Protein AF-A0A086JDA8-F1 (afdb_monomer)

Secondary structure (DSSP, 8-state):
---------SSSHHHHHHHHHHHHHHTT--GGGTHHHHHHHHHHHHHHHHHHTSTTT----TTT---S-PPTTPEEPEEEEEEEETT-TT--EEHHHHH-TT--SS-PBPP--HHHHHTT---EE-S--EETT--EEEEEEEEEEEEEHHHHHHHHHHHHTTEEEEEEETTEEEEEESEEEEEEE---TT--S-----EEEEEEEE-EEEEEEEEETTEEEEEEEE---HHHHEEE-SSPPPTT-EEEEEEEEEEEEEE-TTS-GGGHHHHHHH-SS-----SS---B-TT--B-----HHHHHHHHHHHHHHHHHHHHHHHHHHHHHHHHHHHHHHHHHGGG---------TTTTHHHHTTSPPTTHHHHHHHHHHHHHHHHHHHHHHHHHHH-TTPPTTHHHHHHHHHHHHHHHHHHHHHHHHHHHTT---HHHHHHHHHHHHHHHHHHHHHHHHHHHHHTTBTTSPPHHHHHHHHHHIIIIIHHHHHHHHHHHHHHHHHHHHTT-PSS--

pLDDT: mean 77.69, std 20.12, range [29.48, 96.44]

InterPro domains:
  IPR004240 Nonaspanin (TM9SF) [PF02990] (92-500)
  IPR004240 Nonaspanin (TM9SF) [PTHR10766] (70-499)

Solvent-accessible surface area (backbone atoms only — not comparable to full-atom values): 28797 Å² total; per-residue (Å²): 134,90,83,91,87,89,90,88,90,86,77,66,64,70,59,50,55,54,52,50,56,50,53,61,59,58,74,63,71,64,90,50,81,66,49,54,60,52,50,49,51,50,48,52,49,50,50,46,50,51,50,66,73,28,71,89,66,62,63,56,53,76,79,53,47,64,96,58,59,52,53,83,62,36,81,47,51,38,30,36,25,31,30,29,30,70,92,43,74,83,52,34,24,39,37,49,82,71,68,54,68,78,60,61,99,70,84,50,70,51,82,71,51,72,20,28,48,74,72,28,55,47,44,25,61,50,80,65,86,45,39,34,91,56,67,37,90,60,75,41,79,64,40,76,45,75,43,38,40,68,59,48,54,52,51,44,55,40,32,76,51,40,24,31,35,36,33,28,50,52,78,32,71,34,78,43,65,49,27,48,76,45,79,44,79,56,77,64,94,83,62,92,65,97,65,83,71,61,71,50,69,38,37,30,37,59,37,40,46,36,34,44,33,24,35,30,92,44,34,76,32,38,57,45,72,57,85,91,40,73,76,74,27,29,44,79,55,64,70,71,56,57,92,93,40,65,51,77,44,73,28,31,32,32,36,42,72,41,87,32,83,88,46,51,65,95,48,17,64,56,55,46,66,75,44,84,80,62,77,85,69,68,78,95,62,84,76,59,48,102,80,71,50,77,75,74,76,71,52,67,64,60,57,48,51,51,49,52,52,52,52,51,51,52,51,52,51,51,51,50,52,50,50,52,51,52,52,49,53,53,51,47,55,48,55,52,49,60,61,53,49,81,76,56,86,86,75,94,72,77,70,60,73,74,65,50,35,72,73,52,72,58,55,63,61,94,61,40,51,66,51,18,19,49,54,5,46,50,50,29,52,52,50,36,53,52,49,46,49,52,47,48,71,77,44,80,73,62,59,88,31,43,65,54,41,47,43,52,50,44,46,46,70,42,28,26,50,18,20,18,46,13,31,18,48,24,41,41,57,71,51,76,66,60,71,57,38,50,52,47,41,60,42,68,57,51,49,60,51,49,52,52,47,52,53,52,36,52,51,24,52,77,68,57,25,32,70,28,71,55,68,73,58,53,52,50,55,50,48,47,41,60,75,41,25,48,54,37,18,50,55,16,22,55,52,19,33,55,52,33,54,52,36,44,74,69,71,60,34,57,57,80,125

Radius of gyration: 34.71 Å; Cα contacts (8 Å, |Δi|>4): 688; chains: 1; bounding box: 93×68×120 Å

Sequence (513 aa):
MKDGIELSSLGGEGRRKSRMSAREKERRETPGSCVLPALALLFFLLLFYKLATSSLLSRSSSYLSDATAHAAGSAVSVCVSKAWPLFNPLETYNFYDKLGVCTPETVEYAPMTLGQVLRGDRLMKSRFDIAYGVAEETPRKLCVMALNRERMASWRELIEQNFFMEMYVDELAVHEAFGVKARQERRDPQEETGEATEEKTRFLVRKHFAFLLGYNDGHVVRAEIENISLEQDFLDITELPAPGETVEVEFTYTVRWQDRPDIKPAFRVSRQLSSPFAPVASDEAEARTSSGQKRVSVDVHWLGILNSFVFTLLIVLLLTVLLLRIVKADLHNMMFRLADEEMASAGLEEETGWKLLHADVFRPPPHRMPLSAMVGCGAHLLMLVLATIVVGCFTPYLERGELLSCSLLAYLLTSFIAGYLSSSTYRKMGGVKWAWSLVVTCIMFALPLFVIWCALNSLALVYNSTAALPFGTAFLLFACWFFVTLPLTIIGGIWGRRRAVRQLAGGQAFPCK

Organism: NCBI:txid1130820

Structure (mmCIF, N/CA/C/O backbone):
data_AF-A0A086JDA8-F1
#
_entry.id   AF-A0A086JDA8-F1
#
loop_
_atom_site.group_PDB
_atom_site.id
_atom_site.type_symbol
_atom_site.label_atom_id
_atom_site.label_alt_id
_atom_site.label_comp_id
_atom_site.label_asym_id
_atom_site.label_entity_id
_atom_site.label_seq_id
_atom_site.pdbx_PDB_ins_code
_atom_site.Cartn_x
_atom_site.Cartn_y
_atom_site.Cartn_z
_atom_site.occupancy
_atom_site.B_iso_or_equiv
_atom_site.auth_seq_id
_atom_site.auth_comp_id
_atom_site.auth_asym_id
_atom_site.auth_atom_id
_atom_site.pdbx_PDB_model_num
ATOM 1 N N . MET A 1 1 ? 62.481 8.609 -73.552 1.00 33.03 1 MET A N 1
ATOM 2 C CA . MET A 1 1 ? 62.007 9.987 -73.788 1.00 33.03 1 MET A CA 1
ATOM 3 C C . MET A 1 1 ? 60.546 9.875 -74.217 1.00 33.03 1 MET A C 1
ATOM 5 O O . MET A 1 1 ? 60.366 9.389 -75.317 1.00 33.03 1 MET A O 1
ATOM 9 N N . LYS A 1 2 ? 59.598 10.230 -73.317 1.00 34.12 2 LYS A N 1
ATOM 10 C CA . LYS A 1 2 ? 58.159 10.589 -73.502 1.00 34.12 2 LYS A CA 1
ATOM 11 C C . LYS A 1 2 ? 57.246 9.650 -74.321 1.00 34.12 2 LYS A C 1
ATOM 13 O O . LYS A 1 2 ? 57.683 9.091 -75.307 1.00 34.12 2 LYS A O 1
ATOM 18 N N . ASP A 1 3 ? 55.942 9.487 -74.129 1.00 35.00 3 ASP A N 1
ATOM 19 C CA . ASP A 1 3 ? 54.882 9.731 -73.132 1.00 35.00 3 ASP A CA 1
ATOM 20 C C . ASP A 1 3 ? 53.650 9.039 -73.784 1.00 35.00 3 ASP A C 1
ATOM 22 O O . ASP A 1 3 ? 53.531 9.045 -75.008 1.00 35.00 3 ASP A O 1
ATOM 26 N N . GLY A 1 4 ? 52.745 8.391 -73.050 1.00 29.58 4 GLY A N 1
ATOM 27 C CA . GLY A 1 4 ? 51.374 8.911 -72.995 1.00 29.58 4 GLY A CA 1
ATOM 28 C C . GLY A 1 4 ? 50.305 7.808 -72.983 1.00 29.58 4 GLY A C 1
ATOM 29 O O . GLY A 1 4 ? 50.363 6.844 -73.738 1.00 29.58 4 GLY A O 1
ATOM 30 N N . ILE A 1 5 ? 49.363 7.975 -72.059 1.00 36.25 5 ILE A N 1
ATOM 31 C CA . ILE A 1 5 ? 48.253 7.108 -71.648 1.00 36.25 5 ILE A CA 1
ATOM 32 C C . ILE A 1 5 ? 46.972 7.556 -72.365 1.00 36.25 5 ILE A C 1
ATOM 34 O O . ILE A 1 5 ? 46.715 8.752 -72.366 1.00 36.25 5 ILE A O 1
ATOM 38 N N . GLU A 1 6 ? 46.108 6.634 -72.812 1.00 29.48 6 GLU A N 1
ATOM 39 C CA . GLU A 1 6 ? 44.645 6.834 -72.796 1.00 29.48 6 GLU A CA 1
ATOM 40 C C . GLU A 1 6 ? 43.908 5.501 -72.588 1.00 29.48 6 GLU A C 1
ATOM 42 O O . GLU A 1 6 ? 44.052 4.556 -73.362 1.00 29.48 6 GLU A O 1
ATOM 47 N N . LEU A 1 7 ? 43.109 5.420 -71.517 1.00 34.25 7 LEU A N 1
ATOM 48 C CA . LEU A 1 7 ? 42.196 4.308 -71.249 1.00 34.25 7 LEU A CA 1
ATOM 49 C C . LEU A 1 7 ? 41.029 4.816 -70.392 1.00 34.25 7 LEU A C 1
ATOM 51 O O . LEU A 1 7 ? 41.120 4.848 -69.167 1.00 34.25 7 LEU A O 1
ATOM 55 N N . SER A 1 8 ? 39.920 5.222 -71.018 1.00 30.91 8 SER A N 1
ATOM 56 C CA . SER A 1 8 ? 38.655 5.457 -70.303 1.00 30.91 8 SER A CA 1
ATOM 57 C C . SER A 1 8 ? 37.453 5.620 -71.240 1.00 30.91 8 SER A C 1
ATOM 59 O O . SER A 1 8 ? 37.345 6.671 -71.857 1.00 30.91 8 SER A O 1
ATOM 61 N N . SER A 1 9 ? 36.497 4.672 -71.270 1.00 34.25 9 SER A N 1
ATOM 62 C CA . SER A 1 9 ? 35.070 5.004 -71.537 1.00 34.25 9 SER A CA 1
ATOM 63 C C . SER A 1 9 ? 34.017 3.882 -71.348 1.00 34.25 9 SER A C 1
ATOM 65 O O . SER A 1 9 ? 32.959 3.964 -71.958 1.00 34.25 9 SER A O 1
ATOM 67 N N . LEU A 1 10 ? 34.185 2.859 -70.489 1.00 36.75 10 LEU A N 1
ATOM 68 C CA . LEU A 1 10 ? 33.146 1.798 -70.350 1.00 36.75 10 LEU A CA 1
ATOM 69 C C . LEU A 1 10 ? 32.598 1.526 -68.929 1.00 36.75 10 LEU A C 1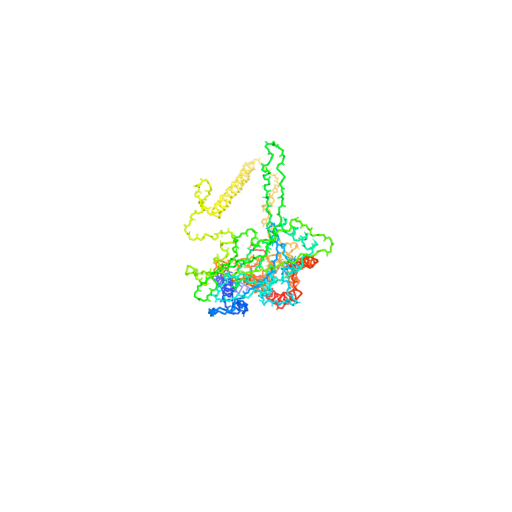
ATOM 71 O O . LEU A 1 10 ? 31.869 0.564 -68.716 1.00 36.75 10 LEU A O 1
ATOM 75 N N . GLY A 1 11 ? 32.855 2.395 -67.943 1.00 35.47 11 GLY A N 1
ATOM 76 C CA . GLY A 1 11 ? 32.416 2.179 -66.547 1.00 35.47 11 GLY A CA 1
ATOM 77 C C . GLY A 1 11 ? 31.129 2.895 -66.088 1.00 35.47 11 GLY A C 1
ATOM 78 O O . GLY A 1 11 ? 30.733 2.752 -64.929 1.00 35.47 11 GLY A O 1
ATOM 79 N N . GLY A 1 12 ? 30.493 3.711 -66.937 1.00 36.97 12 GLY A N 1
ATOM 80 C CA . GLY A 1 12 ? 29.508 4.717 -66.496 1.00 36.97 12 GLY A CA 1
ATOM 81 C C . GLY A 1 12 ? 28.053 4.245 -66.352 1.00 36.97 12 GLY A C 1
ATOM 82 O O . GLY A 1 12 ? 27.350 4.687 -65.441 1.00 36.97 12 GLY A O 1
ATOM 83 N N . GLU A 1 13 ? 27.577 3.343 -67.212 1.00 40.53 13 GLU A N 1
ATOM 84 C CA . GLU A 1 13 ? 26.134 3.060 -67.322 1.00 40.53 13 GLU A CA 1
ATOM 85 C C . GLU A 1 13 ? 25.601 2.045 -66.301 1.00 40.53 13 GLU A C 1
ATOM 87 O O . GLU A 1 13 ? 24.520 2.244 -65.736 1.00 40.53 13 GLU A O 1
ATOM 92 N N . GLY A 1 14 ? 26.372 1.003 -65.972 1.00 38.22 14 GLY A N 1
ATOM 93 C CA . GLY A 1 14 ? 25.960 -0.011 -64.988 1.00 38.22 14 GLY A CA 1
ATOM 94 C C . GLY A 1 14 ? 25.821 0.553 -63.568 1.00 38.22 14 GLY A C 1
ATOM 95 O O . GLY A 1 14 ? 24.901 0.205 -62.823 1.00 38.22 14 GLY A O 1
ATOM 96 N N . ARG A 1 15 ? 26.681 1.515 -63.207 1.00 41.72 15 ARG A N 1
ATOM 97 C CA . ARG A 1 15 ? 26.679 2.160 -61.883 1.00 41.72 15 ARG A CA 1
ATOM 98 C C . ARG A 1 15 ? 25.527 3.154 -61.713 1.00 41.72 15 ARG A C 1
ATOM 100 O O . ARG A 1 15 ? 25.049 3.352 -60.595 1.00 41.72 15 ARG A O 1
ATOM 107 N N . ARG A 1 16 ? 25.046 3.748 -62.814 1.00 43.84 16 ARG A N 1
ATOM 108 C CA . ARG A 1 16 ? 23.912 4.687 -62.820 1.00 43.84 16 ARG A CA 1
ATOM 109 C C . ARG A 1 16 ? 22.569 3.961 -62.690 1.00 43.84 16 ARG A C 1
ATOM 111 O O . ARG A 1 16 ? 21.748 4.382 -61.879 1.00 43.84 16 ARG A O 1
ATOM 118 N N . LYS A 1 17 ? 22.390 2.821 -63.375 1.00 43.84 17 LYS A N 1
ATOM 119 C CA . LYS A 1 17 ? 21.188 1.968 -63.240 1.00 43.84 17 LYS A CA 1
ATOM 120 C C . LYS A 1 17 ? 21.073 1.324 -61.850 1.00 43.84 17 LYS A C 1
ATOM 122 O O . LYS A 1 17 ? 19.988 1.315 -61.275 1.00 43.84 17 LYS A O 1
ATOM 127 N N . SER A 1 18 ? 22.191 0.894 -61.256 1.00 47.22 18 SER A N 1
ATOM 128 C CA . SER A 1 18 ? 22.227 0.387 -59.871 1.00 47.22 18 SER A CA 1
ATOM 129 C C . SER A 1 18 ? 21.867 1.465 -58.833 1.00 47.22 18 SER A C 1
ATOM 131 O O . SER A 1 18 ? 21.085 1.205 -57.919 1.00 47.22 18 SER A O 1
ATOM 133 N N . ARG A 1 19 ? 22.354 2.705 -59.007 1.00 47.72 19 ARG A N 1
ATOM 134 C CA . ARG A 1 19 ? 22.009 3.842 -58.131 1.00 47.72 19 ARG A CA 1
ATOM 135 C C . ARG A 1 19 ? 20.566 4.324 -58.289 1.00 47.72 19 ARG A C 1
ATOM 137 O O . ARG A 1 19 ? 19.974 4.739 -57.299 1.00 47.72 19 ARG A O 1
ATOM 144 N N . MET A 1 20 ? 19.994 4.267 -59.493 1.00 43.34 20 MET A N 1
ATOM 145 C CA . MET A 1 20 ? 18.577 4.587 -59.711 1.00 43.34 20 MET A CA 1
ATOM 146 C C . MET A 1 20 ? 17.653 3.541 -59.082 1.00 43.34 20 MET A C 1
ATOM 148 O O . MET A 1 20 ? 16.747 3.918 -58.348 1.00 43.34 20 MET A O 1
ATOM 152 N N . SER A 1 21 ? 17.938 2.247 -59.264 1.00 41.66 21 SER A N 1
ATOM 153 C CA . SER A 1 21 ? 17.166 1.163 -58.636 1.00 41.66 21 SER A CA 1
ATOM 154 C C . SER A 1 21 ? 17.251 1.191 -57.101 1.00 41.66 21 SER A C 1
ATOM 156 O O . SER A 1 21 ? 16.257 0.937 -56.421 1.00 41.66 21 SER A O 1
ATOM 158 N N . ALA A 1 22 ? 18.404 1.577 -56.540 1.00 45.38 22 ALA A N 1
ATOM 159 C CA . ALA A 1 22 ? 18.555 1.799 -55.102 1.00 45.38 22 ALA A CA 1
ATOM 160 C C . ALA A 1 22 ? 17.748 3.018 -54.607 1.00 45.38 22 ALA A C 1
ATOM 162 O O . ALA A 1 22 ? 17.016 2.892 -53.630 1.00 45.38 22 ALA A O 1
ATOM 163 N N . ARG A 1 23 ? 17.791 4.154 -55.323 1.00 40.12 23 ARG A N 1
ATOM 164 C CA . ARG A 1 23 ? 17.001 5.361 -54.995 1.00 40.12 23 ARG A CA 1
ATOM 165 C C . ARG A 1 23 ? 15.490 5.161 -55.126 1.00 40.12 23 ARG A C 1
ATOM 167 O O . ARG A 1 23 ? 14.724 5.794 -54.406 1.00 40.12 23 ARG A O 1
ATOM 174 N N . GLU A 1 24 ? 15.048 4.292 -56.028 1.00 39.50 24 GLU A N 1
ATOM 175 C CA . GLU A 1 24 ? 13.627 3.982 -56.221 1.00 39.50 24 GLU A CA 1
ATOM 176 C C . GLU A 1 24 ? 13.105 2.984 -55.171 1.00 39.50 24 GLU A C 1
ATOM 178 O O . GLU A 1 24 ? 11.936 3.033 -54.788 1.00 39.50 24 GLU A O 1
ATOM 183 N N . LYS A 1 25 ? 13.994 2.153 -54.604 1.00 36.53 25 LYS A N 1
ATOM 184 C CA . LYS A 1 25 ? 13.706 1.294 -53.442 1.00 36.53 25 LYS A CA 1
ATOM 185 C C . LYS A 1 25 ? 13.708 2.070 -52.115 1.00 36.53 25 LYS A C 1
ATOM 187 O O . LYS A 1 25 ? 12.959 1.718 -51.210 1.00 36.53 25 LYS A O 1
ATOM 192 N N . GLU A 1 26 ? 14.491 3.145 -52.029 1.00 40.31 26 GLU A N 1
ATOM 193 C CA . GLU A 1 26 ? 14.594 4.054 -50.874 1.00 40.31 26 GLU A CA 1
ATOM 194 C C . GLU A 1 26 ? 13.414 5.045 -50.791 1.00 40.31 26 GLU A C 1
ATOM 196 O O . GLU A 1 26 ? 12.969 5.407 -49.706 1.00 40.31 26 GLU A O 1
ATOM 201 N N . ARG A 1 27 ? 12.785 5.389 -51.927 1.00 32.78 27 ARG A N 1
ATOM 202 C CA . ARG A 1 27 ? 11.561 6.218 -51.973 1.00 32.78 27 ARG A CA 1
ATOM 203 C C . ARG A 1 27 ? 10.281 5.471 -51.533 1.00 32.78 27 ARG A C 1
ATOM 205 O O . ARG A 1 27 ? 9.199 6.052 -51.527 1.00 32.78 27 ARG A O 1
ATOM 212 N N . ARG A 1 28 ? 10.393 4.194 -51.140 1.00 33.28 28 ARG A N 1
ATOM 213 C CA . ARG A 1 28 ? 9.337 3.392 -50.489 1.00 33.28 28 ARG A CA 1
ATOM 214 C C . ARG A 1 28 ? 9.566 3.208 -48.981 1.00 33.28 28 ARG A C 1
ATOM 216 O O . ARG A 1 28 ? 9.036 2.265 -48.394 1.00 33.28 28 ARG A O 1
ATOM 223 N N . GLU A 1 29 ? 10.305 4.096 -48.316 1.00 40.84 29 GLU A N 1
ATOM 224 C CA . GLU A 1 29 ? 10.203 4.204 -46.857 1.00 40.84 29 GLU A CA 1
ATOM 225 C C . GLU A 1 29 ? 8.861 4.848 -46.490 1.00 40.84 29 GLU A C 1
ATOM 227 O O . GLU A 1 29 ? 8.672 6.061 -46.491 1.00 40.84 29 GLU A O 1
ATOM 232 N N . THR A 1 30 ? 7.885 3.983 -46.226 1.00 36.25 30 THR A N 1
ATOM 233 C CA . THR A 1 30 ? 6.577 4.327 -45.666 1.00 36.25 30 THR A CA 1
ATOM 234 C C . THR A 1 30 ? 6.718 5.232 -44.431 1.00 36.25 30 THR A C 1
ATOM 236 O O . THR A 1 30 ? 7.621 4.985 -43.627 1.00 36.25 30 THR A O 1
ATOM 239 N N . PRO A 1 31 ? 5.772 6.153 -44.165 1.00 33.31 31 PRO A N 1
ATOM 240 C CA . PRO A 1 31 ? 5.705 6.970 -42.940 1.00 33.31 31 PRO A CA 1
ATOM 241 C C . PRO A 1 31 ? 5.459 6.157 -41.639 1.00 33.31 31 PRO A C 1
ATOM 243 O O . PRO A 1 31 ? 5.005 6.685 -40.629 1.00 33.31 31 PRO A O 1
ATOM 246 N N . GLY A 1 32 ? 5.769 4.856 -41.628 1.00 38.16 32 GLY A N 1
ATOM 247 C CA . GLY A 1 32 ? 5.535 3.909 -40.537 1.00 38.16 32 GLY A CA 1
ATOM 248 C C . GLY A 1 32 ? 6.620 3.854 -39.453 1.00 38.16 32 GLY A C 1
ATOM 249 O O . GLY A 1 32 ? 6.475 3.094 -38.496 1.00 38.16 32 GLY A O 1
ATOM 250 N N . SER A 1 33 ? 7.698 4.640 -39.556 1.00 45.88 33 SER A N 1
ATOM 251 C CA . SER A 1 33 ? 8.829 4.586 -38.610 1.00 45.88 33 SER A CA 1
ATOM 252 C C . SER A 1 33 ? 8.479 5.059 -37.190 1.00 45.88 33 SER A C 1
ATOM 254 O O . SER A 1 33 ? 9.062 4.548 -36.234 1.00 45.88 33 SER A O 1
ATOM 256 N N . CYS A 1 34 ? 7.489 5.949 -37.042 1.00 43.16 34 CYS A N 1
ATOM 257 C CA . CYS A 1 34 ? 6.923 6.345 -35.741 1.00 43.16 34 CYS A CA 1
ATOM 258 C C . CYS A 1 34 ? 5.635 5.587 -35.380 1.00 43.16 34 CYS A C 1
ATOM 260 O O . CYS A 1 34 ? 5.290 5.482 -34.206 1.00 43.16 34 CYS A O 1
ATOM 262 N N . VAL A 1 35 ? 4.947 5.005 -36.366 1.00 44.56 35 VAL A N 1
ATOM 263 C CA . VAL A 1 35 ? 3.667 4.311 -36.156 1.00 44.56 35 VAL A CA 1
ATOM 264 C C . VAL A 1 35 ? 3.878 2.941 -35.514 1.00 44.56 35 VAL A C 1
ATOM 266 O O . VAL A 1 35 ? 3.122 2.557 -34.634 1.00 44.56 35 VAL A O 1
ATOM 269 N N . LEU A 1 36 ? 4.943 2.218 -35.876 1.00 46.00 36 LEU A N 1
ATOM 270 C CA . LEU A 1 36 ? 5.249 0.906 -35.295 1.00 46.00 36 LEU A CA 1
ATOM 271 C C . LEU A 1 36 ? 5.539 0.933 -33.777 1.00 46.00 36 LEU A C 1
ATOM 273 O O . LEU A 1 36 ? 4.981 0.097 -33.069 1.00 46.00 36 LEU A O 1
ATOM 277 N N . PRO A 1 37 ? 6.378 1.849 -33.242 1.00 53.69 37 PRO A N 1
ATOM 278 C CA . PRO A 1 37 ? 6.575 1.950 -31.798 1.00 53.69 37 PRO A CA 1
ATOM 279 C C . PRO A 1 37 ? 5.319 2.451 -31.081 1.00 53.69 37 PRO A C 1
ATOM 281 O O . PRO A 1 37 ? 5.023 1.938 -30.011 1.00 53.69 37 PRO A O 1
ATOM 284 N N . ALA A 1 38 ? 4.543 3.366 -31.675 1.00 52.03 38 ALA A N 1
ATOM 285 C CA . ALA A 1 38 ? 3.275 3.823 -31.103 1.00 52.03 38 ALA A CA 1
ATOM 286 C C . ALA A 1 38 ? 2.206 2.714 -31.075 1.00 52.03 38 ALA A C 1
ATOM 288 O O . ALA A 1 38 ? 1.507 2.569 -30.080 1.00 52.03 38 ALA A O 1
ATOM 289 N N . LEU A 1 39 ? 2.117 1.883 -32.118 1.00 56.34 39 LEU A N 1
ATOM 290 C CA . LEU A 1 39 ? 1.224 0.721 -32.172 1.00 56.34 39 LEU A CA 1
ATOM 291 C C . LEU A 1 39 ? 1.673 -0.399 -31.237 1.00 56.34 39 LEU A C 1
ATOM 293 O O . LEU A 1 39 ? 0.826 -1.044 -30.638 1.00 56.34 39 LEU A O 1
ATOM 297 N N . ALA A 1 40 ? 2.979 -0.631 -31.085 1.00 59.38 40 ALA A N 1
ATOM 298 C CA . ALA A 1 40 ? 3.492 -1.573 -30.095 1.00 59.38 40 ALA A CA 1
ATOM 299 C C . ALA A 1 40 ? 3.183 -1.085 -28.674 1.00 59.38 40 ALA A C 1
ATOM 301 O O . ALA A 1 40 ? 2.746 -1.864 -27.839 1.00 59.38 40 ALA A O 1
ATOM 302 N N . LEU A 1 41 ? 3.346 0.213 -28.422 1.00 64.06 41 LEU A N 1
ATOM 303 C CA . LEU A 1 41 ? 3.023 0.863 -27.156 1.00 64.06 41 LEU A CA 1
ATOM 304 C C . LEU A 1 41 ? 1.519 0.780 -26.860 1.00 64.06 41 LEU A C 1
ATOM 306 O O . LEU A 1 41 ? 1.142 0.343 -25.779 1.00 64.06 41 LEU A O 1
ATOM 310 N N . LEU A 1 42 ? 0.665 1.069 -27.846 1.00 69.00 42 LEU A N 1
ATOM 311 C CA . LEU A 1 42 ? -0.786 0.892 -27.758 1.00 69.00 42 LEU A CA 1
ATOM 312 C C . LEU A 1 42 ? -1.166 -0.582 -27.551 1.00 69.00 42 LEU A C 1
ATOM 314 O O . LEU A 1 42 ? -2.004 -0.881 -26.713 1.00 69.00 42 LEU A O 1
ATOM 318 N N . PHE A 1 43 ? -0.535 -1.513 -28.268 1.00 74.38 43 PHE A N 1
ATOM 319 C CA . PHE A 1 43 ? -0.767 -2.949 -28.123 1.00 74.38 43 PHE A CA 1
ATOM 320 C C . PHE A 1 43 ? -0.379 -3.440 -26.730 1.00 74.38 43 PHE A C 1
ATOM 322 O O . PHE A 1 43 ? -1.156 -4.161 -26.120 1.00 74.38 43 PHE A O 1
ATOM 329 N N . PHE A 1 44 ? 0.772 -3.026 -26.195 1.00 66.94 44 PHE A N 1
ATOM 330 C CA . PHE A 1 44 ? 1.179 -3.377 -24.835 1.00 66.94 44 PHE A CA 1
ATOM 331 C C . PHE A 1 44 ? 0.269 -2.739 -23.787 1.00 66.94 44 PHE A C 1
ATOM 333 O O . PHE A 1 44 ? -0.069 -3.414 -22.823 1.00 66.94 44 PHE A O 1
ATOM 340 N N . LEU A 1 45 ? -0.189 -1.500 -23.988 1.00 66.69 45 LEU A N 1
ATOM 341 C CA . LEU A 1 45 ? -1.173 -0.860 -23.110 1.00 66.69 45 LEU A CA 1
ATOM 342 C C . LEU A 1 45 ? -2.540 -1.559 -23.165 1.00 66.69 45 LEU A C 1
ATOM 344 O O . LEU A 1 45 ? -3.153 -1.758 -22.124 1.00 66.69 45 LEU A O 1
ATOM 348 N N . LEU A 1 46 ? -3.005 -1.982 -24.345 1.00 68.88 46 LEU A N 1
ATOM 349 C CA . LEU A 1 46 ? -4.274 -2.699 -24.526 1.00 68.88 46 LEU A CA 1
ATOM 350 C C . LEU A 1 46 ? -4.207 -4.144 -24.025 1.00 68.88 46 LEU A C 1
ATOM 352 O O . LEU A 1 46 ? -5.154 -4.622 -23.407 1.00 68.88 46 LEU A O 1
ATOM 356 N N . LEU A 1 47 ? -3.092 -4.834 -24.266 1.00 68.25 47 LEU A N 1
ATOM 357 C CA . LEU A 1 47 ? -2.807 -6.159 -23.726 1.00 68.25 47 LEU A CA 1
ATOM 358 C C . LEU A 1 47 ? -2.751 -6.086 -22.201 1.00 68.25 47 LEU A C 1
ATOM 360 O O . LEU A 1 47 ? -3.398 -6.882 -21.533 1.00 68.25 47 LEU A O 1
ATOM 364 N N . PHE A 1 48 ? -2.050 -5.093 -21.654 1.00 63.50 48 PHE A N 1
ATOM 365 C CA . PHE A 1 48 ? -1.990 -4.853 -20.219 1.00 63.50 48 PHE A CA 1
ATOM 366 C C . PHE A 1 48 ? -3.363 -4.519 -19.632 1.00 63.50 48 PHE A C 1
ATOM 368 O O . PHE A 1 48 ? -3.750 -5.138 -18.651 1.00 63.50 48 PHE A O 1
ATOM 375 N N . TYR A 1 49 ? -4.137 -3.635 -20.268 1.00 62.56 49 TYR A N 1
ATOM 376 C CA . TYR A 1 49 ? -5.520 -3.352 -19.880 1.00 62.56 49 TYR A CA 1
ATOM 377 C C . TYR A 1 49 ? -6.376 -4.625 -19.882 1.00 62.56 49 TYR A C 1
ATOM 379 O O . TYR A 1 49 ? -7.094 -4.887 -18.921 1.00 62.56 49 TYR A O 1
ATOM 387 N N . LYS A 1 50 ? -6.271 -5.465 -20.920 1.00 64.44 50 LYS A N 1
ATOM 388 C CA . LYS A 1 50 ? -6.992 -6.743 -20.999 1.00 64.44 50 LYS A CA 1
ATOM 389 C C . LYS A 1 50 ? -6.536 -7.755 -19.950 1.00 64.44 50 LYS A C 1
ATOM 391 O O . LYS A 1 50 ? -7.385 -8.456 -19.425 1.00 64.44 50 LYS A O 1
ATOM 396 N N . LEU A 1 51 ? -5.246 -7.824 -19.623 1.00 60.03 51 LEU A N 1
ATOM 397 C CA . LEU A 1 51 ? -4.728 -8.689 -18.557 1.00 60.03 51 LEU A CA 1
ATOM 398 C C . LEU A 1 51 ? -5.174 -8.197 -17.175 1.00 60.03 51 LEU A C 1
ATOM 400 O O . LEU A 1 51 ? -5.691 -9.002 -16.407 1.00 60.03 51 LEU A O 1
ATOM 404 N N . ALA A 1 52 ? -5.066 -6.892 -16.907 1.00 55.06 52 ALA A N 1
ATOM 405 C CA . ALA A 1 52 ? -5.525 -6.239 -15.678 1.00 55.06 52 ALA A CA 1
ATOM 406 C C . ALA A 1 52 ? -7.042 -6.378 -15.457 1.00 55.06 52 ALA A C 1
ATOM 408 O O . ALA A 1 52 ? -7.485 -6.478 -14.322 1.00 55.06 52 ALA A O 1
ATOM 409 N N . THR A 1 53 ? -7.832 -6.430 -16.535 1.00 52.38 53 THR A N 1
ATOM 410 C CA . THR A 1 53 ? -9.295 -6.629 -16.488 1.00 52.38 53 THR A CA 1
ATOM 411 C C . THR A 1 53 ? -9.731 -8.089 -16.667 1.00 52.38 53 THR A C 1
ATOM 413 O O . THR A 1 53 ? -10.926 -8.375 -16.639 1.00 52.38 53 THR A O 1
ATOM 416 N N . SER A 1 54 ? -8.797 -9.029 -16.870 1.00 49.72 54 SER A N 1
ATOM 417 C CA . SER A 1 54 ? -9.109 -10.456 -17.020 1.00 49.72 54 SER A CA 1
ATOM 418 C C . SER A 1 54 ? -9.113 -11.189 -15.678 1.00 49.72 54 SER A C 1
ATOM 420 O O . SER A 1 54 ? -8.301 -10.924 -14.791 1.00 49.72 54 SER A O 1
ATOM 422 N N . SER A 1 55 ? -9.973 -12.202 -15.586 1.00 42.75 55 SER A N 1
ATOM 423 C CA . SER A 1 55 ? -10.182 -13.095 -14.436 1.00 42.75 55 SER A CA 1
ATOM 424 C C . SER A 1 55 ? -8.942 -13.855 -13.934 1.00 42.75 55 SER A C 1
ATOM 426 O O . SER A 1 55 ? -9.011 -14.527 -12.909 1.00 42.75 55 SER A O 1
ATOM 428 N N . LEU A 1 56 ? -7.800 -13.762 -14.628 1.00 40.84 56 LEU A N 1
ATOM 429 C CA . LEU A 1 56 ? -6.522 -14.353 -14.212 1.00 40.84 56 LEU A CA 1
ATOM 430 C C . LEU A 1 56 ? -5.802 -13.539 -13.122 1.00 40.84 56 LEU A C 1
ATOM 432 O O . LEU A 1 56 ? -5.006 -14.114 -12.384 1.00 40.84 56 LEU A O 1
ATOM 436 N N . LEU A 1 57 ? -6.079 -12.233 -13.010 1.00 39.41 57 LEU A N 1
ATOM 437 C CA . LEU A 1 57 ? -5.598 -11.370 -11.916 1.00 39.41 57 LEU A CA 1
ATOM 438 C C . LEU A 1 57 ? -6.714 -10.997 -10.934 1.00 39.41 57 LEU A C 1
ATOM 440 O O . LEU A 1 57 ? -6.414 -10.759 -9.772 1.00 39.41 57 LEU A O 1
ATOM 444 N N . SER A 1 58 ? -7.979 -11.006 -11.380 1.00 38.81 58 SER A N 1
ATOM 445 C CA . SER A 1 58 ? -9.163 -10.728 -10.551 1.00 38.81 58 SER A CA 1
ATOM 446 C C . SER A 1 58 ? -9.729 -11.972 -9.856 1.00 38.81 58 SER A C 1
ATOM 448 O O . SER A 1 58 ? -10.912 -12.011 -9.505 1.00 38.81 58 SER A O 1
ATOM 450 N N . ARG A 1 59 ? -8.919 -13.020 -9.648 1.00 41.53 59 ARG A N 1
ATOM 451 C CA . ARG A 1 59 ? -9.233 -13.945 -8.557 1.00 41.53 59 ARG A CA 1
ATOM 452 C C . ARG A 1 59 ? -8.920 -13.167 -7.284 1.00 41.53 59 ARG A C 1
ATOM 454 O O . ARG A 1 59 ? -7.813 -13.249 -6.752 1.00 41.53 59 ARG A O 1
ATOM 461 N N . SER A 1 60 ? -9.896 -12.350 -6.883 1.00 43.38 60 SER A N 1
ATOM 462 C CA . SER A 1 60 ? -10.047 -11.836 -5.532 1.00 43.38 60 SER A CA 1
ATOM 463 C C . SER A 1 60 ? -9.634 -12.942 -4.569 1.00 43.38 60 SER A C 1
ATOM 465 O O . SER A 1 60 ? -9.842 -14.134 -4.836 1.00 43.38 60 SER A O 1
ATOM 467 N N . SER A 1 61 ? -8.970 -12.566 -3.479 1.00 40.66 61 SER A N 1
ATOM 468 C CA . SER A 1 61 ? -8.712 -13.506 -2.396 1.00 40.66 61 SER A CA 1
ATOM 469 C C . SER A 1 61 ? -10.060 -14.115 -2.013 1.00 40.66 61 SER A C 1
ATOM 471 O O . SER A 1 61 ? -10.905 -13.446 -1.421 1.00 40.66 61 SER A O 1
ATOM 473 N N . SER A 1 62 ? -10.291 -15.360 -2.430 1.00 43.22 62 SER A N 1
ATOM 474 C CA . SER A 1 62 ? -11.573 -16.073 -2.388 1.00 43.22 62 SER A CA 1
ATOM 475 C C . SER A 1 62 ? -11.946 -16.492 -0.963 1.00 43.22 62 SER A C 1
ATOM 477 O O . SER A 1 62 ? -12.453 -17.584 -0.736 1.00 43.22 62 SER A O 1
ATOM 479 N N . TYR A 1 63 ? -11.544 -15.690 0.014 1.00 41.78 63 TYR A N 1
ATOM 480 C CA . TYR A 1 63 ? -11.524 -16.015 1.429 1.00 41.78 63 TYR A CA 1
ATOM 481 C C . TYR A 1 63 ? -12.141 -14.907 2.283 1.00 41.78 63 TYR A C 1
ATOM 483 O O . TYR A 1 63 ? -12.608 -15.192 3.379 1.00 41.78 63 TYR A O 1
ATOM 491 N N . LEU A 1 64 ? -12.156 -13.666 1.787 1.00 46.44 64 LEU A N 1
ATOM 492 C CA . LEU A 1 64 ? -12.868 -12.543 2.405 1.00 46.44 64 LEU A CA 1
ATOM 493 C C . LEU A 1 64 ? -14.032 -12.038 1.544 1.00 46.44 64 LEU A C 1
ATOM 495 O O . LEU A 1 64 ? -14.965 -11.466 2.080 1.00 46.44 64 LEU A O 1
ATOM 499 N N . SER A 1 65 ? -13.987 -12.274 0.233 1.00 46.41 65 SER A N 1
ATOM 500 C CA . SER A 1 65 ? -15.072 -11.993 -0.702 1.00 46.41 65 SER A CA 1
ATOM 501 C C . SER A 1 65 ? -15.268 -13.249 -1.535 1.00 46.41 65 SER A C 1
ATOM 503 O O . SER A 1 65 ? -14.630 -13.438 -2.574 1.00 46.41 65 SER A O 1
ATOM 505 N N . ASP A 1 66 ? -16.129 -14.147 -1.064 1.00 42.00 66 ASP A N 1
ATOM 506 C CA . ASP A 1 66 ? -16.984 -14.767 -2.058 1.00 42.00 66 ASP A CA 1
ATOM 507 C C . ASP A 1 66 ? -17.969 -13.649 -2.401 1.00 42.00 66 ASP A C 1
ATOM 509 O O . ASP A 1 66 ? -18.701 -13.176 -1.534 1.00 42.00 66 ASP A O 1
ATOM 513 N N . ALA A 1 67 ? -17.921 -13.151 -3.637 1.00 46.22 67 ALA A N 1
ATOM 514 C CA . ALA A 1 67 ? -18.830 -12.135 -4.178 1.00 46.22 67 ALA A CA 1
ATOM 515 C C . ALA A 1 67 ? -20.270 -12.681 -4.314 1.00 46.22 67 ALA A C 1
ATOM 517 O O . ALA A 1 67 ? -20.997 -12.400 -5.268 1.00 46.22 67 ALA A O 1
ATOM 518 N N . THR A 1 68 ? -20.646 -13.548 -3.383 1.00 58.12 68 THR A N 1
ATOM 519 C CA . THR A 1 68 ? -21.943 -14.141 -3.183 1.00 58.12 68 THR A CA 1
ATOM 520 C C . THR A 1 68 ? -22.595 -13.367 -2.060 1.00 58.12 68 THR A C 1
ATOM 522 O O . THR A 1 68 ? -22.048 -13.278 -0.963 1.00 58.12 68 THR A O 1
ATOM 525 N N . ALA A 1 69 ? -23.778 -12.837 -2.340 1.00 76.50 69 ALA A N 1
ATOM 526 C CA . ALA A 1 69 ? -24.657 -12.298 -1.322 1.00 76.50 69 ALA A CA 1
ATOM 527 C C . ALA A 1 69 ? -24.685 -13.224 -0.091 1.00 76.50 69 ALA A C 1
ATOM 529 O O . ALA A 1 69 ? -24.982 -14.417 -0.200 1.00 76.50 69 ALA A O 1
ATOM 530 N N . HIS A 1 70 ? -24.372 -12.667 1.073 1.00 85.00 70 HIS A N 1
ATOM 531 C CA . HIS A 1 70 ? -24.544 -13.313 2.356 1.00 85.00 70 HIS A CA 1
ATOM 532 C C . HIS A 1 70 ? -26.007 -13.717 2.534 1.00 85.00 70 HIS A C 1
ATOM 534 O O . HIS A 1 70 ? -26.931 -12.908 2.404 1.00 85.00 70 HIS A O 1
ATOM 540 N N . ALA A 1 71 ? -26.221 -14.984 2.887 1.00 87.69 71 ALA A N 1
ATOM 541 C CA . ALA A 1 71 ? -27.499 -15.403 3.437 1.00 87.69 71 ALA A CA 1
ATOM 542 C C . ALA A 1 71 ? -27.675 -14.783 4.833 1.00 87.69 71 ALA A C 1
ATOM 544 O O . ALA A 1 71 ? -26.698 -14.587 5.564 1.00 87.69 71 ALA A O 1
ATOM 545 N N . ALA A 1 72 ? -28.919 -14.505 5.224 1.00 88.12 72 ALA A N 1
ATOM 546 C CA . ALA A 1 72 ? -29.227 -14.062 6.581 1.00 88.12 72 ALA A CA 1
ATOM 547 C C . ALA A 1 72 ? -28.666 -15.059 7.611 1.00 88.12 72 ALA A C 1
ATOM 549 O O . ALA A 1 72 ? -28.857 -16.269 7.481 1.00 88.12 72 ALA A O 1
ATOM 550 N N . GLY A 1 73 ? -27.942 -14.551 8.608 1.00 88.69 73 GLY A N 1
ATOM 551 C CA . GLY A 1 73 ? -27.280 -15.350 9.640 1.00 88.69 73 GLY A CA 1
ATOM 552 C C . GLY A 1 73 ? -25.962 -16.014 9.221 1.00 88.69 73 GLY A C 1
ATOM 553 O O . GLY A 1 73 ? -25.343 -16.677 10.049 1.00 88.69 73 GLY A O 1
ATOM 554 N N . SER A 1 74 ? -25.506 -15.857 7.972 1.00 91.69 74 SER A N 1
ATOM 555 C CA . SER A 1 74 ? -24.187 -16.362 7.557 1.00 91.69 74 SER A CA 1
ATOM 556 C C . SER A 1 74 ? -23.050 -15.577 8.217 1.00 91.69 74 SER A C 1
ATOM 558 O O . SER A 1 74 ? -23.204 -14.398 8.531 1.00 91.69 74 SER A O 1
ATOM 560 N N . ALA A 1 75 ? -21.907 -16.224 8.443 1.00 91.38 75 ALA A N 1
ATOM 561 C CA . ALA A 1 75 ? -20.759 -15.578 9.071 1.00 91.38 75 ALA A CA 1
ATOM 562 C C . ALA A 1 75 ? -20.166 -14.480 8.170 1.00 91.38 75 ALA A C 1
ATOM 564 O O . ALA A 1 75 ? -19.945 -14.692 6.975 1.00 91.38 75 ALA A O 1
ATOM 565 N N . VAL A 1 76 ? -19.873 -13.325 8.765 1.00 91.00 76 VAL A N 1
ATOM 566 C CA . VAL A 1 76 ? -19.176 -12.201 8.130 1.00 91.00 76 VAL A CA 1
ATOM 567 C C . VAL A 1 76 ? -17.714 -12.237 8.559 1.00 91.00 76 VAL A C 1
ATOM 569 O O . VAL A 1 76 ? -17.403 -12.256 9.750 1.00 91.00 76 VAL A O 1
ATOM 572 N N . SER A 1 77 ? -16.790 -12.244 7.597 1.00 89.44 77 SER A N 1
ATOM 573 C CA . SER A 1 77 ? -15.363 -12.315 7.912 1.00 89.44 77 SER A CA 1
ATOM 574 C C . SER A 1 77 ? -14.865 -11.001 8.515 1.00 89.44 77 SER A C 1
ATOM 576 O O . SER A 1 77 ? -14.988 -9.947 7.884 1.00 89.44 77 SER A O 1
ATOM 578 N N . VAL A 1 78 ? -14.230 -11.084 9.687 1.00 92.62 78 VAL A N 1
ATOM 579 C CA . VAL A 1 78 ? -13.529 -9.962 10.320 1.00 92.62 78 VAL A CA 1
ATOM 580 C C . VAL A 1 78 ? -12.057 -10.316 10.518 1.00 92.62 78 VAL A C 1
ATOM 582 O O . VAL A 1 78 ? -11.718 -11.238 11.267 1.00 92.62 78 VAL A O 1
ATOM 585 N N . CYS A 1 79 ? -11.166 -9.584 9.855 1.00 93.62 79 CYS A N 1
ATOM 586 C CA . CYS A 1 79 ? -9.719 -9.762 9.962 1.00 93.62 79 CYS A CA 1
ATOM 587 C C . CYS A 1 79 ? -9.062 -8.515 10.547 1.00 93.62 79 CYS A C 1
ATOM 589 O O . CYS A 1 79 ? -9.405 -7.398 10.181 1.00 93.62 79 CYS A O 1
ATOM 591 N N . VAL A 1 80 ? -8.071 -8.696 11.411 1.00 95.00 80 VAL A N 1
ATOM 592 C CA . VAL A 1 80 ? -7.164 -7.622 11.835 1.00 95.00 80 VAL A CA 1
ATOM 593 C C . VAL A 1 80 ? -5.911 -7.639 10.960 1.00 95.00 80 VAL A C 1
ATOM 595 O O . VAL A 1 80 ? -5.534 -8.687 10.439 1.00 95.00 80 VAL A O 1
ATOM 598 N N . SER A 1 81 ? -5.281 -6.482 10.761 1.00 93.19 81 SER A N 1
ATOM 599 C CA . SER A 1 81 ? -4.122 -6.344 9.869 1.00 93.19 81 SER A CA 1
ATOM 600 C C . SER A 1 81 ? -2.903 -5.813 10.619 1.00 93.19 81 SER A C 1
ATOM 602 O O . SER A 1 81 ? -1.982 -6.557 10.963 1.00 93.19 81 SER A O 1
ATOM 604 N N . LYS A 1 82 ? -2.895 -4.509 10.899 1.00 93.25 82 LYS A N 1
ATOM 605 C CA . LYS A 1 82 ? -1.721 -3.804 11.413 1.00 93.25 82 LYS A CA 1
ATOM 606 C C . LYS A 1 82 ? -2.106 -2.617 12.284 1.00 93.25 82 LYS A C 1
ATOM 608 O O . LYS A 1 82 ? -3.259 -2.186 12.289 1.00 93.25 82 LYS A O 1
ATOM 613 N N . ALA A 1 83 ? -1.119 -2.096 12.999 1.00 94.31 83 ALA A N 1
ATOM 614 C CA . ALA A 1 83 ? -1.206 -0.874 13.781 1.00 94.31 83 ALA A CA 1
ATOM 615 C C . ALA A 1 83 ? -0.071 0.091 13.404 1.00 94.31 83 ALA A C 1
ATOM 617 O O . ALA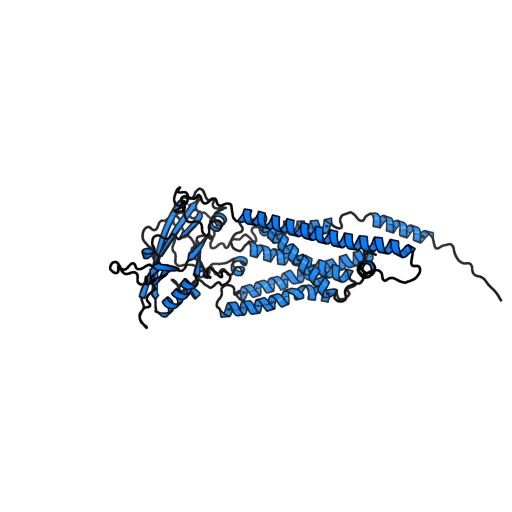 A 1 83 ? 1.030 -0.352 13.066 1.00 94.31 83 ALA A O 1
ATOM 618 N N . TRP A 1 84 ? -0.339 1.397 13.438 1.00 94.00 84 TRP A N 1
ATOM 619 C CA . TRP A 1 84 ? 0.627 2.452 13.099 1.00 94.00 84 TRP A CA 1
ATOM 620 C C . TRP A 1 84 ? 0.331 3.748 13.863 1.00 94.00 84 TRP A C 1
ATOM 622 O O . TRP A 1 84 ? -0.828 4.006 14.191 1.00 94.00 84 TRP A O 1
ATOM 632 N N . PRO A 1 85 ? 1.337 4.596 14.120 1.00 91.62 85 PRO A N 1
ATOM 633 C CA . PRO A 1 85 ? 1.124 5.944 14.640 1.00 91.62 85 PRO A CA 1
ATOM 634 C C . PRO A 1 85 ? 0.519 6.864 13.569 1.00 91.62 85 PRO A C 1
ATOM 636 O O . PRO A 1 85 ? 0.999 6.911 12.433 1.00 91.62 85 PRO A O 1
ATOM 639 N N . LEU A 1 86 ? -0.488 7.665 13.931 1.00 86.00 86 LEU A N 1
ATOM 640 C CA . LEU A 1 86 ? -1.192 8.567 13.003 1.00 86.00 86 LEU A CA 1
ATOM 641 C C . LEU A 1 86 ? -0.246 9.498 12.225 1.00 86.00 86 LEU A C 1
ATOM 643 O O . LEU A 1 86 ? -0.441 9.740 11.035 1.00 86.00 86 LEU A O 1
ATOM 647 N N . PHE A 1 87 ? 0.790 10.007 12.894 1.00 86.50 87 PHE A N 1
ATOM 648 C CA . PHE A 1 87 ? 1.739 10.966 12.321 1.00 86.50 87 PHE A CA 1
ATOM 649 C C . PHE A 1 87 ? 2.884 10.316 11.530 1.00 86.50 87 PHE A C 1
ATOM 651 O O . PHE A 1 87 ? 3.675 11.032 10.918 1.00 86.50 87 PHE A O 1
ATOM 658 N N . ASN A 1 88 ? 2.973 8.982 11.506 1.00 86.62 88 ASN A N 1
ATOM 659 C CA . ASN A 1 88 ? 3.949 8.249 10.701 1.00 86.62 88 ASN A CA 1
ATOM 660 C C . ASN A 1 88 ? 3.347 6.943 10.135 1.00 86.62 88 ASN A C 1
ATOM 662 O O . ASN A 1 88 ? 3.689 5.849 10.578 1.00 86.62 88 ASN A O 1
ATOM 666 N N . PRO A 1 89 ? 2.471 7.023 9.117 1.00 81.38 89 PRO A N 1
ATOM 667 C CA . PRO A 1 89 ? 1.753 5.860 8.585 1.00 81.38 89 PRO A CA 1
ATOM 668 C C . PRO A 1 89 ? 2.625 4.855 7.816 1.00 81.38 89 PRO A C 1
ATOM 670 O O . PRO A 1 89 ? 2.143 3.787 7.441 1.00 81.38 89 PRO A O 1
ATOM 673 N N . LEU A 1 90 ? 3.895 5.180 7.545 1.00 84.19 90 LEU A N 1
ATOM 674 C CA . LEU A 1 90 ? 4.850 4.243 6.942 1.00 84.19 90 LEU A CA 1
ATOM 675 C C . LEU A 1 90 ? 5.387 3.236 7.967 1.00 84.19 90 LEU A C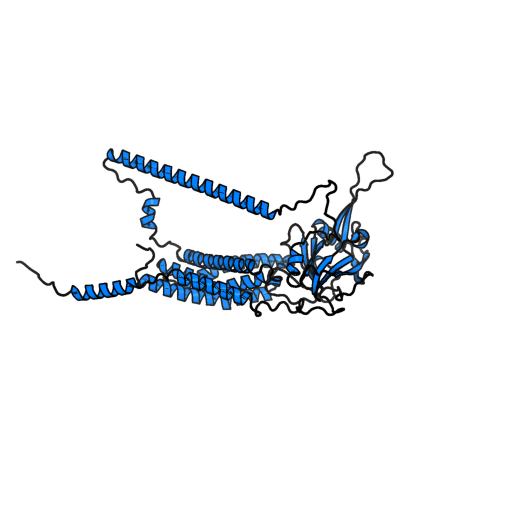 1
ATOM 677 O O . LEU A 1 90 ? 5.809 2.137 7.604 1.00 84.19 90 LEU A O 1
ATOM 681 N N . GLU A 1 91 ? 5.357 3.602 9.244 1.00 89.12 91 GLU A N 1
ATOM 682 C CA . GLU A 1 91 ? 5.739 2.743 10.350 1.00 89.12 91 GLU A CA 1
ATOM 683 C C . GLU A 1 91 ? 4.559 1.847 10.725 1.00 89.12 91 GLU A C 1
ATOM 685 O O . GLU A 1 91 ? 3.588 2.285 11.327 1.00 89.12 91 GLU A O 1
ATOM 690 N N . THR A 1 92 ? 4.624 0.577 10.338 1.00 92.88 92 THR A N 1
ATOM 691 C CA . THR A 1 92 ? 3.514 -0.365 10.525 1.00 92.88 92 THR A CA 1
ATOM 692 C C . THR A 1 92 ? 3.977 -1.605 11.272 1.00 92.88 92 THR A C 1
ATOM 694 O O . THR A 1 92 ? 5.081 -2.102 11.031 1.00 92.88 92 THR A O 1
ATOM 697 N N . TYR A 1 93 ? 3.130 -2.114 12.163 1.00 94.75 93 TYR A N 1
ATOM 698 C CA . TYR A 1 93 ? 3.399 -3.285 12.993 1.00 94.75 93 TYR A CA 1
ATOM 699 C C . TYR A 1 93 ? 2.234 -4.265 12.973 1.00 94.75 93 TYR A C 1
ATOM 701 O O . TYR A 1 93 ? 1.087 -3.873 12.765 1.00 94.75 93 TYR A O 1
ATOM 709 N N . ASN A 1 94 ? 2.520 -5.540 13.232 1.00 94.25 94 ASN A N 1
ATOM 710 C CA . ASN A 1 94 ? 1.495 -6.570 13.309 1.00 94.25 94 ASN A CA 1
ATOM 711 C C . ASN A 1 94 ? 0.542 -6.246 14.471 1.00 94.25 94 ASN A C 1
ATOM 713 O O . ASN A 1 94 ? 0.996 -5.906 15.565 1.00 94.25 94 ASN A O 1
ATOM 717 N N . PHE A 1 95 ? -0.769 -6.335 14.225 1.00 94.94 95 PHE A N 1
ATOM 718 C CA . PHE A 1 95 ? -1.796 -6.007 15.216 1.00 94.94 95 PHE A CA 1
ATOM 719 C C . PHE A 1 95 ? -1.601 -6.757 16.545 1.00 94.94 95 PHE A C 1
ATOM 721 O O . PHE A 1 95 ? -1.558 -6.129 17.604 1.00 94.94 95 PHE A O 1
ATOM 728 N N . TYR A 1 96 ? -1.449 -8.084 16.500 1.00 94.31 96 TYR A N 1
ATOM 729 C CA . TYR A 1 96 ? -1.345 -8.902 17.708 1.00 94.31 96 TYR A CA 1
ATOM 730 C C . TYR A 1 96 ? 0.006 -8.745 18.398 1.00 94.31 96 TYR A C 1
ATOM 732 O O . TYR A 1 96 ? 0.038 -8.648 19.623 1.00 94.31 96 TYR A O 1
ATOM 740 N N . ASP A 1 97 ? 1.099 -8.653 17.640 1.00 92.25 97 ASP A N 1
ATOM 741 C CA . ASP A 1 97 ? 2.437 -8.521 18.228 1.00 92.25 97 ASP A CA 1
ATOM 742 C C . ASP A 1 97 ? 2.634 -7.152 18.895 1.00 92.25 97 ASP A C 1
ATOM 744 O O . ASP A 1 97 ? 3.267 -7.058 19.946 1.00 92.25 97 ASP A O 1
ATOM 748 N N . LYS A 1 98 ? 2.088 -6.080 18.299 1.00 94.06 98 LYS A N 1
ATOM 749 C CA . LYS A 1 98 ? 2.264 -4.708 18.800 1.00 94.06 98 LYS A CA 1
ATOM 750 C C . LYS A 1 98 ? 1.269 -4.340 19.893 1.00 94.06 98 LYS A C 1
ATOM 752 O O . LYS A 1 98 ? 1.663 -3.694 20.859 1.00 94.06 98 LYS A O 1
ATOM 757 N N . LEU A 1 99 ? -0.008 -4.700 19.735 1.00 93.81 99 LEU A N 1
ATOM 758 C CA . LEU A 1 99 ? -1.065 -4.302 20.673 1.00 93.81 99 LEU A CA 1
ATOM 759 C C . LEU A 1 99 ? -1.342 -5.377 21.726 1.00 93.81 99 LEU A C 1
ATOM 761 O O . LEU A 1 99 ? -1.696 -5.050 22.857 1.00 93.81 99 LEU A O 1
ATOM 765 N N . GLY A 1 100 ? -1.198 -6.658 21.379 1.00 91.69 100 GLY A N 1
ATOM 766 C CA . GLY A 1 100 ? -1.457 -7.777 22.287 1.00 91.69 100 GLY A CA 1
ATOM 767 C C . GLY A 1 100 ? -2.922 -7.954 22.698 1.00 91.69 100 GLY A C 1
ATOM 768 O O . GLY A 1 100 ? -3.188 -8.716 23.624 1.00 91.69 100 GLY A O 1
ATOM 769 N N . VAL A 1 101 ? -3.869 -7.248 22.067 1.00 92.62 101 VAL A N 1
ATOM 770 C CA . VAL A 1 101 ? -5.299 -7.294 22.414 1.00 92.62 101 VAL A CA 1
ATOM 771 C C . VAL A 1 101 ? -5.934 -8.580 21.897 1.00 92.62 101 VAL A C 1
ATOM 773 O O . VAL A 1 101 ? -5.907 -8.853 20.698 1.00 92.62 101 VAL A O 1
ATOM 776 N N . CYS A 1 102 ? -6.550 -9.345 22.801 1.00 92.94 102 CYS A N 1
ATOM 777 C CA . CYS A 1 102 ? -7.278 -10.582 22.510 1.00 92.94 102 CYS A CA 1
ATOM 778 C C . CYS A 1 102 ? -6.526 -11.560 21.587 1.00 92.94 102 CYS A C 1
ATOM 780 O O . CYS A 1 102 ? -7.148 -12.228 20.755 1.00 92.94 102 CYS A O 1
ATOM 782 N N . THR A 1 103 ? -5.199 -11.648 21.725 1.00 93.81 103 THR A N 1
ATOM 783 C CA . THR A 1 103 ? -4.364 -12.526 20.899 1.00 93.81 103 THR A CA 1
ATOM 784 C C . THR A 1 103 ? -4.778 -13.991 21.080 1.00 93.81 103 THR A C 1
ATOM 786 O O . THR A 1 103 ? -4.827 -14.471 22.217 1.00 93.81 103 THR A O 1
ATOM 789 N N . PRO A 1 104 ? -5.111 -14.717 19.997 1.00 92.31 104 PRO A N 1
ATOM 790 C CA . PRO A 1 104 ? -5.445 -16.130 20.086 1.00 92.31 104 PRO A CA 1
ATOM 791 C C . PRO A 1 104 ? -4.211 -16.992 20.374 1.00 92.31 104 PRO A C 1
ATOM 793 O O . PRO A 1 104 ? -3.089 -16.594 20.079 1.00 92.31 104 PRO A O 1
ATOM 796 N N . GLU A 1 105 ? -4.420 -18.201 20.907 1.00 90.12 105 GLU A N 1
ATOM 797 C CA . GLU A 1 105 ? -3.334 -19.171 21.129 1.00 90.12 105 GLU A CA 1
ATOM 798 C C . GLU A 1 105 ? -2.612 -19.529 19.825 1.00 90.12 105 GLU A C 1
ATOM 800 O O . GLU A 1 105 ? -1.393 -19.683 19.799 1.00 90.12 105 GLU A O 1
ATOM 805 N N . THR A 1 106 ? -3.370 -19.632 18.731 1.00 92.19 106 THR A N 1
ATOM 806 C CA . THR A 1 106 ? -2.850 -19.835 17.381 1.00 92.19 106 THR A CA 1
ATOM 807 C C . THR A 1 106 ? -3.389 -18.742 16.466 1.00 92.19 106 THR A C 1
ATOM 809 O O . THR A 1 106 ? -4.596 -18.522 16.368 1.00 92.19 106 THR A O 1
ATOM 812 N N . VAL A 1 107 ? -2.481 -18.004 15.825 1.00 92.06 107 VAL A N 1
ATOM 813 C CA . VAL A 1 107 ? -2.835 -16.937 14.883 1.00 92.06 107 VAL A CA 1
ATOM 814 C C . VAL A 1 107 ? -3.030 -17.549 13.500 1.00 92.06 107 VAL A C 1
ATOM 816 O O . VAL A 1 107 ? -2.082 -18.039 12.886 1.00 92.06 107 VAL A O 1
ATOM 819 N N . GLU A 1 108 ? -4.263 -17.505 12.999 1.00 91.69 108 GLU A N 1
ATOM 820 C CA . GLU A 1 108 ? -4.588 -17.926 11.638 1.00 91.69 108 GLU A CA 1
ATOM 821 C C . GLU A 1 108 ? -4.478 -16.748 10.667 1.00 91.69 108 GLU A C 1
ATOM 823 O O . GLU A 1 108 ? -5.192 -15.751 10.791 1.00 91.69 108 GLU A O 1
ATOM 828 N N . TYR A 1 109 ? -3.609 -16.875 9.666 1.00 89.00 109 TYR A N 1
ATOM 829 C CA . TYR A 1 109 ? -3.470 -15.880 8.604 1.00 89.00 109 TYR A CA 1
ATOM 830 C C . TYR A 1 109 ? -4.524 -16.093 7.517 1.00 89.00 109 TYR A C 1
ATOM 832 O O . TYR A 1 109 ? -4.713 -17.210 7.030 1.00 89.00 109 TYR A O 1
ATOM 840 N N . ALA A 1 110 ? -5.183 -15.012 7.104 1.00 86.38 110 ALA A N 1
ATOM 841 C CA . ALA A 1 110 ? -6.037 -15.024 5.925 1.00 86.38 110 ALA A CA 1
ATOM 842 C C . ALA A 1 110 ? -5.168 -14.938 4.655 1.00 86.38 110 ALA A C 1
ATOM 844 O O . ALA A 1 110 ? -4.110 -14.295 4.664 1.00 86.38 110 ALA A O 1
ATOM 845 N N . PRO A 1 111 ? -5.569 -15.591 3.552 1.00 82.19 111 PRO A N 1
ATOM 846 C CA . PRO A 1 111 ? -4.824 -15.521 2.306 1.00 82.19 111 PRO A CA 1
ATOM 847 C C . PRO A 1 111 ? -4.846 -14.098 1.751 1.00 82.19 111 PRO A C 1
ATOM 849 O O . PRO A 1 111 ? -5.846 -13.383 1.828 1.00 82.19 111 PRO A O 1
ATOM 852 N N . MET A 1 112 ? -3.720 -13.706 1.167 1.00 83.69 112 MET A N 1
ATOM 853 C CA . MET A 1 112 ? -3.498 -12.361 0.656 1.00 83.69 112 MET A CA 1
ATOM 854 C C . MET A 1 112 ? -3.015 -12.406 -0.787 1.00 83.69 112 MET A C 1
ATOM 856 O O . MET A 1 112 ? -2.276 -13.310 -1.188 1.00 83.69 112 MET A O 1
ATOM 860 N N . THR A 1 113 ? -3.384 -11.390 -1.560 1.00 81.25 113 THR A N 1
ATOM 861 C CA . THR A 1 113 ? -2.798 -11.166 -2.883 1.00 81.25 113 THR A CA 1
ATOM 862 C C . THR A 1 113 ? -1.363 -10.658 -2.746 1.00 81.25 113 THR A C 1
ATOM 864 O O . THR A 1 113 ? -0.969 -10.077 -1.731 1.00 81.25 113 THR A O 1
ATOM 867 N N . LEU A 1 114 ? -0.554 -10.828 -3.793 1.00 82.88 114 LEU A N 1
ATOM 868 C CA . LEU A 1 114 ? 0.827 -10.340 -3.784 1.00 82.88 114 LEU A CA 1
ATOM 869 C C . LEU A 1 114 ? 0.897 -8.829 -3.505 1.00 82.88 114 LEU A C 1
ATOM 871 O O . LEU A 1 114 ? 1.739 -8.380 -2.732 1.00 82.88 114 LEU A O 1
ATOM 875 N N . GLY A 1 115 ? -0.013 -8.040 -4.076 1.00 83.56 115 GLY A N 1
ATOM 876 C CA . GLY A 1 115 ? -0.062 -6.601 -3.841 1.00 83.56 115 GLY A CA 1
ATOM 877 C C . GLY A 1 115 ? -0.472 -6.202 -2.422 1.00 83.56 115 GLY A C 1
ATOM 878 O O . GLY A 1 115 ? 0.020 -5.193 -1.924 1.00 83.56 115 GLY A O 1
ATOM 879 N N . GLN A 1 116 ? -1.303 -6.998 -1.744 1.00 84.94 116 GLN A N 1
ATOM 880 C CA . GLN A 1 116 ? -1.611 -6.816 -0.317 1.00 84.94 116 GLN A CA 1
ATOM 881 C C . GLN A 1 116 ? -0.364 -7.027 0.544 1.00 84.94 116 GLN A C 1
ATOM 883 O O . GLN A 1 116 ? -0.018 -6.184 1.373 1.00 84.94 116 GLN A O 1
ATOM 888 N N . VAL A 1 117 ? 0.380 -8.103 0.274 1.00 87.81 117 VAL A N 1
ATOM 889 C CA . VAL A 1 117 ? 1.635 -8.394 0.980 1.00 87.81 117 VAL A CA 1
ATOM 890 C C . VAL A 1 117 ? 2.667 -7.285 0.757 1.00 87.81 117 VAL A C 1
ATOM 892 O O . VAL A 1 117 ? 3.324 -6.878 1.717 1.00 87.81 117 VAL A O 1
ATOM 895 N N . LEU A 1 118 ? 2.774 -6.764 -0.474 1.00 86.88 118 LEU A N 1
ATOM 896 C CA . LEU A 1 118 ? 3.660 -5.648 -0.836 1.00 86.88 118 LEU A CA 1
ATOM 897 C C . LEU A 1 118 ? 3.268 -4.318 -0.178 1.00 86.88 118 LEU A C 1
ATOM 899 O O . LEU A 1 118 ? 4.143 -3.503 0.100 1.00 86.88 118 LEU A O 1
ATOM 903 N N . ARG A 1 119 ? 1.977 -4.099 0.103 1.00 85.50 119 ARG A N 1
ATOM 904 C CA . ARG A 1 119 ? 1.489 -2.957 0.898 1.00 85.50 119 ARG A CA 1
ATOM 905 C C . ARG A 1 119 ? 1.838 -3.086 2.391 1.00 85.50 119 ARG A C 1
ATOM 907 O O . ARG A 1 119 ? 1.666 -2.132 3.150 1.00 85.50 119 ARG A O 1
ATOM 914 N N . GLY A 1 120 ? 2.320 -4.254 2.818 1.00 87.69 120 GLY A N 1
ATOM 915 C CA . GLY A 1 120 ? 2.591 -4.562 4.219 1.00 87.69 120 GLY A CA 1
ATOM 916 C C . GLY A 1 120 ? 1.341 -4.979 4.992 1.00 87.69 120 GLY A C 1
ATOM 917 O O . GLY A 1 120 ? 1.326 -4.859 6.212 1.00 87.69 120 GLY A O 1
ATOM 918 N N . ASP A 1 121 ? 0.285 -5.437 4.314 1.00 88.81 121 ASP A N 1
ATOM 919 C CA . ASP A 1 121 ? -0.885 -5.994 4.997 1.00 88.81 121 ASP A CA 1
ATOM 920 C C . ASP A 1 121 ? -0.532 -7.373 5.576 1.00 88.81 121 ASP A C 1
ATOM 922 O O . ASP A 1 121 ? 0.230 -8.147 4.980 1.00 88.81 121 ASP A O 1
ATOM 926 N N . ARG A 1 122 ? -1.062 -7.676 6.762 1.00 91.00 122 ARG A N 1
ATOM 927 C CA . ARG A 1 122 ? -0.899 -8.969 7.443 1.00 91.00 122 ARG A CA 1
ATOM 928 C C . ARG A 1 122 ? -2.250 -9.412 7.975 1.00 91.00 122 ARG A C 1
ATOM 930 O O . ARG A 1 122 ? -2.521 -9.287 9.158 1.00 91.00 122 ARG A O 1
ATOM 937 N N . LEU A 1 123 ? -3.116 -9.877 7.081 1.00 91.38 123 LEU A N 1
ATOM 938 C CA . LEU A 1 123 ? -4.474 -10.261 7.450 1.00 91.38 123 LEU A CA 1
ATOM 939 C C . LEU A 1 123 ? -4.458 -11.498 8.350 1.00 91.38 123 LEU A C 1
ATOM 941 O O . LEU A 1 123 ? -3.957 -12.558 7.971 1.00 91.38 123 LEU A O 1
ATOM 945 N N . MET A 1 124 ? -5.023 -11.349 9.539 1.00 93.31 124 MET A N 1
ATOM 946 C CA . MET A 1 124 ? -5.159 -12.393 10.546 1.00 93.31 124 MET A CA 1
ATOM 947 C C . MET A 1 124 ? -6.618 -12.465 10.972 1.00 93.31 124 MET A C 1
ATOM 949 O O . MET A 1 124 ? -7.262 -11.431 11.176 1.00 93.31 124 MET A O 1
ATOM 953 N N . LYS A 1 125 ? -7.151 -13.679 11.105 1.00 91.75 125 LYS A N 1
ATOM 954 C CA . LYS A 1 125 ? -8.529 -13.869 11.555 1.00 91.75 125 LYS A CA 1
ATOM 955 C C . LYS A 1 125 ? -8.688 -13.337 12.972 1.00 91.75 125 LYS A C 1
ATOM 957 O O . LYS A 1 125 ? -7.891 -13.649 13.856 1.00 91.75 125 LYS A O 1
ATOM 962 N N . SER A 1 126 ? -9.724 -12.533 13.168 1.00 93.62 126 SER A N 1
ATOM 963 C CA . SER A 1 126 ? -10.084 -12.033 14.488 1.00 93.62 126 SER A CA 1
ATOM 964 C C . SER A 1 126 ? -10.983 -13.026 15.235 1.00 93.62 126 SER A C 1
ATOM 966 O O . SER A 1 126 ? -11.430 -14.028 14.680 1.00 93.62 126 SER A O 1
ATOM 968 N N . ARG A 1 127 ? -11.267 -12.725 16.507 1.00 92.81 127 ARG A N 1
ATOM 969 C CA . ARG A 1 127 ? -12.232 -13.465 17.336 1.00 92.81 127 ARG A CA 1
ATOM 970 C C . ARG A 1 127 ? -13.665 -12.926 17.241 1.00 92.81 127 ARG A C 1
ATOM 972 O O . ARG A 1 127 ? -14.530 -13.415 17.958 1.00 92.81 127 ARG A O 1
ATOM 979 N N . PHE A 1 128 ? -13.912 -11.907 16.416 1.00 93.81 128 PHE A N 1
ATOM 980 C CA . PHE A 1 128 ? -15.258 -11.372 16.239 1.00 93.81 128 PHE A CA 1
ATOM 981 C C . PHE A 1 128 ? -16.117 -12.394 15.489 1.00 93.81 128 PHE A C 1
ATOM 983 O O . PHE A 1 128 ? -15.810 -12.754 14.355 1.00 93.81 128 PHE A O 1
ATOM 990 N N . ASP A 1 129 ? -17.191 -12.844 16.132 1.00 93.56 129 ASP A N 1
ATOM 991 C CA . ASP A 1 129 ? -18.208 -13.706 15.535 1.00 93.56 129 ASP A CA 1
ATOM 992 C C . ASP A 1 129 ? -19.426 -12.842 15.193 1.00 93.56 129 ASP A C 1
ATOM 994 O O . ASP A 1 129 ? -20.214 -12.483 16.076 1.00 93.56 129 ASP A O 1
ATOM 998 N N . ILE A 1 130 ? -19.498 -12.411 13.931 1.00 93.81 130 ILE A N 1
ATOM 999 C CA . ILE A 1 130 ? -20.548 -11.535 13.405 1.00 93.81 130 ILE A CA 1
ATOM 1000 C C . ILE A 1 130 ? -21.370 -12.317 12.385 1.00 93.81 130 ILE A C 1
ATOM 1002 O O . ILE A 1 130 ? -20.828 -12.831 11.405 1.00 93.81 130 ILE A O 1
ATOM 1006 N N . ALA A 1 131 ? -22.685 -12.360 12.590 1.00 93.81 131 ALA A N 1
ATOM 1007 C CA . ALA A 1 131 ? -23.630 -12.969 11.664 1.00 93.81 131 ALA A CA 1
ATOM 1008 C C . ALA A 1 131 ? -24.353 -11.892 10.839 1.00 93.81 131 ALA A C 1
ATOM 1010 O O . ALA A 1 131 ? -24.814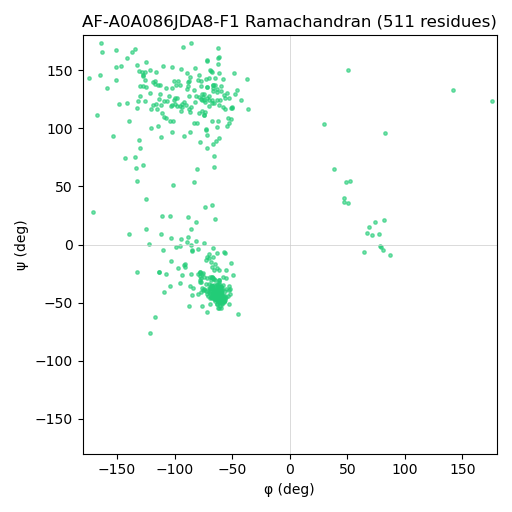 -10.876 11.363 1.00 93.81 131 ALA A O 1
ATOM 1011 N N . TYR A 1 132 ? -24.453 -12.114 9.530 1.00 93.50 132 TYR A N 1
ATOM 1012 C CA . TYR A 1 132 ? -25.023 -11.160 8.587 1.00 93.50 132 TYR A CA 1
ATOM 1013 C C . TYR A 1 132 ? -26.504 -10.886 8.883 1.00 93.50 132 TYR A C 1
ATOM 1015 O O . TYR A 1 132 ? -27.318 -11.812 8.919 1.00 93.50 132 TYR A O 1
ATOM 1023 N N . GLY A 1 133 ? -26.860 -9.613 9.071 1.00 90.12 133 GLY A N 1
ATOM 1024 C CA . GLY A 1 133 ? -28.231 -9.172 9.347 1.00 90.12 133 GLY A CA 1
ATOM 1025 C C . GLY A 1 133 ? -28.770 -9.531 10.739 1.00 90.12 133 GLY A C 1
ATOM 1026 O O . GLY A 1 133 ? -29.958 -9.338 10.987 1.00 90.12 133 GLY A O 1
ATOM 1027 N N . VAL A 1 134 ? -27.932 -10.051 11.642 1.00 92.38 134 VAL A N 1
ATOM 1028 C CA . VAL A 1 134 ? -28.297 -10.325 13.040 1.00 92.38 134 VAL A CA 1
ATOM 1029 C C . VAL A 1 134 ? -27.725 -9.213 13.912 1.00 92.38 134 VAL A C 1
ATOM 1031 O O . VAL A 1 134 ? -26.522 -8.962 13.878 1.00 92.38 134 VAL A O 1
ATOM 1034 N N . ALA A 1 135 ? -28.601 -8.492 14.611 1.00 90.38 135 ALA A N 1
ATOM 1035 C CA . ALA A 1 135 ? -28.202 -7.429 15.521 1.00 90.38 135 ALA A CA 1
ATOM 1036 C C . ALA A 1 135 ? -27.939 -7.982 16.926 1.00 90.38 135 ALA A C 1
ATOM 1038 O O . ALA A 1 135 ? -28.710 -8.784 17.456 1.00 90.38 135 ALA A O 1
ATOM 1039 N N . GLU A 1 136 ? -26.888 -7.466 17.549 1.00 87.19 136 GLU A N 1
ATOM 1040 C CA . GLU A 1 136 ? -26.445 -7.826 18.887 1.00 87.19 136 GLU A CA 1
ATOM 1041 C C . GLU A 1 136 ? -26.675 -6.626 19.804 1.00 87.19 136 GLU A C 1
ATOM 1043 O O . GLU A 1 136 ? -25.835 -5.731 19.919 1.00 87.19 136 GLU A O 1
ATOM 1048 N N . GLU A 1 137 ? -27.847 -6.598 20.442 1.00 78.44 137 GLU A N 1
ATOM 1049 C CA . GLU A 1 137 ? -28.228 -5.527 21.370 1.00 78.44 137 GLU A CA 1
ATOM 1050 C C . GLU A 1 137 ? -27.455 -5.595 22.693 1.00 78.44 137 GLU A C 1
ATOM 1052 O O . GLU A 1 137 ? -27.214 -4.567 23.329 1.00 78.44 137 GLU A O 1
ATOM 1057 N N . THR A 1 138 ? -27.040 -6.795 23.108 1.00 88.44 138 THR A N 1
ATOM 1058 C CA . THR A 1 138 ? -26.223 -7.002 24.304 1.00 88.44 138 THR A CA 1
ATOM 1059 C C . THR A 1 138 ? -24.746 -7.155 23.934 1.00 88.44 138 THR A C 1
ATOM 1061 O O . THR A 1 138 ? -24.422 -7.868 22.981 1.00 88.44 138 THR A O 1
ATOM 1064 N N . PRO A 1 139 ? -23.822 -6.519 24.684 1.00 92.12 139 PRO A N 1
ATOM 1065 C CA . PRO A 1 139 ? -22.393 -6.686 24.457 1.00 92.12 139 PRO A CA 1
ATOM 1066 C C . PRO A 1 139 ? -21.976 -8.156 24.524 1.00 92.12 139 PRO A C 1
ATOM 1068 O O . PRO A 1 139 ? -22.068 -8.797 25.572 1.00 92.12 139 PRO A O 1
ATOM 1071 N N . ARG A 1 140 ? -21.479 -8.687 23.405 1.00 94.75 140 ARG A N 1
ATOM 1072 C CA . ARG A 1 140 ? -20.846 -10.002 23.353 1.00 94.75 140 ARG A CA 1
ATOM 1073 C C . ARG A 1 140 ? -19.418 -9.906 23.862 1.00 94.75 140 ARG A C 1
ATOM 1075 O O . ARG A 1 140 ? -18.689 -8.959 23.569 1.00 94.75 140 ARG A O 1
ATOM 1082 N N . LYS A 1 141 ? -19.000 -10.927 24.598 1.00 95.44 141 LYS A N 1
ATOM 1083 C CA . LYS A 1 141 ? -17.633 -11.074 25.092 1.00 95.44 141 LYS A CA 1
ATOM 1084 C C . LYS A 1 141 ? -16.690 -11.467 23.956 1.00 95.44 141 LYS A C 1
ATOM 1086 O O . LYS A 1 141 ? -16.879 -12.506 23.334 1.00 95.44 141 LYS A O 1
ATOM 1091 N N . LEU A 1 142 ? -15.651 -10.664 23.725 1.00 95.19 142 LEU A N 1
ATOM 1092 C CA . LEU A 1 142 ? -14.569 -10.962 22.781 1.00 95.19 142 LEU A CA 1
ATOM 1093 C C . LEU A 1 142 ? -13.461 -11.778 23.459 1.00 95.19 142 LEU A C 1
ATOM 1095 O O . LEU A 1 142 ? -13.053 -12.835 22.977 1.00 95.19 142 LEU A O 1
ATOM 1099 N N . CYS A 1 143 ? -12.957 -11.277 24.589 1.00 95.75 143 CYS A N 1
ATOM 1100 C CA . CYS A 1 143 ? -11.969 -11.959 25.417 1.00 95.75 143 CYS A CA 1
ATOM 1101 C C . CYS A 1 143 ? -11.900 -11.344 26.825 1.00 95.75 143 CYS A C 1
ATOM 1103 O O . CYS A 1 143 ? -12.386 -10.240 27.054 1.00 95.75 143 CYS A O 1
ATOM 1105 N N . VAL A 1 144 ? -11.266 -12.046 27.767 1.00 96.38 144 VAL A N 1
ATOM 1106 C CA . VAL A 1 144 ? -10.816 -11.466 29.045 1.00 96.38 144 VAL A CA 1
ATOM 1107 C C . VAL A 1 144 ? -9.301 -11.505 29.077 1.00 96.38 144 VAL A C 1
ATOM 1109 O O . VAL A 1 144 ? -8.694 -12.498 28.673 1.00 96.38 144 VAL A O 1
ATOM 1112 N N . MET A 1 145 ? -8.701 -10.414 29.536 1.00 94.69 145 MET A N 1
ATOM 1113 C CA . MET A 1 145 ? -7.258 -10.268 29.649 1.00 94.69 145 MET A CA 1
ATOM 1114 C C . MET A 1 145 ? -6.880 -9.765 31.034 1.00 94.69 145 MET A C 1
ATOM 1116 O O . MET A 1 145 ? -7.464 -8.805 31.525 1.00 94.69 145 MET A O 1
ATOM 1120 N N . ALA A 1 146 ? -5.839 -10.355 31.614 1.00 94.75 146 ALA A N 1
ATOM 1121 C CA . ALA A 1 146 ? -5.159 -9.801 32.775 1.00 94.75 146 ALA A CA 1
ATOM 1122 C C . ALA A 1 146 ? -4.095 -8.795 32.305 1.00 94.75 146 ALA A C 1
ATOM 1124 O O . ALA A 1 146 ? -3.169 -9.142 31.563 1.00 94.75 146 ALA A O 1
ATOM 1125 N N . LEU A 1 147 ? -4.241 -7.533 32.701 1.00 94.75 147 LEU A N 1
ATOM 1126 C CA . LEU A 1 147 ? -3.332 -6.446 32.355 1.00 94.75 147 LEU A CA 1
ATOM 1127 C C . LEU A 1 147 ? -2.380 -6.172 33.515 1.00 94.75 147 LEU A C 1
ATOM 1129 O O . LEU A 1 147 ? -2.806 -5.830 34.615 1.00 94.75 147 LEU A O 1
ATOM 1133 N N . ASN A 1 148 ? -1.082 -6.299 33.252 1.00 94.69 148 ASN A N 1
ATOM 1134 C CA . ASN A 1 148 ? -0.035 -5.934 34.195 1.00 94.69 148 ASN A CA 1
ATOM 1135 C C . ASN A 1 148 ? 0.433 -4.484 33.969 1.00 94.69 148 ASN A C 1
ATOM 1137 O O . ASN A 1 148 ? 0.123 -3.838 32.962 1.00 94.69 148 ASN A O 1
ATOM 1141 N N . ARG A 1 149 ? 1.242 -3.992 34.909 1.00 95.12 149 ARG A N 1
ATOM 1142 C CA . ARG A 1 149 ? 1.848 -2.655 34.864 1.00 95.12 149 ARG A CA 1
ATOM 1143 C C . ARG A 1 149 ? 2.622 -2.376 33.571 1.00 95.12 149 ARG A C 1
ATOM 1145 O O . ARG A 1 149 ? 2.486 -1.293 33.011 1.00 95.12 149 ARG A O 1
ATOM 1152 N N . GLU A 1 150 ? 3.424 -3.331 33.108 1.00 94.62 150 GLU A N 1
ATOM 1153 C CA . GLU A 1 150 ? 4.275 -3.176 31.918 1.00 94.62 150 GLU A CA 1
ATOM 1154 C C . GLU A 1 150 ? 3.447 -3.000 30.641 1.00 94.62 150 GLU A C 1
ATOM 1156 O O . GLU A 1 150 ? 3.702 -2.086 29.857 1.00 94.62 150 GLU A O 1
ATOM 1161 N N . ARG A 1 151 ? 2.403 -3.819 30.458 1.00 94.31 151 ARG A N 1
ATOM 1162 C CA . ARG A 1 151 ? 1.499 -3.723 29.308 1.00 94.31 151 ARG A CA 1
ATOM 1163 C C . ARG A 1 151 ? 0.727 -2.411 29.311 1.00 94.31 151 ARG A C 1
ATOM 1165 O O . ARG A 1 151 ? 0.649 -1.766 28.272 1.00 94.31 151 ARG A O 1
ATOM 1172 N N . MET A 1 152 ? 0.200 -1.988 30.462 1.00 95.50 152 MET A N 1
ATOM 1173 C CA . MET A 1 152 ? -0.482 -0.694 30.560 1.00 95.50 152 MET A CA 1
ATOM 1174 C C . MET A 1 152 ? 0.466 0.474 30.271 1.00 95.50 152 MET A C 1
ATOM 1176 O O . MET A 1 152 ? 0.083 1.398 29.562 1.00 95.50 152 MET A O 1
ATOM 1180 N N . ALA A 1 153 ? 1.708 0.429 30.763 1.00 95.25 153 ALA A N 1
ATOM 1181 C CA . ALA A 1 153 ? 2.709 1.448 30.454 1.00 95.25 153 ALA A CA 1
ATOM 1182 C C . ALA A 1 153 ? 3.025 1.498 28.949 1.00 95.25 153 ALA A C 1
ATOM 1184 O O . ALA A 1 153 ? 3.028 2.580 28.367 1.00 95.25 153 ALA A O 1
ATOM 1185 N N . SER A 1 154 ? 3.194 0.338 28.306 1.00 95.69 154 SER A N 1
ATOM 1186 C CA . SER A 1 154 ? 3.372 0.254 26.853 1.00 95.69 154 SER A CA 1
ATOM 1187 C C . SER A 1 154 ? 2.164 0.817 26.096 1.00 95.69 154 SER A C 1
ATOM 1189 O O . SER A 1 154 ? 2.330 1.616 25.181 1.00 95.69 154 SER A O 1
ATOM 1191 N N . TRP A 1 155 ? 0.936 0.485 26.504 1.00 96.44 155 TRP A N 1
ATOM 1192 C CA . TRP A 1 155 ? -0.277 1.028 25.887 1.00 96.44 155 TRP A CA 1
ATOM 1193 C C . TRP A 1 155 ? -0.411 2.544 26.044 1.00 96.44 155 TRP A C 1
ATOM 1195 O O . TRP A 1 155 ? -0.891 3.195 25.117 1.00 96.44 155 TRP A O 1
ATOM 1205 N N . ARG A 1 156 ? 0.049 3.130 27.156 1.00 95.56 156 ARG A N 1
ATOM 1206 C CA . ARG A 1 156 ? 0.109 4.595 27.287 1.00 95.56 156 ARG A CA 1
ATOM 1207 C C . ARG A 1 156 ? 1.023 5.216 26.247 1.00 95.56 156 ARG A C 1
ATOM 1209 O O . ARG A 1 156 ? 0.611 6.182 25.619 1.00 95.56 156 ARG A O 1
ATOM 1216 N N . GLU A 1 157 ? 2.207 4.649 26.030 1.00 95.25 157 GLU A N 1
ATOM 1217 C CA . GLU A 1 157 ? 3.136 5.136 25.004 1.00 95.25 157 GLU A CA 1
ATOM 1218 C C . GLU A 1 157 ? 2.500 5.073 23.603 1.00 95.25 157 GLU A C 1
ATOM 1220 O O . GLU A 1 157 ? 2.579 6.032 22.835 1.00 95.25 157 GLU A O 1
ATOM 1225 N N . LEU A 1 158 ? 1.773 3.992 23.293 1.00 95.56 158 LEU A N 1
ATOM 1226 C CA . LEU A 1 158 ? 1.029 3.879 22.033 1.00 95.56 158 LEU A CA 1
ATOM 1227 C C . LEU A 1 158 ? -0.071 4.947 21.902 1.00 95.56 158 LEU A C 1
ATOM 1229 O O . LEU A 1 158 ? -0.270 5.500 20.818 1.00 95.56 158 LEU A O 1
ATOM 1233 N N . ILE A 1 159 ? -0.780 5.263 22.990 1.00 95.06 159 ILE A N 1
ATOM 1234 C CA . ILE A 1 159 ? -1.785 6.338 23.007 1.00 95.06 159 ILE A CA 1
ATOM 1235 C C . ILE A 1 159 ? -1.120 7.706 22.832 1.00 95.06 159 ILE A C 1
ATOM 1237 O O . ILE A 1 159 ? -1.625 8.533 22.075 1.00 95.06 159 ILE A O 1
ATOM 1241 N N . GLU A 1 160 ? 0.021 7.954 23.478 1.00 93.75 160 GLU A N 1
ATOM 1242 C CA . GLU A 1 160 ? 0.790 9.193 23.296 1.00 93.75 160 GLU A CA 1
ATOM 1243 C C . GLU A 1 160 ? 1.212 9.390 21.840 1.00 93.75 160 GLU A C 1
ATOM 1245 O O . GLU A 1 160 ? 1.130 10.499 21.308 1.00 93.75 160 GLU A O 1
ATOM 1250 N N . GLN A 1 161 ? 1.588 8.303 21.171 1.00 92.19 161 GLN A N 1
ATOM 1251 C CA . GLN A 1 161 ? 1.959 8.290 19.758 1.00 92.19 161 GLN A CA 1
ATOM 1252 C C . GLN A 1 161 ? 0.743 8.252 18.808 1.00 92.19 161 GLN A C 1
ATOM 1254 O O . GLN A 1 161 ? 0.920 8.237 17.589 1.00 92.19 161 GLN A O 1
ATOM 1259 N N . ASN A 1 162 ? -0.487 8.304 19.340 1.00 91.38 162 ASN A N 1
ATOM 1260 C CA . ASN A 1 162 ? -1.749 8.262 18.594 1.00 91.38 162 ASN A CA 1
ATOM 1261 C C . ASN A 1 162 ? -1.814 7.060 17.643 1.00 91.38 162 ASN A C 1
ATOM 1263 O O . ASN A 1 162 ? -1.987 7.218 16.432 1.00 91.38 162 ASN A O 1
ATOM 1267 N N . PHE A 1 163 ? -1.619 5.857 18.182 1.00 93.50 163 PHE A N 1
ATOM 1268 C CA . PHE A 1 163 ? -1.710 4.631 17.397 1.00 93.50 163 PHE A CA 1
ATOM 1269 C C . PHE A 1 163 ? -3.132 4.364 16.904 1.00 93.50 163 PHE A C 1
ATOM 1271 O O . PHE A 1 163 ? -4.110 4.470 17.646 1.00 93.50 163 PHE A O 1
ATOM 1278 N N . PHE A 1 164 ? -3.216 3.949 15.646 1.00 93.06 164 PHE A N 1
ATOM 1279 C CA . PHE A 1 164 ? -4.411 3.443 14.995 1.00 93.06 164 PHE A CA 1
ATOM 1280 C C . PHE A 1 164 ? -4.267 1.951 14.744 1.00 93.06 164 PHE A C 1
ATOM 1282 O O . PHE A 1 164 ? -3.164 1.422 14.591 1.00 93.06 164 PHE A O 1
ATOM 1289 N N . MET A 1 165 ? -5.408 1.287 14.685 1.00 92.94 165 MET A N 1
ATOM 1290 C CA . MET A 1 165 ? -5.554 -0.115 14.352 1.00 92.94 165 MET A CA 1
ATOM 1291 C C . MET A 1 165 ? -6.396 -0.261 13.090 1.00 92.94 165 MET A C 1
ATOM 1293 O O . MET A 1 165 ? -7.386 0.442 12.894 1.00 92.94 165 MET A O 1
ATOM 1297 N N . GLU A 1 166 ? -5.987 -1.191 12.235 1.00 91.12 166 GLU A N 1
ATOM 1298 C CA . GLU A 1 166 ? -6.676 -1.525 10.996 1.00 91.12 166 GLU A CA 1
ATOM 1299 C C . GLU A 1 166 ? -7.265 -2.922 11.068 1.00 91.12 166 GLU A C 1
ATOM 1301 O O . GLU A 1 166 ? -6.569 -3.909 11.339 1.00 91.12 166 GLU A O 1
ATOM 1306 N N . MET A 1 167 ? -8.545 -2.985 10.731 1.00 92.38 167 MET A N 1
ATOM 1307 C CA . MET A 1 167 ? -9.283 -4.217 10.540 1.00 92.38 167 MET A CA 1
ATOM 1308 C C . MET A 1 167 ? -10.124 -4.154 9.266 1.00 92.38 167 MET A C 1
ATOM 1310 O O . MET A 1 167 ? -10.293 -3.103 8.644 1.00 92.38 167 MET A O 1
ATOM 1314 N N . TYR A 1 168 ? -10.628 -5.318 8.888 1.00 90.94 168 TYR A N 1
ATOM 1315 C CA . TYR A 1 168 ? -11.356 -5.572 7.663 1.00 90.94 168 TYR A CA 1
ATOM 1316 C C . TYR A 1 168 ? -12.613 -6.351 7.968 1.00 90.94 168 TYR A C 1
ATOM 1318 O O . TYR A 1 168 ? -12.518 -7.476 8.449 1.00 90.94 168 TYR A O 1
ATOM 1326 N N . VAL A 1 169 ? -13.765 -5.754 7.676 1.00 91.50 169 VAL A N 1
ATOM 1327 C CA . VAL A 1 169 ? -15.076 -6.406 7.756 1.00 91.50 169 VAL A CA 1
ATOM 1328 C C . VAL A 1 169 ? -15.560 -6.595 6.326 1.00 91.50 169 VAL A C 1
ATOM 1330 O O . VAL A 1 169 ? -15.832 -5.607 5.651 1.00 91.50 169 VAL A O 1
ATOM 1333 N N . ASP A 1 170 ? -15.603 -7.839 5.848 1.00 88.31 170 ASP A N 1
ATOM 1334 C CA . ASP A 1 170 ? -15.972 -8.156 4.454 1.00 88.31 170 ASP A CA 1
ATOM 1335 C C . ASP A 1 170 ? -15.196 -7.281 3.431 1.00 88.31 170 ASP A C 1
ATOM 1337 O O . ASP A 1 170 ? -15.773 -6.549 2.632 1.00 88.31 170 ASP A O 1
ATOM 1341 N N . GLU A 1 171 ? -13.857 -7.255 3.514 1.00 82.62 171 GLU A N 1
ATOM 1342 C CA . GLU A 1 171 ? -12.940 -6.385 2.732 1.00 82.62 171 GLU A CA 1
ATOM 1343 C C . GLU A 1 171 ? -13.044 -4.860 2.960 1.00 82.62 171 GLU A C 1
ATOM 1345 O O . GLU A 1 171 ? -12.189 -4.104 2.479 1.00 82.62 171 GLU A O 1
ATOM 1350 N N . LEU A 1 172 ? -14.021 -4.368 3.728 1.00 86.69 172 LEU A N 1
ATOM 1351 C CA . LEU A 1 172 ? -14.145 -2.943 4.039 1.00 86.69 172 LEU A CA 1
ATOM 1352 C C . LEU A 1 172 ? -13.167 -2.534 5.136 1.00 86.69 172 LEU A C 1
ATOM 1354 O O . LEU A 1 172 ? -13.127 -3.130 6.211 1.00 86.69 172 LEU A O 1
ATOM 1358 N N . ALA A 1 173 ? -12.377 -1.498 4.851 1.00 87.38 173 ALA A N 1
ATOM 1359 C CA . ALA A 1 173 ? -11.408 -0.954 5.790 1.00 87.38 173 ALA A CA 1
ATOM 1360 C C . ALA A 1 173 ? -12.083 -0.239 6.949 1.00 87.38 173 ALA A C 1
ATOM 1362 O O . ALA A 1 173 ? -12.820 0.722 6.730 1.00 87.38 173 ALA A O 1
ATOM 1363 N N . VAL A 1 174 ? -11.752 -0.663 8.163 1.00 89.12 174 VAL A N 1
ATOM 1364 C CA . VAL A 1 174 ? -12.115 0.027 9.394 1.00 89.12 174 VAL A CA 1
ATOM 1365 C C . VAL A 1 174 ? -10.826 0.425 10.100 1.00 89.12 174 VAL A C 1
ATOM 1367 O O . VAL A 1 174 ? -9.975 -0.415 10.411 1.00 89.12 174 VAL A O 1
ATOM 1370 N N . HIS A 1 175 ? -10.668 1.728 10.307 1.00 89.38 175 HIS A N 1
ATOM 1371 C CA . HIS A 1 175 ? -9.517 2.324 10.971 1.00 89.38 175 HIS A CA 1
ATOM 1372 C C . HIS A 1 175 ? -9.989 2.996 12.246 1.00 89.38 175 HIS A C 1
ATOM 1374 O O . HIS A 1 175 ? -10.804 3.906 12.190 1.00 89.38 175 HIS A O 1
ATOM 1380 N N . GLU A 1 176 ? -9.454 2.568 13.380 1.00 89.25 176 GLU A N 1
ATOM 1381 C CA . GLU A 1 176 ? -9.851 3.102 14.680 1.00 89.25 176 GLU A CA 1
ATOM 1382 C C . GLU A 1 176 ? -8.643 3.491 15.509 1.00 89.25 176 GLU A C 1
ATOM 1384 O O . GLU A 1 176 ? -7.585 2.869 15.417 1.00 89.25 176 GLU A O 1
ATOM 1389 N N . ALA A 1 177 ? -8.808 4.506 16.354 1.00 90.94 177 ALA A N 1
ATOM 1390 C CA . ALA A 1 177 ? -7.801 4.825 17.352 1.00 90.94 177 ALA A CA 1
ATOM 1391 C C . ALA A 1 177 ? -7.727 3.683 18.376 1.00 90.94 177 ALA A C 1
ATOM 1393 O O . ALA A 1 177 ? -8.749 3.236 18.906 1.00 90.94 177 ALA A O 1
ATOM 1394 N N . PHE A 1 178 ? -6.510 3.230 18.676 1.00 93.75 178 PHE A N 1
ATOM 1395 C CA . PHE A 1 178 ? -6.272 2.216 19.705 1.00 93.75 178 PHE A CA 1
ATOM 1396 C C . PHE A 1 178 ? -6.701 2.713 21.098 1.00 93.75 178 PHE A C 1
ATOM 1398 O O . PHE A 1 178 ? -7.251 1.973 21.917 1.00 93.75 178 PHE A O 1
ATOM 1405 N N . GLY A 1 179 ? -6.490 4.002 21.345 1.00 92.69 179 GLY A N 1
ATOM 1406 C CA . GLY A 1 179 ? -6.956 4.699 22.528 1.00 92.69 179 GLY A CA 1
ATOM 1407 C C . GLY A 1 179 ? -6.900 6.206 22.329 1.00 92.69 179 GLY A C 1
ATOM 1408 O O . GLY A 1 179 ? -6.405 6.697 21.313 1.00 92.69 179 GLY A O 1
ATOM 1409 N N . VAL A 1 180 ? -7.430 6.942 23.297 1.00 91.19 180 VAL A N 1
ATOM 1410 C CA . VAL A 1 180 ? -7.550 8.397 23.242 1.00 91.19 180 VAL A CA 1
ATOM 1411 C C . VAL A 1 180 ? -6.953 9.041 24.485 1.00 91.19 180 VAL A C 1
ATOM 1413 O O . VAL A 1 180 ? -7.029 8.517 25.599 1.00 91.19 180 VAL A O 1
ATOM 1416 N N . LYS A 1 181 ? -6.358 10.215 24.280 1.00 90.69 181 LYS A N 1
ATOM 1417 C CA . LYS A 1 181 ? -5.886 11.085 25.351 1.00 90.69 181 LYS A CA 1
ATOM 1418 C C . LYS A 1 181 ? -6.983 12.097 25.660 1.00 90.69 181 LYS A C 1
ATOM 1420 O O . LYS A 1 181 ? -7.306 12.927 24.814 1.00 90.69 181 LYS A O 1
ATOM 1425 N N . ALA A 1 182 ? -7.549 12.038 26.860 1.00 86.31 182 ALA A N 1
ATOM 1426 C CA . ALA A 1 182 ? -8.559 12.993 27.302 1.00 86.31 182 ALA A CA 1
ATOM 1427 C C . ALA A 1 182 ? -7.940 13.948 28.326 1.00 86.31 182 ALA A C 1
ATOM 1429 O O . ALA A 1 182 ? -7.398 13.516 29.342 1.00 86.31 182 ALA A O 1
ATOM 1430 N N . ARG A 1 183 ? -8.006 15.256 28.070 1.00 81.12 183 ARG A N 1
ATOM 1431 C CA . ARG A 1 183 ? -7.640 16.268 29.068 1.00 81.12 183 ARG A CA 1
ATOM 1432 C C . ARG A 1 183 ? -8.889 16.559 29.882 1.00 81.12 183 ARG A C 1
ATOM 1434 O O . ARG A 1 183 ? -9.884 17.006 29.317 1.00 81.12 183 ARG A O 1
ATOM 1441 N N . GLN A 1 184 ? -8.858 16.265 31.176 1.00 67.25 184 GLN A N 1
ATOM 1442 C CA . GLN A 1 184 ? -9.957 16.629 32.054 1.00 67.25 184 GLN A CA 1
ATOM 1443 C C . GLN A 1 184 ? -9.548 17.844 32.876 1.00 67.25 184 GLN A C 1
ATOM 1445 O O . GLN A 1 184 ? -8.587 17.791 33.641 1.00 67.25 184 GLN A O 1
ATOM 1450 N N . GLU A 1 185 ? -10.292 18.932 32.716 1.00 58.69 185 GLU A N 1
ATOM 1451 C CA . GLU A 1 185 ? -10.208 20.069 33.622 1.00 58.69 185 GLU A CA 1
ATOM 1452 C C . GLU A 1 185 ? -10.919 19.680 34.918 1.00 58.69 185 GLU A C 1
ATOM 1454 O O . GLU A 1 185 ? -12.136 19.470 34.946 1.00 58.69 185 GLU A O 1
ATOM 1459 N N . ARG A 1 186 ? -10.156 19.522 35.999 1.00 50.12 186 ARG A N 1
ATOM 1460 C CA . ARG A 1 186 ? -10.731 19.353 37.328 1.00 50.12 186 ARG A CA 1
ATOM 1461 C C . ARG A 1 186 ? -11.100 20.741 37.836 1.00 50.12 186 ARG A C 1
ATOM 1463 O O . ARG A 1 186 ? -10.231 21.526 38.192 1.00 50.12 186 ARG A O 1
ATOM 1470 N N . ARG A 1 187 ? -12.392 21.067 37.821 1.00 48.84 187 ARG A N 1
ATOM 1471 C CA . ARG A 1 187 ? -12.902 22.246 38.522 1.00 48.84 187 ARG A CA 1
ATOM 1472 C C . ARG A 1 187 ? -13.197 21.811 39.950 1.00 48.84 187 ARG A C 1
ATOM 1474 O O . ARG A 1 187 ? -14.236 21.195 40.183 1.00 48.84 187 ARG A O 1
ATOM 1481 N N . ASP A 1 188 ? -12.265 22.044 40.869 1.00 48.94 188 ASP A N 1
ATOM 1482 C CA . ASP A 1 188 ? -12.524 21.797 42.284 1.00 48.94 188 ASP A CA 1
ATOM 1483 C C . ASP A 1 188 ? -13.683 22.713 42.726 1.00 48.94 188 ASP A C 1
ATOM 1485 O O . ASP A 1 188 ? -13.586 23.933 42.586 1.00 48.94 188 ASP A O 1
ATOM 1489 N N . PRO A 1 189 ? -14.822 22.172 43.209 1.00 53.03 189 PRO A N 1
ATOM 1490 C CA . PRO A 1 189 ? -15.994 22.984 43.556 1.00 53.03 189 PRO A CA 1
ATOM 1491 C C . PRO A 1 189 ? -15.777 23.929 44.747 1.00 53.03 189 PRO A C 1
ATOM 1493 O O . PRO A 1 189 ? -16.705 24.637 45.126 1.00 53.03 189 PRO A O 1
ATOM 1496 N N . GLN A 1 190 ? -14.600 23.887 45.380 1.00 53.09 190 GLN A N 1
ATOM 1497 C CA . GLN A 1 190 ? -14.367 24.412 46.722 1.00 53.09 190 GLN A CA 1
ATOM 1498 C C . GLN A 1 190 ? -13.258 25.476 46.804 1.00 53.09 190 GLN A C 1
ATOM 1500 O O . GLN A 1 190 ? -13.034 26.014 47.884 1.00 53.09 190 GLN A O 1
ATOM 1505 N N . GLU A 1 191 ? -12.619 25.838 45.687 1.00 50.16 191 GLU A N 1
ATOM 1506 C CA . GLU A 1 191 ? -11.585 26.882 45.641 1.00 50.16 191 GLU A CA 1
ATOM 1507 C C . GLU A 1 191 ? -11.990 28.015 44.681 1.00 50.16 191 GLU A C 1
ATOM 1509 O O . GLU A 1 191 ? -11.880 27.913 43.463 1.00 50.16 191 GLU A O 1
ATOM 1514 N N . GLU A 1 192 ? -12.495 29.121 45.245 1.00 53.44 192 GLU A N 1
ATOM 1515 C CA . GLU A 1 192 ? -12.786 30.377 44.524 1.00 53.44 192 GLU A CA 1
ATOM 1516 C C . GLU A 1 192 ? -11.530 31.238 44.277 1.00 53.44 192 GLU A C 1
ATOM 1518 O O . GLU A 1 192 ? -11.593 32.284 43.628 1.00 53.44 192 GLU A O 1
ATOM 1523 N N . THR A 1 193 ? -10.369 30.824 44.778 1.00 49.44 193 THR A N 1
ATOM 1524 C CA . THR A 1 193 ? -9.095 31.525 44.596 1.00 49.44 193 THR A CA 1
ATOM 1525 C C . THR A 1 193 ? -8.339 30.925 43.419 1.00 49.44 193 THR A C 1
ATOM 1527 O O . THR A 1 193 ? -8.030 29.742 43.425 1.00 49.44 193 THR A O 1
ATOM 1530 N N . GLY A 1 194 ? -8.074 31.747 42.397 1.00 50.38 194 GLY A N 1
ATOM 1531 C CA . GLY A 1 194 ? -7.478 31.361 41.113 1.00 50.38 194 GLY A CA 1
ATOM 1532 C C . GLY A 1 194 ? -6.030 30.866 41.173 1.00 50.38 194 GLY A C 1
ATOM 1533 O O . GLY A 1 194 ? -5.141 31.505 40.612 1.00 50.38 194 GLY A O 1
ATOM 1534 N N . GLU A 1 195 ? -5.810 29.717 41.804 1.00 49.09 195 GLU A N 1
ATOM 1535 C CA . GLU A 1 195 ? -4.597 28.911 41.685 1.00 49.09 195 GLU A CA 1
ATOM 1536 C C . GLU A 1 195 ? -4.825 27.698 40.771 1.00 49.09 195 GLU A C 1
ATOM 1538 O O . GLU A 1 195 ? -5.948 27.274 40.514 1.00 49.09 195 GLU A O 1
ATOM 1543 N N . ALA A 1 196 ? -3.729 27.257 40.156 1.00 47.56 196 ALA A N 1
ATOM 1544 C CA . ALA A 1 196 ? -3.681 26.539 38.889 1.00 47.56 196 ALA A CA 1
ATOM 1545 C C . ALA A 1 196 ? -4.586 25.297 38.805 1.00 47.56 196 ALA A C 1
ATOM 1547 O O . ALA A 1 196 ? -4.448 24.356 39.579 1.00 47.56 196 ALA A O 1
ATOM 1548 N N . THR A 1 197 ? -5.432 25.255 37.771 1.00 52.09 197 THR A N 1
ATOM 1549 C CA . THR A 1 197 ? -6.150 24.057 37.330 1.00 52.09 197 THR A CA 1
ATOM 1550 C C . THR A 1 197 ? -5.148 22.918 37.103 1.00 52.09 197 THR A C 1
ATOM 1552 O O . THR A 1 197 ? -4.380 22.957 36.139 1.00 52.09 197 THR A O 1
ATOM 1555 N N . GLU A 1 198 ? -5.126 21.898 37.966 1.00 56.97 198 GLU A N 1
ATOM 1556 C CA . GLU A 1 198 ? -4.347 20.689 37.690 1.00 56.97 198 GLU A CA 1
ATOM 1557 C C . GLU A 1 198 ? -4.970 19.960 36.496 1.00 56.97 198 GLU A C 1
ATOM 1559 O O . GLU A 1 198 ? -6.033 19.336 36.568 1.00 56.97 198 GLU A O 1
ATOM 1564 N N . GLU A 1 199 ? -4.302 20.050 35.353 1.00 64.94 199 GLU A N 1
ATOM 1565 C CA . GLU A 1 199 ? -4.707 19.359 34.140 1.00 64.94 199 GLU A CA 1
ATOM 1566 C C . GLU A 1 199 ? -4.310 17.883 34.220 1.00 64.94 199 GLU A C 1
ATOM 1568 O O . GLU A 1 199 ? -3.235 17.469 33.769 1.00 64.94 199 GLU A O 1
ATOM 1573 N N . LYS A 1 200 ? -5.192 17.046 34.774 1.00 79.25 200 LYS A N 1
ATOM 1574 C CA . LYS A 1 200 ? -4.966 15.599 34.763 1.00 79.25 200 LYS A CA 1
ATOM 1575 C C . LYS A 1 200 ? -5.234 15.062 33.358 1.00 79.25 200 LYS A C 1
ATOM 1577 O O . LYS A 1 200 ? -6.359 15.032 32.855 1.00 79.25 200 LYS A O 1
ATOM 1582 N N . THR A 1 201 ? -4.161 14.631 32.709 1.00 87.44 201 THR A N 1
ATOM 1583 C CA . THR A 1 201 ? -4.226 13.892 31.449 1.00 87.44 201 THR A CA 1
ATOM 1584 C C . THR A 1 201 ? -4.681 12.465 31.725 1.00 87.44 201 THR A C 1
ATOM 1586 O O . THR A 1 201 ? -4.028 11.758 32.492 1.00 87.44 201 THR A O 1
ATOM 1589 N N . ARG A 1 202 ? -5.761 12.033 31.068 1.00 91.75 202 ARG A N 1
ATOM 1590 C CA . ARG A 1 202 ? -6.239 10.652 31.101 1.00 91.75 202 ARG A CA 1
ATOM 1591 C C . ARG A 1 202 ? -5.827 9.880 29.852 1.00 91.75 202 ARG A C 1
ATOM 1593 O O . ARG A 1 202 ? -5.895 10.408 28.739 1.00 91.75 202 ARG A O 1
ATOM 1600 N N . PHE A 1 203 ? -5.457 8.619 30.044 1.00 94.12 203 PHE A N 1
ATOM 1601 C CA . PHE A 1 203 ? -5.126 7.667 28.987 1.00 94.12 203 PHE A CA 1
ATOM 1602 C C . PHE A 1 203 ? -6.203 6.590 28.925 1.00 94.12 203 PHE A C 1
ATOM 1604 O O . PHE A 1 203 ? -6.347 5.803 29.859 1.00 94.12 203 PHE A O 1
ATOM 1611 N N . LEU A 1 204 ? -6.961 6.569 27.833 1.00 94.75 204 LEU A N 1
ATOM 1612 C CA . LEU A 1 204 ? -8.136 5.719 27.677 1.00 94.75 204 LEU A CA 1
ATOM 1613 C C . LEU A 1 204 ? -7.897 4.705 26.549 1.00 94.75 204 LEU A C 1
ATOM 1615 O O . LEU A 1 204 ? -7.725 5.103 25.400 1.00 94.75 204 LEU A O 1
ATOM 1619 N N . VAL A 1 205 ? -7.883 3.405 26.849 1.00 95.25 205 VAL A N 1
ATOM 1620 C CA . VAL A 1 205 ? -7.734 2.322 25.850 1.00 95.25 205 VAL A CA 1
ATOM 1621 C C . VAL A 1 205 ? -9.101 1.803 25.445 1.00 95.25 205 VAL A C 1
ATOM 1623 O O . VAL A 1 205 ? -9.941 1.575 26.311 1.00 95.25 205 VAL A O 1
ATOM 1626 N N . ARG A 1 206 ? -9.336 1.566 24.154 1.00 94.44 206 ARG A N 1
ATOM 1627 C CA . ARG A 1 206 ? -10.618 1.022 23.700 1.00 94.44 206 ARG A CA 1
ATOM 1628 C C . ARG A 1 206 ? -10.804 -0.421 24.190 1.00 94.44 206 ARG A C 1
ATOM 1630 O O . ARG A 1 206 ? -9.976 -1.283 23.905 1.00 94.44 206 ARG A O 1
ATOM 1637 N N . LYS A 1 207 ? -11.908 -0.683 24.897 1.00 95.00 207 LYS A N 1
ATOM 1638 C CA . LYS A 1 207 ? -12.326 -2.014 25.378 1.00 95.00 207 LYS A CA 1
ATOM 1639 C C . LYS A 1 207 ? -13.611 -2.537 24.728 1.00 95.00 207 LYS A C 1
ATOM 1641 O O . LYS A 1 207 ? -13.811 -3.751 24.701 1.00 95.00 207 LYS A O 1
ATOM 1646 N N . HIS A 1 208 ? -14.468 -1.649 24.218 1.00 95.38 208 HIS A N 1
ATOM 1647 C CA . HIS A 1 208 ? -15.692 -2.013 23.501 1.00 95.38 208 HIS A CA 1
ATOM 1648 C C . HIS A 1 208 ? -15.606 -1.626 22.022 1.00 95.38 208 HIS A C 1
ATOM 1650 O O . HIS A 1 208 ? -15.159 -0.526 21.684 1.00 95.38 208 HIS A O 1
ATOM 1656 N N . PHE A 1 209 ? -16.065 -2.521 21.149 1.00 94.50 209 PHE A N 1
ATOM 1657 C CA . PHE A 1 209 ? -16.177 -2.291 19.709 1.00 94.50 209 PHE A CA 1
ATOM 1658 C C . PHE A 1 209 ? -17.654 -2.307 19.299 1.00 94.50 209 PHE A C 1
ATOM 1660 O O . PHE A 1 209 ? -18.258 -3.373 19.193 1.00 94.50 209 PHE A O 1
ATOM 1667 N N . ALA A 1 210 ? -18.244 -1.132 19.086 1.00 93.88 210 ALA A N 1
ATOM 1668 C CA . ALA A 1 210 ? -19.627 -1.004 18.638 1.00 93.88 210 ALA A CA 1
ATOM 1669 C C . ALA A 1 210 ? -19.684 -0.935 17.108 1.00 93.88 210 ALA A C 1
ATOM 1671 O O . ALA A 1 210 ? -19.528 0.134 16.526 1.00 93.88 210 ALA A O 1
ATOM 1672 N N . PHE A 1 211 ? -19.861 -2.076 16.441 1.00 94.31 211 PHE A N 1
ATOM 1673 C CA . PHE A 1 211 ? -19.918 -2.127 14.982 1.00 94.31 211 PHE A CA 1
ATOM 1674 C C . PHE A 1 211 ? -21.257 -1.601 14.459 1.00 94.31 211 PHE A C 1
ATOM 1676 O O . PHE A 1 211 ? -22.314 -2.120 14.819 1.00 94.31 211 PHE A O 1
ATOM 1683 N N . LEU A 1 212 ? -21.200 -0.641 13.538 1.00 93.19 212 LEU A N 1
ATOM 1684 C CA . LEU A 1 212 ? -22.316 -0.230 12.693 1.00 93.19 212 LEU A CA 1
ATOM 1685 C C . LEU A 1 212 ? -22.065 -0.733 11.269 1.00 93.19 212 LEU A C 1
ATOM 1687 O O . LEU A 1 212 ? -21.178 -0.245 10.562 1.00 93.19 212 LEU A O 1
ATOM 1691 N N . LEU A 1 213 ? -22.845 -1.725 10.849 1.00 93.44 213 LEU A N 1
ATOM 1692 C CA . LEU A 1 213 ? -22.712 -2.379 9.552 1.00 93.44 213 LEU A CA 1
ATOM 1693 C C . LEU A 1 213 ? -23.882 -2.003 8.642 1.00 93.44 213 LEU A C 1
ATOM 1695 O O . LEU A 1 213 ? -25.048 -2.205 8.972 1.00 93.44 213 LEU A O 1
ATOM 1699 N N . GLY A 1 214 ? -23.567 -1.454 7.474 1.00 92.25 214 GLY A N 1
ATOM 1700 C CA . GLY A 1 214 ? -24.543 -1.168 6.430 1.00 92.25 214 GLY A CA 1
ATOM 1701 C C . GLY A 1 214 ? -24.718 -2.371 5.517 1.00 92.25 214 GLY A C 1
ATOM 1702 O O . GLY A 1 214 ? -23.719 -2.955 5.089 1.00 92.25 214 GLY A O 1
ATOM 1703 N N . TYR A 1 215 ? -25.955 -2.709 5.164 1.00 92.12 215 TYR A N 1
ATOM 1704 C CA . TYR A 1 215 ? -26.236 -3.809 4.247 1.00 92.12 215 TYR A CA 1
ATOM 1705 C C . TYR A 1 215 ? -27.095 -3.386 3.056 1.00 92.12 215 TYR A C 1
ATOM 1707 O O . TYR A 1 215 ? -27.910 -2.472 3.157 1.00 92.12 215 TYR A O 1
ATOM 1715 N N . ASN A 1 216 ? -26.875 -4.042 1.916 1.00 90.56 216 ASN A N 1
ATOM 1716 C CA . ASN A 1 216 ? -27.676 -3.879 0.703 1.00 90.56 216 ASN A CA 1
ATOM 1717 C C . ASN A 1 216 ? -27.518 -5.110 -0.200 1.00 90.56 216 ASN A C 1
ATOM 1719 O O . ASN A 1 216 ? -26.395 -5.572 -0.408 1.00 90.56 216 ASN A O 1
ATOM 1723 N N . ASP A 1 217 ? -28.618 -5.637 -0.742 1.00 87.75 217 ASP A N 1
ATOM 1724 C CA . ASP A 1 217 ? -28.629 -6.779 -1.672 1.00 87.75 217 ASP A CA 1
ATOM 1725 C C . ASP A 1 217 ? -27.763 -7.973 -1.210 1.00 87.75 217 ASP A C 1
ATOM 1727 O O . ASP A 1 217 ? -27.034 -8.581 -1.995 1.00 87.75 217 ASP A O 1
ATOM 1731 N N . GLY A 1 218 ? -27.788 -8.291 0.089 1.00 88.00 218 GLY A N 1
ATOM 1732 C CA . GLY A 1 218 ? -26.997 -9.390 0.655 1.00 88.00 218 GLY A CA 1
ATOM 1733 C C . GLY A 1 218 ? -25.506 -9.088 0.856 1.00 88.00 218 GLY A C 1
ATOM 1734 O O . GLY A 1 218 ? -24.748 -9.998 1.150 1.00 88.00 218 GLY A O 1
ATOM 1735 N N . HIS A 1 219 ? -25.045 -7.851 0.691 1.00 89.25 219 HIS A N 1
ATOM 1736 C CA . HIS A 1 219 ? -23.636 -7.486 0.858 1.00 89.25 219 HIS A CA 1
ATOM 1737 C C . HIS A 1 219 ? -23.450 -6.505 2.010 1.00 89.25 219 HIS A C 1
ATOM 1739 O O . HIS A 1 219 ? -24.306 -5.646 2.244 1.00 89.25 219 HIS A O 1
ATOM 1745 N N . VAL A 1 220 ? -22.295 -6.572 2.680 1.00 90.44 220 VAL A N 1
ATOM 1746 C CA . VAL A 1 220 ? -21.878 -5.515 3.605 1.00 90.44 220 VAL A CA 1
ATOM 1747 C C . VAL A 1 220 ? -21.333 -4.359 2.776 1.00 90.44 220 VAL A C 1
ATOM 1749 O O . VAL A 1 220 ? -20.315 -4.471 2.086 1.00 90.44 220 VAL A O 1
ATOM 1752 N N . VAL A 1 221 ? -22.040 -3.233 2.806 1.00 88.81 221 VAL A N 1
ATOM 1753 C CA . VAL A 1 221 ? -21.727 -2.059 1.978 1.00 88.81 221 VAL A CA 1
ATOM 1754 C C . VAL A 1 221 ? -21.044 -0.933 2.747 1.00 88.81 221 VAL A C 1
ATOM 1756 O O . VAL A 1 221 ? -20.475 -0.033 2.128 1.00 88.81 221 VAL A O 1
ATOM 1759 N N . ARG A 1 222 ? -21.075 -0.991 4.082 1.00 90.00 222 ARG A N 1
ATOM 1760 C CA . ARG A 1 222 ? -20.432 -0.038 4.994 1.00 90.00 222 ARG A CA 1
ATOM 1761 C C . ARG A 1 222 ? -20.059 -0.751 6.291 1.00 90.00 222 ARG A C 1
ATOM 1763 O O . ARG A 1 222 ? -20.835 -1.576 6.761 1.00 90.00 222 ARG A O 1
ATOM 1770 N N . ALA A 1 223 ? -18.910 -0.424 6.868 1.00 91.00 223 ALA A N 1
ATOM 1771 C CA . ALA A 1 223 ? -18.506 -0.957 8.166 1.00 91.00 223 ALA A CA 1
ATOM 1772 C C . ALA A 1 223 ? -17.802 0.125 8.978 1.00 91.00 223 ALA A C 1
ATOM 1774 O O . ALA A 1 223 ? -16.809 0.683 8.523 1.00 91.00 223 ALA A O 1
ATOM 1775 N N . GLU A 1 224 ? -18.314 0.446 10.158 1.00 90.25 224 GLU A N 1
ATOM 1776 C CA . GLU A 1 224 ? -17.762 1.495 11.019 1.00 90.25 224 GLU A CA 1
ATOM 1777 C C . GLU A 1 224 ? -17.825 1.064 12.482 1.00 90.25 224 GLU A C 1
ATOM 1779 O O . GLU A 1 224 ? -18.573 0.150 12.836 1.00 90.25 224 GLU A O 1
ATOM 1784 N N . ILE A 1 225 ? -17.021 1.707 13.326 1.00 90.19 225 ILE A N 1
ATOM 1785 C CA . ILE A 1 225 ? -17.098 1.550 14.775 1.00 90.19 225 ILE A CA 1
ATOM 1786 C C . ILE A 1 225 ? -17.606 2.869 15.354 1.00 90.19 225 ILE A C 1
ATOM 1788 O O . ILE A 1 225 ? -17.009 3.926 15.166 1.00 90.19 225 ILE A O 1
ATOM 1792 N N . GLU A 1 226 ? -18.742 2.814 16.039 1.00 87.50 226 GLU A N 1
ATOM 1793 C CA . GLU A 1 226 ? -19.320 3.968 16.718 1.00 87.50 226 GLU A CA 1
ATOM 1794 C C . GLU A 1 226 ? -18.663 4.186 18.087 1.00 87.50 226 GLU A C 1
ATOM 1796 O O . GLU A 1 226 ? -18.206 3.252 18.751 1.00 87.50 226 GLU A O 1
ATOM 1801 N N . ASN A 1 227 ? -18.650 5.445 18.527 1.00 85.06 227 ASN A N 1
ATOM 1802 C CA . ASN A 1 227 ? -18.342 5.807 19.907 1.00 85.06 227 ASN A CA 1
ATOM 1803 C C . ASN A 1 227 ? -19.660 6.090 20.627 1.00 85.06 227 ASN A C 1
ATOM 1805 O O . ASN A 1 227 ? -20.280 7.126 20.389 1.00 85.06 227 ASN A O 1
ATOM 1809 N N . ILE A 1 228 ? -20.081 5.173 21.491 1.00 79.88 228 ILE A N 1
ATOM 1810 C CA . ILE A 1 228 ? -21.286 5.292 22.308 1.00 79.88 228 ILE A CA 1
ATOM 1811 C C . ILE A 1 228 ? -21.019 6.247 23.476 1.00 79.88 228 ILE A C 1
ATOM 1813 O O . ILE A 1 228 ? -21.761 7.204 23.693 1.00 79.88 228 ILE A O 1
ATOM 1817 N N . SER A 1 229 ? -19.958 5.995 24.245 1.00 82.75 229 SER A N 1
ATOM 1818 C CA . SER A 1 229 ? -19.579 6.802 25.408 1.00 82.75 229 SER A CA 1
ATOM 1819 C C . SER A 1 229 ? -18.149 6.493 25.839 1.00 82.75 229 SER A C 1
ATOM 1821 O O . SER A 1 229 ? -17.725 5.340 25.817 1.00 82.75 229 SER A O 1
ATOM 1823 N N . LEU A 1 230 ? -17.425 7.505 26.328 1.00 82.44 230 LEU A N 1
ATOM 1824 C CA . LEU A 1 230 ? -16.062 7.339 26.845 1.00 82.44 230 LEU A CA 1
ATOM 1825 C C . LEU A 1 230 ? -15.968 6.273 27.951 1.00 82.44 230 LEU A C 1
ATOM 1827 O O . LEU A 1 230 ? -15.005 5.516 27.981 1.00 82.44 230 LEU A O 1
ATOM 1831 N N . GLU A 1 231 ? -16.963 6.184 28.836 1.00 83.06 231 GLU A N 1
ATOM 1832 C CA . GLU A 1 231 ? -16.951 5.245 29.971 1.00 83.06 231 GLU A CA 1
ATOM 1833 C C . GLU A 1 231 ? -17.301 3.807 29.565 1.00 83.06 231 GLU A C 1
ATOM 1835 O O . GLU A 1 231 ? -16.810 2.836 30.147 1.00 83.06 231 GLU A O 1
ATOM 1840 N N . GLN A 1 232 ? -18.164 3.653 28.561 1.00 84.94 232 GLN A N 1
ATOM 1841 C CA . GLN A 1 232 ? -18.558 2.336 28.066 1.00 84.94 232 GLN A CA 1
ATOM 1842 C C . GLN A 1 232 ? -17.486 1.768 27.138 1.00 84.94 232 GLN A C 1
ATOM 1844 O O . GLN A 1 232 ? -17.113 0.596 27.272 1.00 84.94 232 GLN A O 1
ATOM 1849 N N . ASP A 1 233 ? -16.943 2.612 26.261 1.00 88.31 233 ASP A N 1
ATOM 1850 C CA . ASP A 1 233 ? -16.069 2.170 25.184 1.00 88.31 233 ASP A CA 1
ATOM 1851 C C . ASP A 1 233 ? -14.613 2.049 25.586 1.00 88.31 233 ASP A C 1
ATOM 1853 O O . ASP A 1 233 ? -13.887 1.247 24.993 1.00 88.31 233 ASP A O 1
ATOM 1857 N N . PHE A 1 234 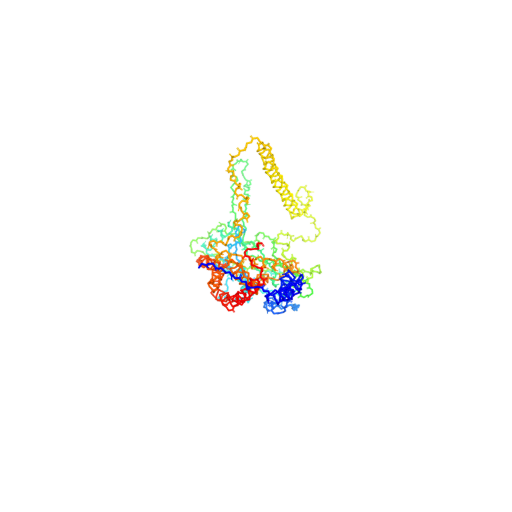? -14.185 2.794 26.605 1.00 93.75 234 PHE A N 1
ATOM 1858 C CA . PHE A 1 234 ? -12.787 2.856 26.993 1.00 93.75 234 PHE A CA 1
ATOM 1859 C C . PHE A 1 234 ? -12.549 2.427 28.441 1.00 93.75 234 PHE A C 1
ATOM 1861 O O . PHE A 1 234 ? -13.390 2.558 29.327 1.00 93.75 234 PHE A O 1
ATOM 1868 N N . LEU A 1 235 ? -11.359 1.885 28.666 1.00 94.25 235 LEU A N 1
ATOM 1869 C CA . LEU A 1 235 ? -10.765 1.625 29.964 1.00 94.25 235 LEU A CA 1
ATOM 1870 C C . LEU A 1 235 ? -9.802 2.764 30.297 1.00 94.25 235 LEU A C 1
ATOM 1872 O O . LEU A 1 235 ? -8.879 3.029 29.524 1.00 94.25 235 LEU A O 1
ATOM 1876 N N . ASP A 1 236 ? -9.972 3.387 31.460 1.00 93.75 236 ASP A N 1
ATOM 1877 C CA . ASP A 1 236 ? -8.996 4.342 31.975 1.00 93.75 236 ASP A CA 1
ATOM 1878 C C . ASP A 1 236 ? -7.782 3.599 32.542 1.00 93.75 236 ASP A C 1
ATOM 1880 O O . ASP A 1 236 ? -7.884 2.860 33.520 1.00 93.75 236 ASP A O 1
ATOM 1884 N N . ILE A 1 237 ? -6.631 3.788 31.900 1.00 94.12 237 ILE A N 1
ATOM 1885 C CA . ILE A 1 237 ? -5.354 3.210 32.315 1.00 94.12 237 ILE A CA 1
ATOM 1886 C C . ILE A 1 237 ? -4.397 4.285 32.822 1.00 94.12 237 ILE A C 1
ATOM 1888 O O . ILE A 1 237 ? -3.190 4.084 32.742 1.00 94.12 237 ILE A O 1
ATOM 1892 N N . THR A 1 238 ? -4.881 5.436 33.303 1.00 92.00 238 THR A N 1
ATOM 1893 C CA . THR A 1 238 ? -4.051 6.566 33.780 1.00 92.00 238 THR A CA 1
ATOM 1894 C C . THR A 1 238 ? -3.283 6.251 35.057 1.00 92.00 238 THR A C 1
ATOM 1896 O O . THR A 1 238 ? -2.165 6.733 35.258 1.00 92.00 238 THR A O 1
ATOM 1899 N N . GLU A 1 239 ? -3.811 5.365 35.893 1.00 91.38 239 GLU A N 1
ATOM 1900 C CA . GLU A 1 239 ? -3.148 4.873 37.102 1.00 91.38 239 GLU A CA 1
ATOM 1901 C C . GLU A 1 239 ? -2.643 3.452 36.845 1.00 91.38 239 GLU A C 1
ATOM 1903 O O . GLU A 1 239 ? -3.357 2.622 36.289 1.00 91.38 239 GLU A O 1
ATOM 1908 N N . LEU A 1 240 ? -1.355 3.209 37.117 1.00 91.38 240 LEU A N 1
ATOM 1909 C CA . LEU A 1 240 ? -0.759 1.892 36.886 1.00 91.38 240 LEU A CA 1
ATOM 1910 C C . LEU A 1 240 ? -0.971 1.037 38.133 1.00 91.38 240 LEU A C 1
ATOM 1912 O O . LEU A 1 240 ? -0.737 1.550 39.232 1.00 91.38 240 LEU A O 1
ATOM 1916 N N . PRO A 1 241 ? -1.282 -0.260 37.981 1.00 92.69 241 PRO A N 1
ATOM 1917 C CA . PRO A 1 241 ? -1.348 -1.170 39.112 1.00 92.69 241 PRO A CA 1
ATOM 1918 C C . PRO A 1 241 ? 0.010 -1.283 39.819 1.00 92.69 241 PRO A C 1
ATOM 1920 O O . PRO A 1 241 ? 1.079 -0.940 39.271 1.00 92.69 241 PRO A O 1
ATOM 1923 N N . ALA A 1 242 ? -0.030 -1.767 41.061 1.00 91.75 242 ALA A N 1
ATOM 1924 C CA . ALA A 1 242 ? 1.180 -2.049 41.816 1.00 91.75 242 ALA A CA 1
ATOM 1925 C C . ALA A 1 242 ? 2.018 -3.145 41.117 1.00 91.75 242 ALA A C 1
ATOM 1927 O O . ALA A 1 242 ? 1.492 -3.950 40.344 1.00 91.75 242 ALA A O 1
ATOM 1928 N N . PRO A 1 243 ? 3.343 -3.197 41.341 1.00 89.81 243 PRO A N 1
ATOM 1929 C CA . PRO A 1 243 ? 4.169 -4.278 40.807 1.00 89.81 243 PRO A CA 1
ATOM 1930 C C . PRO A 1 243 ? 3.646 -5.654 41.251 1.00 89.81 243 PRO A C 1
ATOM 1932 O O . PRO A 1 243 ? 3.483 -5.897 42.443 1.00 89.81 243 PRO A O 1
ATOM 1935 N N . GLY A 1 244 ? 3.397 -6.552 40.294 1.00 87.81 244 GLY A N 1
ATOM 1936 C CA . GLY A 1 244 ? 2.862 -7.898 40.545 1.00 87.81 244 GLY A CA 1
ATOM 1937 C C . GLY A 1 244 ? 1.333 -7.994 40.592 1.00 87.81 244 GLY A C 1
ATOM 1938 O O . GLY A 1 244 ? 0.807 -9.103 40.574 1.00 87.81 244 GLY A O 1
ATOM 1939 N N . GLU A 1 245 ? 0.620 -6.868 40.595 1.00 93.94 245 GLU A N 1
ATOM 1940 C CA . GLU A 1 245 ? -0.837 -6.837 40.494 1.00 93.94 245 GLU A CA 1
ATOM 1941 C C . GLU A 1 245 ? -1.279 -6.851 39.024 1.00 93.94 245 GLU A C 1
ATOM 1943 O O . GLU A 1 245 ? -0.638 -6.262 38.143 1.00 93.94 245 GLU A O 1
ATOM 1948 N N . THR A 1 246 ? -2.391 -7.531 38.758 1.00 93.62 246 THR A N 1
ATOM 1949 C CA . THR A 1 246 ? -3.010 -7.593 37.435 1.00 93.62 246 THR A CA 1
ATOM 1950 C C . THR A 1 246 ? -4.461 -7.159 37.509 1.00 93.62 246 THR A C 1
ATOM 1952 O O . THR A 1 246 ? -5.198 -7.625 38.373 1.00 93.62 246 THR A O 1
ATOM 1955 N N . VAL A 1 247 ? -4.879 -6.329 36.559 1.00 93.81 247 VAL A N 1
ATOM 1956 C CA . VAL A 1 247 ? -6.274 -5.904 36.411 1.00 93.81 247 VAL A CA 1
ATOM 1957 C C . VAL A 1 247 ? -6.927 -6.761 35.336 1.00 93.81 247 VAL A C 1
ATOM 1959 O O . VAL A 1 247 ? -6.480 -6.753 34.188 1.00 93.81 247 VAL A O 1
ATOM 1962 N N . GLU A 1 248 ? -7.967 -7.511 35.687 1.00 95.62 248 GLU A N 1
ATOM 1963 C CA . GLU A 1 248 ? -8.759 -8.240 34.697 1.00 95.62 248 GLU A CA 1
ATOM 1964 C C . GLU A 1 248 ? -9.690 -7.289 33.946 1.00 95.62 248 GLU A C 1
ATOM 1966 O O . GLU A 1 248 ? -10.424 -6.501 34.541 1.00 95.62 248 GLU A O 1
ATOM 1971 N N . VAL A 1 249 ? -9.652 -7.366 32.619 1.00 94.56 249 VAL A N 1
ATOM 1972 C CA . VAL A 1 249 ? -10.444 -6.523 31.727 1.00 94.56 249 VAL A CA 1
ATOM 1973 C C . VAL A 1 249 ? -11.154 -7.398 30.713 1.00 94.56 249 VAL A C 1
ATOM 1975 O O . VAL A 1 249 ? -10.537 -8.210 30.019 1.00 94.56 249 VAL A O 1
ATOM 1978 N N . GLU A 1 250 ? -12.463 -7.203 30.611 1.00 96.19 250 GLU A N 1
ATOM 1979 C CA . GLU A 1 250 ? -13.303 -7.842 29.611 1.00 96.19 250 GLU A CA 1
ATOM 1980 C C . GLU A 1 250 ? -13.448 -6.944 28.378 1.00 96.19 250 GLU A C 1
ATOM 1982 O O . GLU A 1 250 ? -13.969 -5.829 28.454 1.00 96.19 250 GLU A O 1
ATOM 1987 N N . PHE A 1 251 ? -12.988 -7.449 27.236 1.00 96.00 251 PHE A N 1
ATOM 1988 C CA . PHE A 1 251 ? -13.185 -6.829 25.932 1.00 96.00 251 PHE A CA 1
ATOM 1989 C C . PHE A 1 251 ? -14.487 -7.340 25.330 1.00 96.00 251 PHE A C 1
ATOM 1991 O O . PHE A 1 251 ? -14.746 -8.548 25.330 1.00 96.00 251 PHE A O 1
ATOM 1998 N N . THR A 1 252 ? -15.297 -6.433 24.797 1.00 96.19 252 THR A N 1
ATOM 1999 C CA . THR A 1 252 ? -16.638 -6.751 24.293 1.00 96.19 252 THR A CA 1
ATOM 2000 C C . THR A 1 252 ? -16.921 -6.069 22.960 1.00 96.19 252 THR A C 1
ATOM 2002 O O . THR A 1 252 ? -16.201 -5.163 22.542 1.00 96.19 252 THR A O 1
ATOM 2005 N N . TYR A 1 253 ? -17.974 -6.503 22.276 1.00 95.69 253 TYR A N 1
ATOM 2006 C CA . TYR A 1 253 ? -18.438 -5.879 21.042 1.00 95.69 253 TYR A CA 1
ATOM 2007 C C . TYR A 1 253 ? -19.958 -5.953 20.908 1.00 95.69 253 TYR A C 1
ATOM 2009 O O . TYR A 1 253 ? -20.596 -6.841 21.471 1.00 95.69 253 TYR A O 1
ATOM 2017 N N . THR A 1 254 ? -20.533 -5.008 20.175 1.00 95.38 254 THR A N 1
ATOM 2018 C CA . THR A 1 254 ? -21.937 -5.017 19.738 1.00 95.38 254 THR A CA 1
ATOM 2019 C C . THR A 1 254 ? -21.986 -4.872 18.226 1.00 95.38 254 THR A C 1
ATOM 2021 O O . THR A 1 254 ? -21.029 -4.394 17.613 1.00 95.38 254 THR A O 1
ATOM 2024 N N . VAL A 1 255 ? -23.082 -5.314 17.612 1.00 95.38 255 VAL A N 1
ATOM 2025 C CA . VAL A 1 255 ? -23.279 -5.204 16.164 1.00 95.38 255 VAL A CA 1
ATOM 2026 C C . VAL A 1 255 ? -24.663 -4.644 15.896 1.00 95.38 255 VAL A C 1
ATOM 2028 O O . VAL A 1 255 ? -25.669 -5.207 16.323 1.00 95.38 255 VAL A O 1
ATOM 2031 N N . ARG A 1 256 ? -24.717 -3.540 15.159 1.00 94.25 256 ARG A N 1
ATOM 2032 C CA . ARG A 1 256 ? -25.948 -2.941 14.651 1.00 94.25 256 ARG A CA 1
ATOM 2033 C C . ARG A 1 256 ? -25.929 -2.973 13.137 1.00 94.25 256 ARG A C 1
ATOM 2035 O O . ARG A 1 256 ? -24.914 -2.667 12.519 1.00 94.25 256 ARG A O 1
ATOM 2042 N N . TRP A 1 257 ? -27.070 -3.314 12.554 1.00 93.31 257 TRP A N 1
ATOM 2043 C CA . TRP A 1 257 ? -27.254 -3.337 11.110 1.00 93.31 257 TRP A CA 1
ATOM 2044 C C . TRP A 1 257 ? -28.133 -2.176 10.666 1.00 93.31 257 TRP A C 1
ATOM 2046 O O . TRP A 1 257 ? -29.184 -1.928 11.255 1.00 93.31 257 TRP A O 1
ATOM 2056 N N . GLN A 1 258 ? -27.716 -1.488 9.608 1.00 92.56 258 GLN A N 1
ATOM 2057 C CA . GLN A 1 258 ? -28.464 -0.406 8.980 1.00 92.56 258 GLN A CA 1
ATOM 2058 C C . GLN A 1 258 ? -28.719 -0.744 7.510 1.00 92.56 258 GLN A C 1
ATOM 2060 O O . GLN A 1 258 ? -27.793 -1.096 6.781 1.00 92.56 258 GLN A O 1
ATOM 2065 N N . ASP A 1 259 ? -29.967 -0.619 7.065 1.00 91.50 259 ASP A N 1
ATOM 2066 C CA . ASP A 1 259 ? -30.298 -0.762 5.647 1.00 91.50 259 ASP A CA 1
ATOM 2067 C C . ASP A 1 259 ? -29.752 0.442 4.860 1.00 91.50 259 ASP A C 1
ATOM 2069 O O . ASP A 1 259 ? -29.964 1.595 5.250 1.00 91.50 259 ASP A O 1
ATOM 2073 N N . ARG A 1 260 ? -28.995 0.184 3.788 1.00 89.12 260 ARG A N 1
ATOM 2074 C CA . ARG A 1 260 ? -28.284 1.205 2.995 1.00 89.12 260 ARG A CA 1
ATOM 2075 C C . ARG A 1 260 ? -28.491 1.008 1.490 1.00 89.12 260 ARG A C 1
ATOM 2077 O O . ARG A 1 260 ? -27.527 0.762 0.755 1.00 89.12 260 ARG A O 1
ATOM 2084 N N . PRO A 1 261 ? -29.730 1.182 0.987 1.00 87.62 261 PRO A N 1
ATOM 2085 C CA . PRO A 1 261 ? -30.037 1.039 -0.437 1.00 87.62 261 PRO A CA 1
ATOM 2086 C C . PRO A 1 261 ? -29.341 2.099 -1.312 1.00 87.62 261 PRO A C 1
ATOM 2088 O O . PRO A 1 261 ? -29.213 1.928 -2.526 1.00 87.62 261 PRO A O 1
ATOM 2091 N N . ASP A 1 262 ? -28.858 3.191 -0.709 1.00 86.81 262 ASP A N 1
ATOM 2092 C CA . ASP A 1 262 ? -28.101 4.256 -1.367 1.00 86.81 262 ASP A CA 1
ATOM 2093 C C . ASP A 1 262 ? -26.712 3.802 -1.853 1.00 86.81 262 ASP A C 1
ATOM 2095 O O . ASP A 1 262 ? -26.192 4.338 -2.841 1.00 86.81 262 ASP A O 1
ATOM 2099 N N . ILE A 1 263 ? -26.111 2.799 -1.202 1.00 83.75 263 ILE A N 1
ATOM 2100 C CA . ILE A 1 263 ? -24.781 2.283 -1.543 1.00 83.75 263 ILE A CA 1
ATOM 2101 C C . ILE A 1 263 ? -24.930 0.958 -2.280 1.00 83.75 263 ILE A C 1
ATOM 2103 O O . ILE A 1 263 ? -25.204 -0.079 -1.685 1.00 83.75 263 ILE A O 1
ATOM 2107 N N . LYS A 1 264 ? -24.692 0.963 -3.593 1.00 84.62 264 LYS A N 1
ATOM 2108 C CA . LYS A 1 264 ? -24.654 -0.287 -4.364 1.00 84.62 264 LYS A CA 1
ATOM 2109 C C . LYS A 1 264 ? -23.407 -1.106 -4.000 1.00 84.62 264 LYS A C 1
ATOM 2111 O O . LYS A 1 264 ? -22.331 -0.507 -3.894 1.00 84.62 264 LYS A O 1
ATOM 2116 N N . PRO A 1 265 ? -23.489 -2.449 -3.951 1.00 83.06 265 PRO A N 1
ATOM 2117 C CA . PRO A 1 265 ? -22.345 -3.313 -3.645 1.00 83.06 265 PRO A CA 1
ATOM 2118 C C . PRO A 1 265 ? -21.102 -3.033 -4.504 1.00 83.06 265 PRO A C 1
ATOM 2120 O O . PRO A 1 265 ? -19.993 -2.981 -3.987 1.00 83.06 265 PRO A O 1
ATOM 2123 N N . ALA A 1 266 ? -21.275 -2.723 -5.793 1.00 77.62 266 ALA A N 1
ATOM 2124 C CA . ALA A 1 266 ? -20.166 -2.397 -6.698 1.00 77.62 266 ALA A CA 1
ATOM 2125 C C . ALA A 1 266 ? -19.348 -1.150 -6.289 1.00 77.62 266 ALA A C 1
ATOM 2127 O O . ALA A 1 266 ? -18.204 -1.002 -6.706 1.00 77.62 266 ALA A O 1
ATOM 2128 N N . PHE A 1 267 ? -19.918 -0.247 -5.485 1.00 76.88 267 PHE A N 1
ATOM 2129 C CA . PHE A 1 267 ? -19.267 0.989 -5.034 1.00 76.88 267 PHE A CA 1
ATOM 2130 C C . PHE A 1 267 ? -18.956 0.987 -3.529 1.00 76.88 267 PHE A C 1
ATOM 2132 O O . PHE A 1 267 ? -18.556 2.018 -2.990 1.00 76.88 267 PHE A O 1
ATOM 2139 N N . ARG A 1 268 ? -19.117 -0.149 -2.836 1.00 81.44 268 ARG A N 1
ATOM 2140 C CA . ARG A 1 268 ? -18.943 -0.236 -1.375 1.00 81.44 268 ARG A CA 1
ATOM 2141 C C . ARG A 1 268 ? -17.544 0.175 -0.910 1.00 81.44 268 ARG A C 1
ATOM 2143 O O . ARG A 1 268 ? -17.402 1.041 -0.054 1.00 81.44 268 ARG A O 1
ATOM 2150 N N . VAL A 1 269 ? -16.503 -0.356 -1.556 1.00 78.81 269 VAL A N 1
ATOM 2151 C CA . VAL A 1 269 ? -15.098 -0.084 -1.202 1.00 78.81 269 VAL A CA 1
ATOM 2152 C C . VAL A 1 269 ? -14.746 1.385 -1.438 1.00 78.81 269 VAL A C 1
ATOM 2154 O O . VAL A 1 269 ? -14.098 2.018 -0.607 1.00 78.81 269 VAL A O 1
ATOM 2157 N N . SER A 1 270 ? -15.197 1.960 -2.555 1.00 71.62 270 SER A N 1
ATOM 2158 C CA . SER A 1 270 ? -14.905 3.358 -2.874 1.00 71.62 270 SER A CA 1
ATOM 2159 C C . SER A 1 270 ? -15.629 4.319 -1.938 1.00 71.62 270 SER A C 1
ATOM 2161 O O . SER A 1 270 ? -15.036 5.305 -1.500 1.00 71.62 270 SER A O 1
ATOM 2163 N N . ARG A 1 271 ? -16.877 4.010 -1.567 1.00 74.75 271 ARG A N 1
ATOM 2164 C CA . ARG A 1 271 ? -17.623 4.787 -0.575 1.00 74.75 271 ARG A CA 1
ATOM 2165 C C . ARG A 1 271 ? -16.976 4.730 0.802 1.00 74.75 271 ARG A C 1
ATOM 2167 O O . ARG A 1 271 ? -16.790 5.795 1.388 1.00 74.75 271 ARG A O 1
ATOM 2174 N N . GLN A 1 272 ? -16.544 3.551 1.245 1.00 79.75 272 GLN A N 1
ATOM 2175 C CA . GLN A 1 272 ? -15.804 3.375 2.497 1.00 79.75 272 GLN A CA 1
ATOM 2176 C C . GLN A 1 272 ? -14.530 4.240 2.531 1.00 79.75 272 GLN A C 1
ATOM 2178 O O . GLN A 1 272 ? -14.294 4.979 3.481 1.00 79.75 272 GLN A O 1
ATOM 2183 N N . LEU A 1 273 ? -13.734 4.221 1.455 1.00 70.19 273 LEU A N 1
ATOM 2184 C CA . LEU A 1 273 ? -12.475 4.974 1.371 1.00 70.19 273 LEU A CA 1
ATOM 2185 C C . LEU A 1 273 ? -12.657 6.481 1.152 1.00 70.19 273 LEU A C 1
ATOM 2187 O O . LEU A 1 273 ? -11.764 7.255 1.484 1.00 70.19 273 LEU A O 1
ATOM 2191 N N . SER A 1 274 ? -13.781 6.917 0.579 1.00 62.66 274 SER A N 1
ATOM 2192 C CA . SER A 1 274 ? -14.069 8.343 0.367 1.00 62.66 274 SER A CA 1
ATOM 2193 C C . SER A 1 274 ? -14.417 9.094 1.656 1.00 62.66 274 SER A C 1
ATOM 2195 O O . SER A 1 274 ? -14.409 10.323 1.669 1.00 62.66 274 SER A O 1
ATOM 2197 N N . SER A 1 275 ? -14.681 8.366 2.745 1.00 52.00 275 SER A N 1
ATOM 2198 C CA . SER A 1 275 ? -15.081 8.917 4.038 1.00 52.00 275 SER A CA 1
ATOM 2199 C C . SER A 1 275 ? -14.288 8.321 5.218 1.00 52.00 275 SER A C 1
ATOM 2201 O O . SER A 1 275 ? -14.908 7.870 6.176 1.00 52.00 275 SER A O 1
ATOM 2203 N N . PRO A 1 276 ? -12.937 8.341 5.239 1.00 42.97 276 PRO A N 1
ATOM 2204 C CA . PRO A 1 276 ? -12.189 7.781 6.372 1.00 42.97 276 PRO A CA 1
ATOM 2205 C C . PRO A 1 276 ? -12.359 8.602 7.663 1.00 42.97 276 PRO A C 1
ATOM 2207 O O . PRO A 1 276 ? -12.005 8.137 8.737 1.00 42.97 276 PRO A O 1
ATOM 2210 N N . PHE A 1 277 ? -12.863 9.840 7.555 1.00 41.66 277 PHE A N 1
ATOM 2211 C CA . PHE A 1 277 ? -12.960 10.804 8.658 1.00 41.66 277 PHE A CA 1
ATOM 2212 C C . PHE A 1 277 ? -14.267 11.612 8.676 1.00 41.66 277 PHE A C 1
ATOM 2214 O O . PHE A 1 277 ? -14.359 12.591 9.421 1.00 41.66 277 PHE A O 1
ATOM 2221 N N . ALA A 1 278 ? -15.265 11.285 7.844 1.00 36.19 278 ALA A N 1
ATOM 2222 C CA . ALA A 1 278 ? -16.551 11.972 7.951 1.00 36.19 278 ALA A CA 1
ATOM 2223 C C . ALA A 1 278 ? -17.360 11.303 9.074 1.00 36.19 278 ALA A C 1
ATOM 2225 O O . ALA A 1 278 ? -17.568 10.092 9.009 1.00 36.19 278 ALA A O 1
ATOM 2226 N N . PRO A 1 279 ? -17.799 12.050 10.103 1.00 32.16 279 PRO A N 1
ATOM 2227 C CA . PRO A 1 279 ? -18.675 11.492 11.115 1.00 32.16 279 PRO A CA 1
ATOM 2228 C C . PRO A 1 279 ? -19.948 10.953 10.465 1.00 32.16 279 PRO A C 1
ATOM 2230 O O . PRO A 1 279 ? -20.484 11.560 9.532 1.00 32.16 279 PRO A O 1
ATOM 2233 N N . VAL A 1 280 ? -20.428 9.833 11.001 1.00 38.72 280 VAL A N 1
ATOM 2234 C CA . VAL A 1 280 ? -21.754 9.278 10.736 1.00 38.72 280 VAL A CA 1
ATOM 2235 C C . VAL A 1 280 ? -22.774 10.306 11.204 1.00 38.72 280 VAL A C 1
ATOM 2237 O O . VAL A 1 280 ? -23.133 10.363 12.376 1.00 38.72 280 VAL A O 1
ATOM 2240 N N . ALA A 1 281 ? -23.201 11.185 10.306 1.00 33.75 281 ALA A N 1
ATOM 2241 C CA . ALA A 1 281 ? -24.439 11.903 10.525 1.00 33.75 281 ALA A CA 1
ATOM 2242 C C . ALA A 1 281 ? -25.552 10.876 10.313 1.00 33.75 281 ALA A C 1
ATOM 2244 O O . ALA A 1 281 ? -25.898 10.547 9.176 1.00 33.75 281 ALA A O 1
ATOM 2245 N N . SER A 1 282 ? -26.053 10.331 11.420 1.00 35.00 282 SER A N 1
ATOM 2246 C CA . SER A 1 282 ? -27.445 9.915 11.499 1.00 35.00 282 SER A CA 1
ATOM 2247 C C . SER A 1 282 ? -28.305 11.037 10.918 1.00 35.00 282 SER A C 1
ATOM 2249 O O . SER A 1 282 ? -28.048 12.209 11.187 1.00 35.00 282 SER A O 1
ATOM 2251 N N . ASP A 1 283 ? -29.234 10.656 10.048 1.00 34.91 283 ASP A N 1
ATOM 2252 C CA . ASP A 1 283 ? -30.424 11.396 9.634 1.00 34.91 283 ASP A CA 1
ATOM 2253 C C . ASP A 1 283 ? -30.322 12.933 9.663 1.00 34.91 283 ASP A C 1
ATOM 2255 O O . ASP A 1 283 ? -30.426 13.567 10.707 1.00 34.91 283 ASP A O 1
ATOM 2259 N N . GLU A 1 284 ? -30.174 13.539 8.482 1.00 36.88 284 GLU A N 1
ATOM 2260 C CA . GLU A 1 284 ? -30.557 14.933 8.207 1.00 36.88 284 GLU A CA 1
ATOM 2261 C C . GLU A 1 284 ? -30.293 15.958 9.330 1.00 36.88 284 GLU A C 1
ATOM 2263 O O . GLU A 1 284 ? -31.199 16.620 9.834 1.00 36.88 284 GLU A O 1
ATOM 2268 N N . ALA A 1 285 ? -29.029 16.197 9.667 1.00 31.78 285 ALA A N 1
ATOM 2269 C CA . ALA A 1 285 ? -28.651 17.455 10.296 1.00 31.78 285 ALA A CA 1
ATOM 2270 C C . ALA A 1 285 ? -27.326 17.948 9.724 1.00 31.78 285 ALA A C 1
ATOM 2272 O O . ALA A 1 285 ? -26.248 17.430 10.008 1.00 31.78 285 ALA A O 1
ATOM 2273 N N . GLU A 1 286 ? -27.431 18.982 8.889 1.00 33.53 286 GLU A N 1
ATOM 2274 C CA . GLU A 1 286 ? -26.335 19.858 8.493 1.00 33.53 286 GLU A CA 1
ATOM 2275 C C . GLU A 1 286 ? -25.379 20.081 9.675 1.00 33.53 286 GLU A C 1
ATOM 2277 O O . GLU A 1 286 ? -25.765 20.671 10.686 1.00 33.53 286 GLU A O 1
ATOM 2282 N N . ALA A 1 287 ? -24.124 19.645 9.550 1.00 33.75 287 ALA A N 1
ATOM 2283 C CA . ALA A 1 287 ? -23.089 19.932 10.536 1.00 33.75 287 ALA A CA 1
ATOM 2284 C C . ALA A 1 287 ? -22.832 21.452 10.596 1.00 33.75 287 ALA A C 1
ATOM 2286 O O . ALA A 1 287 ? -21.996 21.998 9.870 1.00 33.75 287 ALA A O 1
ATOM 2287 N N . ARG A 1 288 ? -23.589 22.152 11.448 1.00 35.94 288 ARG A N 1
ATOM 2288 C CA . ARG A 1 288 ? -23.367 23.546 11.842 1.00 35.94 288 ARG A CA 1
ATOM 2289 C C . ARG A 1 288 ? -22.293 23.562 12.925 1.00 35.94 288 ARG A C 1
ATOM 2291 O O . ARG A 1 288 ? -22.396 22.853 13.921 1.00 35.94 288 ARG A O 1
ATOM 2298 N N . THR A 1 289 ? -21.255 24.373 12.743 1.00 37.81 289 THR A N 1
ATOM 2299 C CA . THR A 1 289 ? -20.352 24.726 13.846 1.00 37.81 289 THR A CA 1
ATOM 2300 C C . THR A 1 289 ? -21.134 25.478 14.927 1.00 37.81 289 THR A C 1
ATOM 2302 O O . THR A 1 289 ? -22.168 26.083 14.640 1.00 37.81 289 THR A O 1
ATOM 2305 N N . SER A 1 290 ? -20.613 25.528 16.156 1.00 43.31 290 SER A N 1
ATOM 2306 C CA . SER A 1 290 ? -21.152 26.349 17.260 1.00 43.31 290 SER A CA 1
ATOM 2307 C C . SER A 1 290 ? -21.256 27.855 16.940 1.00 43.31 290 SER A C 1
ATOM 2309 O O . SER A 1 290 ? -21.841 28.608 17.710 1.00 43.31 290 SER A O 1
ATOM 2311 N N . SER A 1 291 ? -20.732 28.290 15.788 1.00 45.56 291 SER A N 1
ATOM 2312 C CA . SER A 1 291 ? -20.824 29.645 15.234 1.00 45.56 291 SER A CA 1
ATOM 2313 C C . SER A 1 291 ? -21.838 29.812 14.087 1.00 45.56 291 SER A C 1
ATOM 2315 O O . SER A 1 291 ? -21.884 30.875 13.475 1.00 45.56 291 SER A O 1
ATOM 2317 N N . GLY A 1 292 ? -22.633 28.788 13.747 1.00 36.19 292 GLY A N 1
ATOM 2318 C CA . GLY A 1 292 ? -23.658 28.880 12.696 1.00 36.19 292 GLY A CA 1
ATOM 2319 C C . GLY A 1 292 ? -23.115 29.014 11.267 1.00 36.19 292 GLY A C 1
ATOM 2320 O O . GLY A 1 292 ? -23.868 29.354 10.355 1.00 36.19 292 GLY A O 1
ATOM 2321 N N . GLN A 1 293 ? -21.828 28.738 11.038 1.00 33.56 293 GLN A N 1
ATOM 2322 C CA . GLN A 1 293 ? -21.222 28.886 9.718 1.00 33.56 293 GLN A CA 1
ATOM 2323 C C . GLN A 1 293 ? -21.295 27.575 8.930 1.00 33.56 293 GLN A C 1
ATOM 2325 O O . GLN A 1 293 ? -20.812 26.527 9.358 1.00 33.56 293 GLN A O 1
ATOM 2330 N N . LYS A 1 294 ? -21.912 27.647 7.748 1.00 30.73 294 LYS A N 1
ATOM 2331 C CA . LYS A 1 294 ? -22.019 26.549 6.783 1.00 30.73 294 LYS A CA 1
ATOM 2332 C C . LYS A 1 294 ? -20.607 26.085 6.402 1.00 30.73 294 LYS A C 1
ATOM 2334 O O . LYS A 1 294 ? -19.846 26.874 5.838 1.00 30.73 294 LYS A O 1
ATOM 2339 N N . ARG A 1 295 ? -20.244 24.823 6.678 1.00 39.69 295 ARG A N 1
ATOM 2340 C CA . ARG A 1 295 ? -19.053 24.193 6.080 1.00 39.69 295 ARG A CA 1
ATOM 2341 C C . ARG A 1 295 ? -19.309 24.046 4.582 1.00 39.69 295 ARG A C 1
ATOM 2343 O O . ARG A 1 295 ? -19.809 23.029 4.120 1.00 39.69 295 ARG A O 1
ATOM 2350 N N . VAL A 1 296 ? -18.998 25.087 3.819 1.00 42.66 296 VAL A N 1
ATOM 2351 C CA . VAL A 1 296 ? -18.825 24.954 2.377 1.00 42.66 296 VAL A CA 1
ATOM 2352 C C . VAL A 1 296 ? -17.502 24.221 2.206 1.00 42.66 296 VAL A C 1
ATOM 2354 O O . VAL A 1 296 ? -16.435 24.818 2.336 1.00 42.66 296 VAL A O 1
ATOM 2357 N N . SER A 1 297 ? -17.564 22.913 1.972 1.00 44.81 297 SER A N 1
ATOM 2358 C CA . SER A 1 297 ? -16.449 22.165 1.406 1.00 44.81 297 SER A CA 1
ATOM 2359 C C . SER A 1 297 ? -16.232 22.674 -0.018 1.00 44.81 297 SER A C 1
ATOM 2361 O O . SER A 1 297 ? -16.645 22.054 -0.992 1.00 44.81 297 SER A O 1
ATOM 2363 N N . VAL A 1 298 ? -15.627 23.855 -0.164 1.00 50.34 298 VAL A N 1
A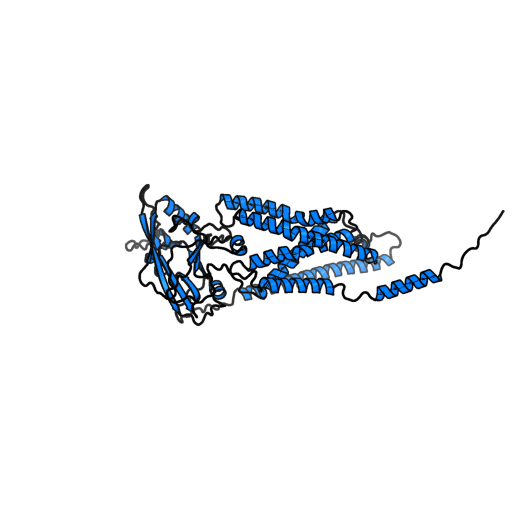TOM 2364 C CA . VAL A 1 298 ? -14.877 24.124 -1.386 1.00 50.34 298 VAL A CA 1
ATOM 2365 C C . VAL A 1 298 ? -13.760 23.096 -1.335 1.00 50.34 298 VAL A C 1
ATOM 2367 O O . VAL A 1 298 ? -12.859 23.230 -0.506 1.00 50.34 298 VAL A O 1
ATOM 2370 N N . ASP A 1 299 ? -13.905 22.006 -2.096 1.00 55.59 299 ASP A N 1
ATOM 2371 C CA . ASP A 1 299 ? -12.996 20.870 -2.015 1.00 55.59 299 ASP A CA 1
ATOM 2372 C C . ASP A 1 299 ? -11.568 21.389 -2.113 1.00 55.59 299 ASP A C 1
ATOM 2374 O O . ASP A 1 299 ? -11.168 21.984 -3.117 1.00 55.59 299 ASP A O 1
ATOM 2378 N N . VAL A 1 300 ? -10.795 21.156 -1.056 1.00 62.56 300 VAL A N 1
ATOM 2379 C CA . VAL A 1 300 ? -9.382 21.540 -0.939 1.00 62.56 300 VAL A CA 1
ATOM 2380 C C . VAL A 1 300 ? -8.585 21.100 -2.184 1.00 62.56 300 VAL A C 1
ATOM 2382 O O . VAL A 1 300 ?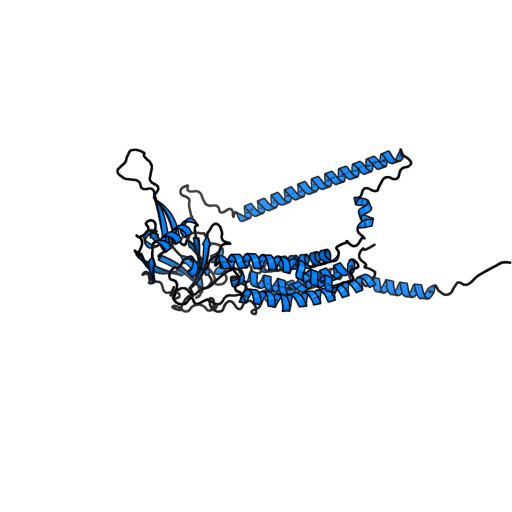 -7.623 21.756 -2.580 1.00 62.56 300 VAL A O 1
ATOM 2385 N N . HIS A 1 301 ? -9.056 20.055 -2.872 1.00 60.25 301 HIS A N 1
ATOM 2386 C CA . HIS A 1 301 ? -8.581 19.590 -4.172 1.00 60.25 301 HIS A CA 1
ATOM 2387 C C . HIS A 1 301 ? -8.645 20.648 -5.288 1.00 60.25 301 HIS A C 1
ATOM 2389 O O . HIS A 1 301 ? -7.644 20.847 -5.972 1.00 60.25 301 HIS A O 1
ATOM 2395 N N . TRP A 1 302 ? -9.761 21.363 -5.475 1.00 76.00 302 TRP A N 1
ATOM 2396 C CA . TRP A 1 302 ? -9.874 22.395 -6.520 1.00 76.00 302 TRP A CA 1
ATOM 2397 C C . TRP A 1 302 ? -8.977 23.596 -6.233 1.00 76.00 302 TRP A C 1
ATOM 2399 O O . TRP A 1 302 ? -8.373 24.145 -7.157 1.00 76.00 302 TRP A O 1
ATOM 2409 N N . LEU A 1 303 ? -8.830 23.957 -4.954 1.00 77.69 303 LEU A N 1
ATOM 2410 C CA . LEU A 1 303 ? -7.892 24.996 -4.533 1.00 77.69 303 LEU A CA 1
ATOM 2411 C C . LEU A 1 303 ? -6.445 24.583 -4.848 1.00 77.69 303 LEU A C 1
ATOM 2413 O O . LEU A 1 303 ? -5.678 25.386 -5.372 1.00 77.69 303 LEU A O 1
ATOM 2417 N N . GLY A 1 304 ? -6.089 23.317 -4.605 1.00 80.44 304 GLY A N 1
ATOM 2418 C CA . GLY A 1 304 ? -4.787 22.750 -4.964 1.00 80.44 304 GLY A CA 1
ATOM 2419 C C . GLY A 1 304 ? -4.530 22.715 -6.475 1.00 80.44 304 GLY A C 1
ATOM 2420 O O . GLY A 1 304 ? -3.448 23.101 -6.918 1.00 80.44 304 GLY A O 1
ATOM 2421 N N . ILE A 1 305 ? -5.527 22.318 -7.274 1.00 83.50 305 ILE A N 1
ATOM 2422 C CA . ILE A 1 305 ? -5.434 22.295 -8.745 1.00 83.50 305 ILE A CA 1
ATOM 2423 C C . ILE A 1 305 ? -5.226 23.710 -9.289 1.00 83.50 305 ILE A C 1
ATOM 2425 O O . ILE A 1 305 ? -4.318 23.931 -10.092 1.00 83.50 305 ILE A O 1
ATOM 2429 N N . LEU A 1 306 ? -6.021 24.678 -8.824 1.00 88.25 306 LEU A N 1
ATOM 2430 C CA . LEU A 1 306 ? -5.883 26.077 -9.222 1.00 88.25 306 LEU A CA 1
ATOM 2431 C C . LEU A 1 306 ? -4.505 26.623 -8.835 1.00 88.25 306 LEU A C 1
ATOM 2433 O O . LEU A 1 306 ? -3.835 27.245 -9.657 1.00 88.25 306 LEU A O 1
ATOM 2437 N N . ASN A 1 307 ? -4.060 26.344 -7.610 1.00 85.88 307 ASN A N 1
ATOM 2438 C CA . ASN A 1 307 ? -2.760 26.782 -7.121 1.00 85.88 307 ASN A CA 1
ATOM 2439 C C . ASN A 1 307 ? -1.614 26.205 -7.971 1.00 85.88 307 ASN A C 1
ATOM 2441 O O . ASN A 1 307 ? -0.747 26.950 -8.425 1.00 85.88 307 ASN A O 1
ATOM 2445 N N . SER A 1 308 ? -1.642 24.900 -8.272 1.00 90.38 308 SER A N 1
ATOM 2446 C CA . SER A 1 308 ? -0.648 24.266 -9.151 1.00 90.38 308 SER A CA 1
ATOM 2447 C C . SER A 1 308 ? -0.673 24.869 -10.553 1.00 90.38 308 SER A C 1
ATOM 2449 O O . SER A 1 308 ? 0.385 25.147 -11.111 1.00 90.38 308 SER A O 1
ATOM 2451 N N . PHE A 1 309 ? -1.860 25.111 -11.115 1.00 93.19 309 PHE A N 1
ATOM 2452 C CA . PHE A 1 309 ? -2.003 25.693 -12.446 1.00 93.19 309 PHE A CA 1
ATOM 2453 C C . PHE A 1 309 ? -1.394 27.099 -12.519 1.00 93.19 309 PHE A C 1
ATOM 2455 O O . PHE A 1 309 ? -0.618 27.394 -13.431 1.00 93.19 309 PHE A O 1
ATOM 2462 N N . VAL A 1 310 ? -1.685 27.944 -11.525 1.00 92.88 310 VAL A N 1
ATOM 2463 C CA . VAL A 1 310 ? -1.150 29.308 -11.435 1.00 92.88 310 VAL A CA 1
ATOM 2464 C C . VAL A 1 310 ? 0.373 29.291 -11.295 1.00 92.88 310 VAL A C 1
ATOM 2466 O O . VAL A 1 310 ? 1.056 29.984 -12.050 1.00 92.88 310 VAL A O 1
ATOM 2469 N N . PHE A 1 311 ? 0.929 28.467 -10.400 1.00 93.06 311 PHE A N 1
ATOM 2470 C CA . PHE A 1 311 ? 2.382 28.362 -10.238 1.00 93.06 311 PHE A CA 1
ATOM 2471 C C . PHE A 1 311 ? 3.079 27.853 -11.503 1.00 93.06 311 PHE A C 1
ATOM 2473 O O . PHE A 1 311 ? 4.098 28.418 -11.904 1.00 93.06 311 PHE A O 1
ATOM 2480 N N . THR A 1 312 ? 2.531 26.836 -12.175 1.00 94.00 312 THR A N 1
ATOM 2481 C CA . THR A 1 312 ? 3.095 26.344 -13.441 1.00 94.00 312 THR A CA 1
ATOM 2482 C C . THR A 1 312 ? 3.076 27.426 -14.520 1.00 94.00 312 THR A C 1
ATOM 2484 O O . THR A 1 312 ? 4.090 27.629 -15.189 1.00 94.00 312 THR A O 1
ATOM 2487 N N . LEU A 1 313 ? 1.971 28.165 -14.664 1.00 94.31 313 LEU A N 1
ATOM 2488 C CA . LEU A 1 313 ? 1.863 29.247 -15.644 1.00 94.31 313 LEU A CA 1
ATOM 2489 C C . LEU A 1 313 ? 2.879 30.361 -15.367 1.00 94.31 313 LEU A C 1
ATOM 2491 O O . LEU A 1 313 ? 3.569 30.799 -16.288 1.00 94.31 313 LEU A O 1
ATOM 2495 N N . LEU A 1 314 ? 3.022 30.779 -14.105 1.00 94.19 314 LEU A N 1
ATOM 2496 C CA . LEU A 1 314 ? 3.990 31.803 -13.704 1.00 94.19 314 LEU A CA 1
ATOM 2497 C C . LEU A 1 314 ? 5.435 31.371 -13.980 1.00 94.19 314 LEU A C 1
ATOM 2499 O O . LEU A 1 314 ? 6.213 32.163 -14.511 1.00 94.19 314 LEU A O 1
ATOM 2503 N N . ILE A 1 315 ? 5.789 30.118 -13.679 1.00 94.44 315 ILE A N 1
ATOM 2504 C CA . ILE A 1 315 ? 7.133 29.581 -13.941 1.00 94.44 315 ILE A CA 1
ATOM 2505 C C . ILE A 1 315 ? 7.409 29.516 -15.446 1.00 94.44 315 ILE A C 1
ATOM 2507 O O . ILE A 1 315 ? 8.476 29.943 -15.883 1.00 94.44 315 ILE A O 1
ATOM 2511 N N . VAL A 1 316 ? 6.460 29.029 -16.254 1.00 95.44 316 VAL A N 1
ATOM 2512 C CA . VAL A 1 316 ? 6.617 28.968 -17.718 1.00 95.44 316 VAL A CA 1
ATOM 2513 C C . VAL A 1 316 ? 6.756 30.369 -18.309 1.00 95.44 316 VAL A C 1
ATOM 2515 O O . VAL A 1 316 ? 7.631 30.590 -19.148 1.00 95.44 316 VAL A O 1
ATOM 2518 N N . LEU A 1 317 ? 5.949 31.331 -17.854 1.00 95.69 317 LEU A N 1
ATOM 2519 C CA . LEU A 1 317 ? 6.043 32.723 -18.292 1.00 95.69 317 LEU A CA 1
ATOM 2520 C C . LEU A 1 317 ? 7.409 33.321 -17.935 1.00 95.69 317 LEU A C 1
ATOM 2522 O O . LEU A 1 317 ? 8.071 33.891 -18.801 1.00 95.69 317 LEU A O 1
ATOM 2526 N N . LEU A 1 318 ? 7.860 33.146 -16.691 1.00 95.44 318 LEU A N 1
ATOM 2527 C CA . LEU A 1 318 ? 9.148 33.651 -16.220 1.00 95.44 318 LEU A CA 1
ATOM 2528 C C . LEU A 1 318 ? 10.322 33.017 -16.980 1.00 95.44 318 LEU A C 1
ATOM 2530 O O . LEU A 1 318 ? 11.209 33.739 -17.433 1.00 95.44 318 LEU A O 1
ATOM 2534 N N . LEU A 1 319 ? 10.302 31.696 -17.189 1.00 94.75 319 LEU A N 1
ATOM 2535 C CA . LEU A 1 319 ? 11.303 30.989 -17.993 1.00 94.75 319 LEU A CA 1
ATOM 2536 C C . LEU A 1 319 ? 11.310 31.472 -19.441 1.00 94.75 319 LEU A C 1
ATOM 2538 O O . LEU A 1 319 ? 12.381 31.694 -19.998 1.00 94.75 319 LEU A O 1
ATOM 2542 N N . THR A 1 320 ? 10.137 31.677 -20.040 1.00 93.56 320 THR A N 1
ATOM 2543 C CA . THR A 1 320 ? 10.019 32.161 -21.422 1.00 93.56 320 THR A CA 1
ATOM 2544 C C . THR A 1 320 ? 10.571 33.576 -21.552 1.00 93.56 320 THR A C 1
ATOM 2546 O O . THR A 1 320 ? 11.341 33.849 -22.469 1.00 93.56 320 THR A O 1
ATOM 2549 N N . VAL A 1 321 ? 10.244 34.475 -20.620 1.00 94.12 321 VAL A N 1
ATOM 2550 C CA . VAL A 1 321 ? 10.789 35.841 -20.597 1.00 94.12 321 VAL A CA 1
ATOM 2551 C C . VAL A 1 321 ? 12.301 35.822 -20.390 1.00 94.12 321 VAL A C 1
ATOM 2553 O O . VAL A 1 321 ? 13.009 36.537 -21.096 1.00 94.12 321 VAL A O 1
ATOM 2556 N N . LEU A 1 322 ? 12.810 34.996 -19.472 1.00 92.81 322 LEU A N 1
ATOM 2557 C CA . LEU A 1 322 ? 14.246 34.847 -19.235 1.00 92.81 322 LEU A CA 1
ATOM 2558 C C . LEU A 1 322 ? 14.966 34.341 -20.492 1.00 92.81 322 LEU A C 1
ATOM 2560 O O . LEU A 1 322 ? 15.939 34.959 -20.918 1.00 92.81 322 LEU A O 1
ATOM 2564 N N . LEU A 1 323 ? 14.460 33.275 -21.120 1.00 91.31 323 LEU A N 1
ATOM 2565 C CA . LEU A 1 323 ? 14.994 32.732 -22.371 1.00 91.31 323 LEU A CA 1
ATOM 2566 C C . LEU A 1 323 ? 14.971 33.773 -23.488 1.00 91.31 323 LEU A C 1
ATOM 2568 O O . LEU A 1 323 ? 15.997 34.008 -24.115 1.00 91.31 323 LEU A O 1
ATOM 2572 N N . LEU A 1 324 ? 13.839 34.444 -23.711 1.00 88.94 324 LEU A N 1
ATOM 2573 C CA . LEU A 1 324 ? 13.727 35.481 -24.738 1.00 88.94 324 LEU A CA 1
ATOM 2574 C C . LEU A 1 324 ? 14.656 36.662 -24.460 1.00 88.94 324 LEU A C 1
ATOM 2576 O O . LEU A 1 324 ? 15.209 37.222 -25.401 1.00 88.94 324 LEU A O 1
ATOM 2580 N N . ARG A 1 325 ? 14.844 37.044 -23.193 1.00 90.44 325 ARG A N 1
ATOM 2581 C CA . ARG A 1 325 ? 15.764 38.118 -22.808 1.00 90.44 325 ARG A CA 1
ATOM 2582 C C . ARG A 1 325 ? 17.214 37.723 -23.073 1.00 90.44 325 ARG A C 1
ATOM 2584 O O . ARG A 1 325 ? 17.939 38.527 -23.648 1.00 90.44 325 ARG A O 1
ATOM 2591 N N . ILE A 1 326 ? 17.612 36.505 -22.702 1.00 87.81 326 ILE A N 1
ATOM 2592 C CA . ILE A 1 326 ? 18.958 35.971 -22.955 1.00 87.81 326 ILE A CA 1
ATOM 2593 C C . ILE A 1 326 ? 19.204 35.869 -24.461 1.00 87.81 326 ILE A C 1
ATOM 2595 O O . ILE A 1 326 ? 20.179 36.424 -24.948 1.00 87.81 326 ILE A O 1
ATOM 2599 N N . VAL A 1 327 ? 18.290 35.247 -25.210 1.00 85.88 327 VAL A N 1
ATOM 2600 C CA . VAL A 1 327 ? 18.419 35.070 -26.664 1.00 85.88 327 VAL A CA 1
ATOM 2601 C C . VAL A 1 327 ? 18.439 36.413 -27.391 1.00 85.88 327 VAL A C 1
ATOM 2603 O O . VAL A 1 327 ? 19.252 36.596 -28.289 1.00 85.88 327 VAL A O 1
ATOM 2606 N N . LYS A 1 328 ? 17.589 37.379 -27.015 1.00 84.81 328 LYS A N 1
ATOM 2607 C CA . LYS A 1 328 ? 17.608 38.718 -27.629 1.00 84.81 328 LYS A CA 1
ATOM 2608 C C . LYS A 1 328 ? 18.885 39.486 -27.311 1.00 84.81 328 LYS A C 1
ATOM 2610 O O . LYS A 1 328 ? 19.408 40.141 -28.204 1.00 84.81 328 LYS A O 1
ATOM 2615 N N . ALA A 1 329 ? 19.369 39.428 -26.070 1.00 82.62 329 ALA A N 1
ATOM 2616 C CA . ALA A 1 329 ? 20.626 40.067 -25.689 1.00 82.62 329 ALA A CA 1
ATOM 2617 C C . ALA A 1 329 ? 21.817 39.438 -26.428 1.00 82.62 329 ALA A C 1
ATOM 2619 O O . ALA A 1 329 ? 22.666 40.163 -26.939 1.00 82.62 329 ALA A O 1
ATOM 2620 N N . ASP A 1 330 ? 21.835 38.109 -26.552 1.00 78.06 330 ASP A N 1
ATOM 2621 C CA . ASP A 1 330 ? 22.855 37.373 -27.300 1.00 78.06 330 ASP A CA 1
ATOM 2622 C C . ASP A 1 330 ? 22.803 37.710 -28.802 1.00 78.06 330 ASP A C 1
ATOM 2624 O O . ASP A 1 330 ? 23.816 38.080 -29.390 1.00 78.06 330 ASP A O 1
ATOM 2628 N N . LEU A 1 331 ? 21.610 37.719 -29.412 1.00 76.12 331 LEU A N 1
ATOM 2629 C CA . LEU A 1 331 ? 21.417 38.089 -30.820 1.00 76.12 331 LEU A CA 1
ATOM 2630 C C . LEU A 1 331 ? 21.799 39.552 -31.100 1.00 76.12 331 LEU A C 1
ATOM 2632 O O . LEU A 1 331 ? 22.403 39.843 -32.130 1.00 76.12 331 LEU A O 1
ATOM 2636 N N . HIS A 1 332 ? 21.460 40.478 -30.199 1.00 76.50 332 HIS A N 1
ATOM 2637 C CA . HIS A 1 332 ? 21.807 41.891 -30.348 1.00 76.50 332 HIS A CA 1
ATOM 2638 C C . HIS A 1 332 ? 23.318 42.114 -30.242 1.00 76.50 332 HIS A C 1
ATOM 2640 O O . HIS A 1 332 ? 23.884 42.809 -31.083 1.00 76.50 332 HIS A O 1
ATOM 2646 N N . ASN A 1 333 ? 23.980 41.459 -29.282 1.00 73.38 333 ASN A N 1
ATOM 2647 C CA . ASN A 1 333 ? 25.438 41.469 -29.181 1.00 73.38 333 ASN A CA 1
ATOM 2648 C C . ASN A 1 333 ? 26.106 40.887 -30.438 1.00 73.38 333 ASN A C 1
ATOM 2650 O O . ASN A 1 333 ? 27.142 41.396 -30.859 1.00 73.38 333 ASN A O 1
ATOM 2654 N N . MET A 1 334 ? 25.518 39.865 -31.073 1.00 63.69 334 MET A N 1
ATOM 2655 C CA . MET A 1 334 ? 26.012 39.344 -32.356 1.00 63.69 334 MET A CA 1
ATOM 2656 C C . MET A 1 334 ? 25.821 40.333 -33.508 1.00 63.69 334 MET A C 1
ATOM 2658 O O . MET A 1 334 ? 26.743 40.532 -34.289 1.00 63.69 334 MET A O 1
ATOM 2662 N N . MET A 1 335 ? 24.644 40.955 -33.621 1.00 66.00 335 MET A N 1
ATOM 2663 C CA . MET A 1 335 ? 24.361 41.929 -34.681 1.00 66.00 335 MET A CA 1
ATOM 2664 C C . MET A 1 335 ? 25.263 43.164 -34.571 1.00 66.00 335 MET A C 1
ATOM 2666 O O . MET A 1 335 ? 25.734 43.665 -35.585 1.00 66.00 335 MET A O 1
ATOM 2670 N N . PHE A 1 336 ? 25.529 43.626 -33.346 1.00 64.88 336 PHE A N 1
ATOM 2671 C CA . PHE A 1 336 ? 26.452 44.728 -33.086 1.00 64.88 336 PHE A CA 1
ATOM 2672 C C . PHE A 1 336 ? 27.899 44.355 -33.447 1.00 64.88 336 PHE A C 1
ATOM 2674 O O . PHE A 1 336 ? 28.567 45.117 -34.134 1.00 64.88 336 PHE A O 1
ATOM 2681 N N . ARG A 1 337 ? 28.356 43.148 -33.082 1.00 59.56 337 ARG A N 1
ATOM 2682 C CA . ARG A 1 337 ? 29.693 42.654 -33.459 1.00 59.56 337 ARG A CA 1
ATOM 2683 C C . ARG A 1 337 ? 29.888 42.505 -34.968 1.00 59.56 337 ARG A C 1
ATOM 2685 O O . ARG A 1 337 ? 30.930 42.892 -35.472 1.00 59.56 337 ARG A O 1
ATOM 2692 N N . LEU A 1 338 ? 28.879 42.015 -35.689 1.00 61.25 338 LEU A N 1
ATOM 2693 C CA . LEU A 1 338 ? 28.919 41.915 -37.154 1.00 61.25 338 LEU A CA 1
ATOM 2694 C C . LEU A 1 338 ? 28.948 43.292 -37.844 1.00 61.25 338 LEU A C 1
ATOM 2696 O O . LEU A 1 338 ? 29.493 43.408 -38.936 1.00 61.25 338 LEU A O 1
ATOM 2700 N N . ALA A 1 339 ? 28.364 44.326 -37.225 1.00 62.03 339 ALA A N 1
ATOM 2701 C CA . ALA A 1 339 ? 28.405 45.695 -37.742 1.00 62.03 339 ALA A CA 1
ATOM 2702 C C . ALA A 1 339 ? 29.763 46.381 -37.493 1.00 62.03 339 ALA A C 1
ATOM 2704 O O . ALA A 1 339 ? 30.202 47.168 -38.328 1.00 62.03 339 ALA A O 1
ATOM 2705 N N . ASP A 1 340 ? 30.447 46.055 -36.389 1.00 58.00 340 ASP A N 1
ATOM 2706 C CA . ASP A 1 340 ? 31.819 46.515 -36.116 1.00 58.00 340 ASP A CA 1
ATOM 2707 C C . ASP A 1 340 ? 32.882 45.749 -36.942 1.00 58.00 340 ASP A C 1
ATOM 2709 O O . ASP A 1 340 ? 33.945 46.295 -37.244 1.00 58.00 340 ASP A O 1
ATOM 2713 N N . GLU A 1 341 ? 32.603 44.512 -37.374 1.00 53.78 341 GLU A N 1
ATOM 2714 C CA . GLU A 1 341 ? 33.506 43.707 -38.220 1.00 53.78 341 GLU A CA 1
ATOM 2715 C C . GLU A 1 341 ? 33.694 44.257 -39.649 1.00 53.78 341 GLU A C 1
ATOM 2717 O O . GLU A 1 341 ? 34.719 43.973 -40.272 1.00 53.78 341 GLU A O 1
ATOM 2722 N N . GLU A 1 342 ? 32.803 45.119 -40.163 1.00 53.88 342 GLU A N 1
ATOM 2723 C CA . GLU A 1 342 ? 33.069 45.868 -41.409 1.00 53.88 342 GLU A CA 1
ATOM 2724 C C . GLU A 1 342 ? 34.220 46.890 -41.255 1.00 53.88 342 GLU A C 1
ATOM 2726 O O . GLU A 1 342 ? 34.734 47.390 -42.258 1.00 53.88 342 GLU A O 1
ATOM 2731 N N . MET A 1 343 ? 34.690 47.159 -40.025 1.00 49.78 343 MET A N 1
ATOM 2732 C CA . MET A 1 343 ? 35.778 48.102 -39.729 1.00 49.78 343 MET A CA 1
ATOM 2733 C C . MET A 1 343 ? 37.089 47.445 -39.244 1.00 49.78 343 MET A C 1
ATOM 2735 O O . MET A 1 343 ? 38.100 48.139 -39.119 1.00 49.78 343 MET A O 1
ATOM 2739 N N . ALA A 1 344 ? 37.133 46.124 -39.025 1.00 43.12 344 ALA A N 1
ATOM 2740 C CA . ALA A 1 344 ? 38.316 45.421 -38.513 1.00 43.12 344 ALA A CA 1
ATOM 2741 C C . ALA A 1 344 ? 38.670 44.186 -39.359 1.00 43.12 344 ALA A C 1
ATOM 2743 O O . ALA A 1 344 ? 38.360 43.042 -39.036 1.00 43.12 344 ALA A O 1
ATOM 2744 N N . SER A 1 345 ? 39.388 44.414 -40.458 1.00 49.78 345 SER A N 1
ATOM 2745 C CA . SER A 1 345 ? 40.074 43.353 -41.189 1.00 49.78 345 SER A CA 1
ATOM 2746 C C . SER A 1 345 ? 41.110 42.639 -40.304 1.00 49.78 345 SER A C 1
ATOM 2748 O O . SER A 1 345 ? 41.993 43.296 -39.756 1.00 49.78 345 SER A O 1
ATOM 2750 N N . ALA A 1 346 ? 41.070 41.303 -40.324 1.00 48.66 346 ALA A N 1
ATOM 2751 C CA . ALA A 1 346 ? 42.091 40.349 -39.870 1.00 48.66 346 ALA A CA 1
ATOM 2752 C C . ALA A 1 346 ? 42.151 40.013 -38.364 1.00 48.66 346 ALA A C 1
ATOM 2754 O O . ALA A 1 346 ? 42.897 40.608 -37.592 1.00 48.66 346 ALA A O 1
ATOM 2755 N N . GLY A 1 347 ? 41.501 38.906 -37.998 1.00 42.34 347 GLY A N 1
ATOM 2756 C CA . GLY A 1 347 ? 41.817 38.131 -36.798 1.00 42.34 347 GLY A CA 1
ATOM 2757 C C . GLY A 1 347 ? 40.824 36.990 -36.608 1.00 42.34 347 GLY A C 1
ATOM 2758 O O . GLY A 1 347 ? 39.629 37.228 -36.595 1.00 42.34 347 GLY A O 1
ATOM 2759 N N . LEU A 1 348 ? 41.300 35.748 -36.519 1.00 51.31 348 LEU A N 1
ATOM 2760 C CA . LEU A 1 348 ? 40.488 34.571 -36.205 1.00 51.31 348 LEU A CA 1
ATOM 2761 C C . LEU A 1 348 ? 39.722 34.775 -34.884 1.00 51.31 348 LEU A C 1
ATOM 2763 O O . LEU A 1 348 ? 40.322 34.616 -33.823 1.00 51.31 348 LEU A O 1
ATOM 2767 N N . GLU A 1 349 ? 38.427 35.085 -34.919 1.00 48.34 349 GLU A N 1
ATOM 2768 C CA . GLU A 1 349 ? 37.598 35.064 -33.710 1.00 48.34 349 GLU A CA 1
ATOM 2769 C C . GLU A 1 349 ? 36.895 33.709 -33.569 1.00 48.34 349 GLU A C 1
ATOM 2771 O O . GLU A 1 349 ? 36.179 33.239 -34.454 1.00 48.34 349 GLU A O 1
ATOM 2776 N N . GLU A 1 350 ? 37.172 33.048 -32.445 1.00 54.84 350 GLU A N 1
ATOM 2777 C CA . GLU A 1 350 ? 36.641 31.750 -32.040 1.00 54.84 350 GLU A CA 1
ATOM 2778 C C . GLU A 1 350 ? 35.108 31.730 -32.139 1.00 54.84 350 GLU A C 1
ATOM 2780 O O . GLU A 1 350 ? 34.411 32.455 -31.424 1.00 54.84 350 GLU A O 1
ATOM 2785 N N . GLU A 1 351 ? 34.560 30.866 -33.002 1.00 54.28 351 GLU A N 1
ATOM 2786 C CA . GLU A 1 351 ? 33.131 30.559 -33.008 1.00 54.28 351 GLU A CA 1
ATOM 2787 C C . GLU A 1 351 ? 32.698 30.187 -31.578 1.00 54.28 351 GLU A C 1
ATOM 2789 O O . GLU A 1 351 ? 33.067 29.145 -31.040 1.00 54.28 351 GLU A O 1
ATOM 2794 N N . THR A 1 352 ? 31.945 31.077 -30.929 1.00 62.19 352 THR A N 1
ATOM 2795 C CA . THR A 1 352 ? 31.494 30.924 -29.536 1.00 62.19 352 THR A CA 1
ATOM 2796 C C . THR A 1 352 ? 30.913 29.527 -29.278 1.00 62.19 352 THR A C 1
ATOM 2798 O O . THR A 1 352 ? 30.054 29.055 -30.019 1.00 62.19 352 THR A O 1
ATOM 2801 N N . GLY A 1 353 ? 31.387 28.860 -28.217 1.00 59.78 353 GLY A N 1
ATOM 2802 C CA . GLY A 1 353 ? 31.369 27.397 -28.028 1.00 59.78 353 GLY A CA 1
ATOM 2803 C C . GLY A 1 353 ? 30.056 26.616 -28.217 1.00 59.78 353 GLY A C 1
ATOM 2804 O O . GLY A 1 353 ? 30.114 25.404 -28.411 1.00 59.78 353 GLY A O 1
ATOM 2805 N N . TRP A 1 354 ? 28.876 27.247 -28.231 1.00 65.06 354 TRP A N 1
ATOM 2806 C CA . TRP A 1 354 ? 27.628 26.562 -28.608 1.00 65.06 354 TRP A CA 1
ATOM 2807 C C . TRP A 1 354 ? 27.471 26.386 -30.130 1.00 65.06 354 TRP A C 1
ATOM 2809 O O . TRP A 1 354 ? 26.778 25.472 -30.574 1.00 65.06 354 TRP A O 1
ATOM 2819 N N . LYS A 1 355 ? 28.126 27.223 -30.943 1.00 59.78 355 LYS A N 1
ATOM 2820 C CA . LYS A 1 355 ? 28.134 27.123 -32.412 1.00 59.78 355 LYS A CA 1
ATOM 2821 C C . LYS A 1 355 ? 29.032 25.979 -32.886 1.00 59.78 355 LYS A C 1
ATOM 2823 O O . LYS A 1 355 ? 28.617 25.188 -33.730 1.00 59.78 355 LYS A O 1
ATOM 2828 N N . LEU A 1 356 ? 30.179 25.793 -32.226 1.00 65.06 356 LEU A N 1
ATOM 2829 C CA . LEU A 1 356 ? 31.045 24.616 -32.392 1.00 65.06 356 LEU A CA 1
ATOM 2830 C C . LEU A 1 356 ? 30.353 23.309 -31.971 1.00 65.06 356 LEU A C 1
ATOM 2832 O O . LEU A 1 356 ? 30.718 22.227 -32.431 1.00 65.06 356 LEU A O 1
ATOM 2836 N N . LEU A 1 357 ? 29.299 23.395 -31.153 1.00 63.09 357 LEU A N 1
ATOM 2837 C CA . LEU A 1 357 ? 28.533 22.234 -30.715 1.00 63.09 357 LEU A CA 1
ATOM 2838 C C . LEU A 1 357 ? 27.885 21.501 -31.895 1.00 63.09 357 LEU A C 1
ATOM 2840 O O . LEU A 1 357 ? 27.780 20.284 -31.840 1.00 63.09 357 LEU A O 1
ATOM 2844 N N . HIS A 1 358 ? 27.519 22.178 -32.991 1.00 65.38 358 HIS A N 1
ATOM 2845 C CA . HIS A 1 358 ? 27.009 21.487 -34.184 1.00 65.38 358 HIS A CA 1
ATOM 2846 C C . HIS A 1 358 ? 28.053 20.521 -34.785 1.00 65.38 358 HIS A C 1
ATOM 2848 O O . HIS A 1 358 ? 27.688 19.479 -35.330 1.00 65.38 358 HIS A O 1
ATOM 2854 N N . ALA A 1 359 ? 29.351 20.817 -34.642 1.00 60.81 359 ALA A N 1
ATOM 2855 C CA . ALA A 1 359 ? 30.431 19.912 -35.038 1.00 60.81 359 ALA A CA 1
ATOM 2856 C C . ALA A 1 359 ? 30.655 18.770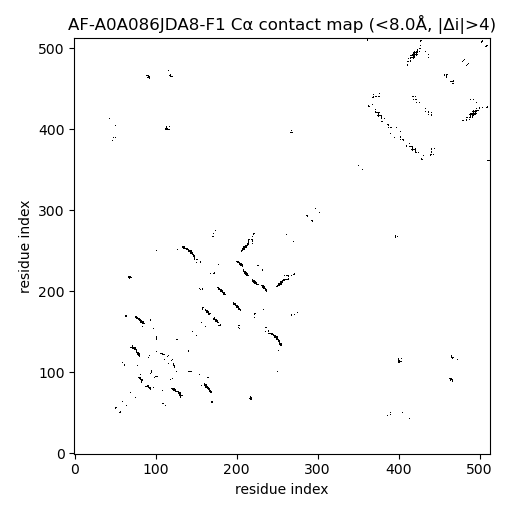 -34.020 1.00 60.81 359 ALA A C 1
ATOM 2858 O O . ALA A 1 359 ? 31.001 17.655 -34.419 1.00 60.81 359 ALA A O 1
ATOM 2859 N N . ASP A 1 360 ? 30.388 19.012 -32.730 1.00 63.91 360 ASP A N 1
ATOM 2860 C CA . ASP A 1 360 ? 30.587 18.054 -31.628 1.00 63.91 360 ASP A CA 1
ATOM 2861 C C . ASP A 1 360 ? 29.361 17.183 -31.281 1.00 63.91 360 ASP A C 1
ATOM 2863 O O . ASP A 1 360 ? 29.522 16.107 -30.695 1.00 63.91 360 ASP A O 1
ATOM 2867 N N . VAL A 1 361 ? 28.145 17.558 -31.706 1.00 64.50 361 VAL A N 1
ATOM 2868 C CA . VAL A 1 361 ? 26.888 16.776 -31.566 1.00 64.50 361 VAL A CA 1
ATOM 2869 C C . VAL A 1 361 ? 27.026 15.374 -32.171 1.00 64.50 361 VAL A C 1
ATOM 2871 O O . VAL A 1 361 ? 26.322 14.431 -31.803 1.00 64.50 361 VAL A O 1
ATOM 2874 N N . PHE A 1 362 ? 27.981 15.217 -33.082 1.00 66.56 362 PHE A N 1
ATOM 2875 C CA . PHE A 1 362 ? 28.248 13.995 -33.812 1.00 66.56 362 PHE A CA 1
ATOM 2876 C C . PHE A 1 362 ? 29.340 13.113 -33.182 1.00 66.56 362 PHE A C 1
ATOM 2878 O O . PHE A 1 362 ? 29.692 12.060 -33.725 1.00 66.56 362 PHE A O 1
ATOM 2885 N N . ARG A 1 363 ? 29.875 13.474 -32.011 1.00 75.19 363 ARG A N 1
ATOM 2886 C CA . ARG A 1 363 ? 30.836 12.624 -31.306 1.00 75.19 363 ARG A CA 1
ATOM 2887 C C . ARG A 1 363 ? 30.109 11.622 -30.397 1.00 75.19 363 ARG A C 1
ATOM 2889 O O . ARG A 1 363 ? 29.301 12.015 -29.558 1.00 75.19 363 ARG A O 1
ATOM 2896 N N . PRO A 1 364 ? 30.397 10.310 -30.501 1.00 75.94 364 PRO A N 1
ATOM 2897 C CA . PRO A 1 364 ? 29.862 9.349 -29.548 1.00 75.94 364 PRO A CA 1
ATOM 2898 C C . PRO A 1 364 ? 30.427 9.633 -28.144 1.00 75.94 364 PRO A C 1
ATOM 2900 O O . PRO A 1 364 ? 31.632 9.865 -28.009 1.00 75.94 364 PRO A O 1
ATOM 2903 N N . PRO A 1 365 ? 29.599 9.570 -27.089 1.00 84.50 365 PRO A N 1
ATOM 2904 C CA . PRO A 1 365 ? 30.038 9.891 -25.738 1.00 84.50 365 PRO A CA 1
ATOM 2905 C C . PRO A 1 365 ? 31.047 8.855 -25.212 1.00 84.50 365 PRO A C 1
ATOM 2907 O O . PRO A 1 365 ? 30.931 7.663 -25.533 1.00 84.50 365 PRO A O 1
ATOM 2910 N N . PRO A 1 366 ? 31.999 9.265 -24.348 1.00 84.50 366 PRO A N 1
ATOM 2911 C CA . PRO A 1 366 ? 33.023 8.369 -23.804 1.00 84.50 366 PRO A CA 1
ATOM 2912 C C . PRO A 1 366 ? 32.393 7.199 -23.032 1.00 84.50 366 PRO A C 1
ATOM 2914 O O . PRO A 1 366 ? 32.769 6.039 -23.214 1.00 84.50 366 PRO A O 1
ATOM 2917 N N . HIS A 1 367 ? 31.338 7.478 -22.261 1.00 90.12 367 HIS A N 1
ATOM 2918 C CA . HIS A 1 367 ? 30.588 6.500 -21.471 1.00 90.12 367 HIS A CA 1
ATOM 2919 C C . HIS A 1 367 ? 29.261 6.093 -22.135 1.00 90.12 367 HIS A C 1
ATOM 2921 O O . HIS A 1 367 ? 28.197 6.077 -21.519 1.00 90.12 367 HIS A O 1
ATOM 2927 N N . ARG A 1 368 ? 29.316 5.704 -23.414 1.00 89.81 368 ARG A N 1
ATOM 2928 C CA . ARG A 1 368 ? 28.142 5.259 -24.196 1.00 89.81 368 ARG A CA 1
ATOM 2929 C C . ARG A 1 368 ? 27.378 4.060 -23.619 1.00 89.81 368 ARG A C 1
ATOM 2931 O O . ARG A 1 368 ? 26.186 3.939 -23.870 1.00 89.81 368 ARG A O 1
ATOM 2938 N N . MET A 1 369 ? 28.035 3.168 -22.870 1.00 92.62 369 MET A N 1
ATOM 2939 C CA . MET A 1 369 ? 27.390 1.980 -22.288 1.00 92.62 369 MET A CA 1
ATOM 2940 C C . MET A 1 369 ? 26.435 2.323 -21.130 1.00 92.62 369 MET A C 1
ATOM 2942 O O . MET A 1 369 ? 25.248 2.022 -21.269 1.00 92.62 369 MET A O 1
ATOM 2946 N N . PRO A 1 370 ? 26.874 2.981 -20.038 1.00 94.00 370 PRO A N 1
ATOM 2947 C CA . PRO A 1 370 ? 25.952 3.382 -18.974 1.00 94.00 370 PRO A CA 1
ATOM 2948 C C . PRO A 1 370 ? 24.893 4.364 -19.483 1.00 94.00 370 PRO A C 1
ATOM 2950 O O . PRO A 1 370 ? 23.731 4.232 -19.119 1.00 94.00 370 PRO A O 1
ATOM 2953 N N . LEU A 1 371 ? 25.237 5.269 -20.409 1.00 93.44 371 LEU A N 1
ATOM 2954 C CA . LEU A 1 371 ? 24.246 6.154 -21.027 1.00 93.44 371 LEU A CA 1
ATOM 2955 C C . LEU A 1 371 ? 23.139 5.370 -21.743 1.00 93.44 371 LEU A C 1
ATOM 2957 O O . LEU A 1 371 ? 21.959 5.620 -21.518 1.00 93.44 371 LEU A O 1
ATOM 2961 N N . SER A 1 372 ? 23.506 4.391 -22.575 1.00 93.56 372 SER A N 1
ATOM 2962 C CA . SER A 1 372 ? 22.517 3.556 -23.263 1.00 93.56 372 SER A CA 1
ATOM 2963 C C . SER A 1 372 ? 21.634 2.763 -22.295 1.00 93.56 372 SER A C 1
ATOM 2965 O O . SER A 1 372 ? 20.423 2.690 -22.500 1.00 93.56 372 SER A O 1
ATOM 2967 N N . ALA A 1 373 ? 22.217 2.249 -21.208 1.00 95.44 373 ALA A N 1
ATOM 2968 C CA . ALA A 1 373 ? 21.476 1.576 -20.151 1.00 95.44 373 ALA A CA 1
ATOM 2969 C C . ALA A 1 373 ? 20.493 2.530 -19.454 1.00 95.44 373 ALA A C 1
ATOM 2971 O O . ALA A 1 373 ? 19.342 2.158 -19.256 1.00 95.44 373 ALA A O 1
ATOM 2972 N N . MET A 1 374 ? 20.897 3.773 -19.157 1.00 95.44 374 MET A N 1
ATOM 2973 C CA . MET A 1 374 ? 20.027 4.774 -18.520 1.00 95.44 374 MET A CA 1
ATOM 2974 C C . MET A 1 374 ? 18.845 5.138 -19.412 1.00 95.44 374 MET A C 1
ATOM 2976 O O . MET A 1 374 ? 17.719 5.200 -18.930 1.00 95.44 374 MET A O 1
ATOM 2980 N N . VAL A 1 375 ? 19.079 5.304 -20.716 1.00 94.81 375 VAL A N 1
ATOM 2981 C CA . VAL A 1 375 ? 18.010 5.561 -21.692 1.00 94.81 375 VAL A CA 1
ATOM 2982 C C . VAL A 1 375 ? 17.027 4.389 -21.751 1.00 94.81 375 VAL A C 1
ATOM 2984 O O . VAL A 1 375 ? 15.817 4.604 -21.736 1.00 94.81 375 VAL A O 1
ATOM 2987 N N . GLY A 1 376 ? 17.529 3.150 -21.785 1.00 95.12 376 GLY A N 1
ATOM 2988 C CA . GLY A 1 376 ? 16.685 1.954 -21.778 1.00 95.12 376 GLY A CA 1
ATOM 2989 C C . GLY A 1 376 ? 15.841 1.837 -20.509 1.00 95.12 376 GLY A C 1
ATOM 2990 O O . GLY A 1 376 ? 14.616 1.747 -20.587 1.00 95.12 376 GLY A O 1
ATOM 2991 N N . CYS A 1 377 ? 16.481 1.882 -19.341 1.00 95.12 377 CYS A N 1
ATOM 2992 C CA . CYS A 1 377 ? 15.794 1.773 -18.055 1.00 95.12 377 CYS A CA 1
ATOM 2993 C C . CYS A 1 377 ? 14.835 2.945 -17.810 1.00 95.12 377 CYS A C 1
ATOM 2995 O O . CYS A 1 377 ? 13.720 2.728 -17.350 1.00 95.12 377 CYS A O 1
ATOM 2997 N N . GLY A 1 378 ? 15.218 4.171 -18.174 1.00 94.94 378 GLY A N 1
ATOM 2998 C CA . GLY A 1 378 ? 14.358 5.349 -18.054 1.00 94.94 378 GLY A CA 1
ATOM 2999 C C . GLY A 1 378 ? 13.099 5.243 -18.913 1.00 94.94 378 GLY A C 1
ATOM 3000 O O . GLY A 1 378 ? 12.006 5.533 -18.438 1.00 94.94 378 GLY A O 1
ATOM 3001 N N . ALA A 1 379 ? 13.220 4.749 -20.147 1.00 94.19 379 ALA A N 1
ATOM 3002 C CA . ALA A 1 379 ? 12.061 4.516 -21.004 1.00 94.19 379 ALA A CA 1
ATOM 3003 C C . ALA A 1 379 ? 11.154 3.387 -20.488 1.00 94.19 379 ALA A C 1
ATOM 3005 O O . ALA A 1 379 ? 9.935 3.480 -20.609 1.00 94.19 379 ALA A O 1
ATOM 3006 N N . HIS A 1 380 ? 11.725 2.338 -19.890 1.00 94.25 380 HIS A N 1
ATOM 3007 C CA . HIS A 1 380 ? 10.952 1.281 -19.229 1.00 94.25 380 HIS A CA 1
ATOM 3008 C C . HIS A 1 380 ? 10.183 1.809 -18.015 1.00 94.25 380 HIS A C 1
ATOM 3010 O O . HIS A 1 380 ? 8.988 1.549 -17.902 1.00 94.25 380 HIS A O 1
ATOM 3016 N N . LEU A 1 381 ? 10.820 2.618 -17.166 1.00 93.19 381 LEU A N 1
ATOM 3017 C CA . LEU A 1 381 ? 10.155 3.267 -16.033 1.00 93.19 381 LEU A CA 1
ATOM 3018 C C . LEU A 1 381 ? 9.069 4.249 -16.487 1.00 93.19 381 LEU A C 1
ATOM 3020 O O . LEU A 1 381 ? 7.980 4.250 -15.923 1.00 93.19 381 LEU A O 1
ATOM 3024 N N . LEU A 1 382 ? 9.319 5.039 -17.534 1.00 93.38 382 LEU A N 1
ATOM 3025 C CA . LEU A 1 382 ? 8.313 5.937 -18.106 1.00 93.38 382 LEU A CA 1
ATOM 3026 C C . LEU A 1 382 ? 7.093 5.155 -18.611 1.00 93.38 382 LEU A C 1
ATOM 3028 O O . LEU A 1 382 ? 5.956 5.538 -18.349 1.00 93.38 382 LEU A O 1
ATOM 3032 N N . MET A 1 383 ? 7.329 4.035 -19.295 1.00 89.44 383 MET A N 1
ATOM 3033 C CA . MET A 1 383 ? 6.270 3.142 -19.764 1.00 89.44 383 MET A CA 1
ATOM 3034 C C . MET A 1 383 ? 5.467 2.524 -18.626 1.00 89.44 383 MET A C 1
ATOM 3036 O O . MET A 1 383 ? 4.244 2.455 -18.725 1.00 89.44 383 MET A O 1
ATOM 3040 N N . LEU A 1 384 ? 6.137 2.111 -17.548 1.00 91.38 384 LEU A N 1
ATOM 3041 C CA . LEU A 1 384 ? 5.475 1.640 -16.337 1.00 91.38 384 LEU A CA 1
ATOM 3042 C C . LEU A 1 384 ? 4.570 2.729 -15.754 1.00 91.38 384 LEU A C 1
ATOM 3044 O O . LEU A 1 384 ? 3.394 2.472 -15.528 1.00 91.38 384 LEU A O 1
ATOM 3048 N N . VAL A 1 385 ? 5.093 3.943 -15.558 1.00 91.19 385 VAL A N 1
ATOM 3049 C CA . VAL A 1 385 ? 4.327 5.065 -14.991 1.00 91.19 385 VAL A CA 1
ATOM 3050 C C . VAL A 1 385 ? 3.094 5.368 -15.842 1.00 91.19 385 VAL A C 1
ATOM 3052 O O . VAL A 1 385 ? 1.996 5.480 -15.305 1.00 91.19 385 VAL A O 1
ATOM 3055 N N . LEU A 1 386 ? 3.242 5.431 -17.168 1.00 88.94 386 LEU A N 1
ATOM 3056 C CA . LEU A 1 386 ? 2.113 5.641 -18.077 1.00 88.94 386 LEU A CA 1
ATOM 3057 C C . LEU A 1 386 ? 1.086 4.503 -17.994 1.00 88.94 386 LEU A C 1
ATOM 3059 O O . LEU A 1 386 ? -0.110 4.774 -17.924 1.00 88.94 386 LEU A O 1
ATOM 3063 N N . ALA A 1 387 ? 1.529 3.244 -17.960 1.00 84.25 387 ALA A N 1
ATOM 3064 C CA . ALA A 1 387 ? 0.637 2.091 -17.841 1.00 84.25 387 ALA A CA 1
ATOM 3065 C C . ALA A 1 387 ? -0.131 2.090 -16.508 1.00 84.25 387 ALA A C 1
ATOM 3067 O O . ALA A 1 387 ? -1.339 1.847 -16.497 1.00 84.25 387 ALA A O 1
ATOM 3068 N N . THR A 1 388 ? 0.540 2.413 -15.400 1.00 84.56 388 THR A N 1
ATOM 3069 C CA . THR A 1 388 ? -0.081 2.520 -14.076 1.00 84.56 388 THR A CA 1
ATOM 3070 C C . THR A 1 388 ? -1.077 3.679 -14.010 1.00 84.56 388 THR A C 1
ATOM 3072 O O . THR A 1 388 ? -2.157 3.496 -13.457 1.00 84.56 388 THR A O 1
ATOM 3075 N N . ILE A 1 389 ? -0.773 4.840 -14.608 1.00 85.31 389 ILE A N 1
ATOM 3076 C CA . ILE A 1 389 ? -1.715 5.972 -14.690 1.00 85.31 389 ILE A CA 1
ATOM 3077 C C . ILE A 1 389 ? -2.953 5.583 -15.500 1.00 85.31 389 ILE A C 1
ATOM 3079 O O . ILE A 1 389 ? -4.069 5.819 -15.051 1.00 85.31 389 ILE A O 1
ATOM 3083 N N . VAL A 1 390 ? -2.771 4.950 -16.664 1.00 82.62 390 VAL A N 1
ATOM 3084 C CA . VAL A 1 390 ? -3.886 4.486 -17.505 1.00 82.62 390 VAL A CA 1
ATOM 3085 C C . VAL A 1 390 ? -4.786 3.536 -16.715 1.00 82.62 390 VAL A C 1
ATOM 3087 O O . VAL A 1 390 ? -5.993 3.756 -16.659 1.00 82.62 390 VAL A O 1
ATOM 3090 N N . VAL A 1 391 ? -4.217 2.532 -16.043 1.00 77.12 391 VAL A N 1
ATOM 3091 C CA . VAL A 1 391 ? -5.001 1.635 -15.182 1.00 77.12 391 VAL A CA 1
ATOM 3092 C C . VAL A 1 391 ? -5.699 2.413 -14.065 1.00 77.12 391 VAL A C 1
ATOM 3094 O O . VAL A 1 391 ? -6.910 2.300 -13.929 1.00 77.12 391 VAL A O 1
ATOM 3097 N N . GLY A 1 392 ? -4.998 3.289 -13.345 1.00 73.69 392 GLY A N 1
ATOM 3098 C CA . GLY A 1 392 ? -5.600 4.112 -12.290 1.00 73.69 392 GLY A CA 1
ATOM 3099 C C . GLY A 1 392 ? -6.763 4.995 -12.766 1.00 73.69 392 GLY A C 1
ATOM 3100 O O . GLY A 1 392 ? -7.734 5.164 -12.035 1.00 73.69 392 GLY A O 1
ATOM 3101 N N . CYS A 1 393 ? -6.710 5.519 -13.995 1.00 75.56 393 CYS A N 1
ATOM 3102 C CA . CYS A 1 393 ? -7.782 6.332 -14.575 1.00 75.56 393 CYS A CA 1
ATOM 3103 C C . CYS A 1 393 ? -9.004 5.509 -15.012 1.00 75.56 393 CYS A C 1
ATOM 3105 O O . CYS A 1 393 ? -10.128 5.986 -14.876 1.00 75.56 393 CYS A O 1
ATOM 3107 N N . PHE A 1 394 ? -8.803 4.307 -15.565 1.00 66.44 394 PHE A N 1
ATOM 3108 C CA . PHE A 1 394 ? -9.898 3.475 -16.092 1.00 66.44 394 PHE A CA 1
ATOM 3109 C C . PHE A 1 394 ? -10.487 2.505 -15.064 1.00 66.44 394 PHE A C 1
ATOM 3111 O O . PHE A 1 394 ? -11.616 2.051 -15.236 1.00 66.44 394 PHE A O 1
ATOM 3118 N N . THR A 1 395 ? -9.757 2.206 -13.992 1.00 64.19 395 THR A N 1
ATOM 3119 C CA . THR A 1 395 ? -10.224 1.390 -12.868 1.00 64.19 395 THR A CA 1
ATOM 3120 C C . THR A 1 395 ? -9.984 2.140 -11.554 1.00 64.19 395 THR A C 1
ATOM 3122 O O . THR A 1 395 ? -9.152 1.719 -10.749 1.00 64.19 395 THR A O 1
ATOM 3125 N N . PRO A 1 396 ? -10.702 3.255 -11.304 1.00 55.03 396 PRO A N 1
ATOM 3126 C CA . PRO A 1 396 ? -10.553 4.032 -10.069 1.00 55.03 396 PRO A CA 1
ATOM 3127 C C . PRO A 1 396 ? -10.941 3.248 -8.800 1.00 55.03 396 PRO A C 1
ATOM 3129 O O . PRO A 1 396 ? -10.730 3.735 -7.694 1.00 55.03 396 PRO A O 1
ATOM 3132 N N . TYR A 1 397 ? -11.500 2.041 -8.950 1.00 58.44 397 TYR A N 1
ATOM 3133 C CA . TYR A 1 397 ? -12.048 1.215 -7.872 1.00 58.44 397 TYR A CA 1
ATOM 3134 C C . TYR A 1 397 ? -11.421 -0.183 -7.827 1.00 58.44 397 TYR A C 1
ATOM 3136 O O . TYR A 1 397 ? -12.120 -1.170 -7.625 1.00 58.44 397 TYR A O 1
ATOM 3144 N N . LEU A 1 398 ? -10.111 -0.264 -8.064 1.00 60.09 398 LEU A N 1
ATOM 3145 C CA . LEU A 1 398 ? -9.347 -1.491 -7.845 1.00 60.09 398 LEU A CA 1
ATOM 3146 C C . LEU A 1 398 ? -9.453 -1.913 -6.376 1.00 60.09 398 LEU A C 1
ATOM 3148 O O . LEU A 1 398 ? -9.326 -1.0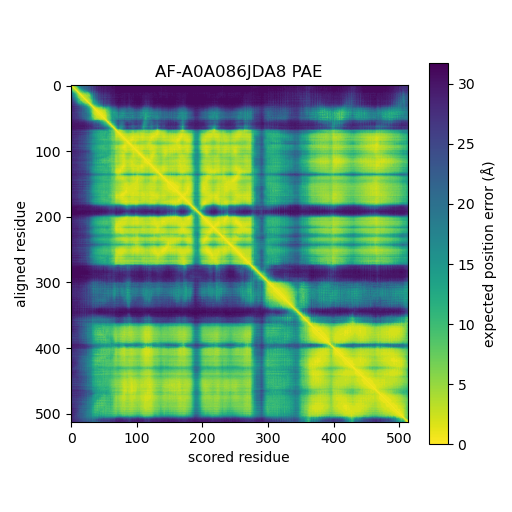81 -5.468 1.00 60.09 398 LEU A O 1
ATOM 3152 N N . GLU A 1 399 ? -9.662 -3.205 -6.155 1.00 65.31 399 GLU A N 1
ATOM 3153 C CA . GLU A 1 399 ? -9.646 -3.788 -4.826 1.00 65.31 399 GLU A CA 1
ATOM 3154 C C . GLU A 1 399 ? -8.257 -3.632 -4.191 1.00 65.31 399 GLU A C 1
ATOM 3156 O O . GLU A 1 399 ? -7.242 -3.247 -4.797 1.00 65.31 399 GLU A O 1
ATOM 3161 N N . ARG A 1 400 ? -8.205 -3.927 -2.897 1.00 72.56 400 ARG A N 1
ATOM 3162 C CA . ARG A 1 400 ? -7.009 -3.816 -2.075 1.00 72.56 400 ARG A CA 1
ATOM 3163 C C . ARG A 1 400 ? -5.800 -4.508 -2.723 1.00 72.56 400 ARG A C 1
ATOM 3165 O O . ARG A 1 400 ? -5.743 -5.729 -2.840 1.00 72.56 400 ARG A O 1
ATOM 3172 N N . GLY A 1 401 ? -4.771 -3.716 -3.034 1.00 73.06 401 GLY A N 1
ATOM 3173 C CA . GLY A 1 401 ? -3.476 -4.213 -3.515 1.00 73.06 401 GLY A CA 1
ATOM 3174 C C . GLY A 1 401 ? -3.450 -4.589 -5.002 1.00 73.06 401 GLY A C 1
ATOM 3175 O O . GLY A 1 401 ? -2.386 -4.920 -5.530 1.00 73.06 401 GLY A O 1
ATOM 3176 N N . GLU A 1 402 ? -4.563 -4.491 -5.725 1.00 76.75 402 GLU A N 1
ATOM 3177 C CA . GLU A 1 402 ? -4.600 -4.856 -7.144 1.00 76.75 402 GLU A CA 1
ATOM 3178 C C . GLU A 1 402 ? -3.771 -3.904 -8.011 1.00 76.75 402 GLU A C 1
ATOM 3180 O O . GLU A 1 402 ? -3.058 -4.361 -8.903 1.00 76.75 402 GLU A O 1
ATOM 3185 N N . LEU A 1 403 ? -3.767 -2.597 -7.711 1.00 80.19 403 LEU A N 1
ATOM 3186 C CA . LEU A 1 403 ? -2.952 -1.618 -8.446 1.00 80.19 403 LEU A CA 1
ATOM 3187 C C . LEU A 1 403 ? -1.452 -1.941 -8.370 1.00 80.19 403 LEU A C 1
ATOM 3189 O O . LEU A 1 403 ? -0.739 -1.824 -9.369 1.00 80.19 403 LEU A O 1
ATOM 3193 N N . LEU A 1 404 ? -0.972 -2.376 -7.199 1.00 83.06 404 LEU A N 1
ATOM 3194 C CA . LEU A 1 404 ? 0.419 -2.799 -7.007 1.00 83.06 404 LEU A CA 1
ATOM 3195 C C . LEU A 1 404 ? 0.716 -4.083 -7.785 1.00 83.06 404 LEU A C 1
ATOM 3197 O O . LEU A 1 404 ? 1.744 -4.167 -8.455 1.00 83.06 404 LEU A O 1
ATOM 3201 N N . SER A 1 405 ? -0.204 -5.050 -7.756 1.00 82.62 405 SER A N 1
ATOM 3202 C CA . SER A 1 405 ? -0.082 -6.306 -8.510 1.00 82.62 405 SER A CA 1
ATOM 3203 C C . SER A 1 405 ? -0.054 -6.058 -10.024 1.00 82.62 405 SER A C 1
ATOM 3205 O O . SER A 1 405 ? 0.811 -6.581 -10.727 1.00 82.62 405 SER A O 1
ATOM 3207 N N . CYS A 1 406 ? -0.938 -5.189 -10.522 1.00 80.75 406 CYS A N 1
ATOM 3208 C CA . CYS A 1 406 ? -0.965 -4.760 -11.918 1.00 80.75 406 CYS A CA 1
ATOM 3209 C C . CYS A 1 406 ? 0.321 -4.017 -12.290 1.00 80.75 406 CYS A C 1
ATOM 3211 O O . CYS A 1 406 ? 0.914 -4.298 -13.328 1.00 80.75 406 CYS A O 1
ATOM 3213 N N . SER A 1 407 ? 0.802 -3.114 -11.434 1.00 86.06 407 SER A N 1
ATOM 3214 C CA . SER A 1 407 ? 2.054 -2.385 -11.674 1.00 86.06 407 SER A CA 1
ATOM 3215 C C . SER A 1 407 ? 3.261 -3.328 -11.735 1.00 86.06 407 SER A C 1
ATOM 3217 O O . SER A 1 407 ? 4.109 -3.187 -12.617 1.00 86.06 407 SER A O 1
ATOM 3219 N N . LEU A 1 408 ? 3.321 -4.343 -10.866 1.00 87.44 408 LEU A N 1
ATOM 3220 C CA . LEU A 1 408 ? 4.355 -5.377 -10.927 1.00 87.44 408 LEU A CA 1
ATOM 3221 C C . LEU A 1 408 ? 4.290 -6.143 -12.253 1.00 87.44 408 LEU A C 1
ATOM 3223 O O . LEU A 1 408 ? 5.312 -6.309 -12.918 1.00 87.44 408 LEU A O 1
ATOM 3227 N N . LEU A 1 409 ? 3.097 -6.562 -12.679 1.00 84.44 409 LEU A N 1
ATOM 3228 C CA . LEU A 1 409 ? 2.932 -7.254 -13.955 1.00 84.44 409 LEU A CA 1
ATOM 3229 C C . LEU A 1 409 ? 3.331 -6.373 -15.150 1.00 84.44 409 LEU A C 1
ATOM 3231 O O . LEU A 1 409 ? 4.047 -6.842 -16.038 1.00 84.44 409 LEU A O 1
ATOM 3235 N N . ALA A 1 410 ? 2.932 -5.095 -15.161 1.00 85.81 410 ALA A N 1
ATOM 3236 C CA . ALA A 1 410 ? 3.369 -4.132 -16.171 1.00 85.81 410 ALA A CA 1
ATOM 3237 C C . ALA A 1 410 ? 4.892 -4.045 -16.216 1.00 85.81 410 ALA A C 1
ATOM 3239 O O . ALA A 1 410 ? 5.469 -4.097 -17.304 1.00 85.81 410 ALA A O 1
ATOM 3240 N N . TYR A 1 411 ? 5.552 -3.959 -15.059 1.00 90.94 411 TYR A N 1
ATOM 3241 C CA . TYR A 1 411 ? 7.009 -3.900 -14.986 1.00 90.94 411 TYR A CA 1
ATOM 3242 C C . TYR A 1 411 ? 7.662 -5.136 -15.622 1.00 90.94 411 TYR A C 1
ATOM 3244 O O . TYR A 1 411 ? 8.565 -4.985 -16.450 1.00 90.94 411 TYR A O 1
ATOM 3252 N N . LEU A 1 412 ? 7.168 -6.341 -15.306 1.00 89.62 412 LEU A N 1
ATOM 3253 C CA . LEU A 1 412 ? 7.673 -7.598 -15.871 1.00 89.62 412 LEU A CA 1
ATOM 3254 C C . LEU A 1 412 ? 7.515 -7.639 -17.400 1.00 89.62 412 LEU A C 1
ATOM 3256 O O . LEU A 1 412 ? 8.479 -7.932 -18.110 1.00 89.62 412 LEU A O 1
ATOM 3260 N N . LEU A 1 413 ? 6.329 -7.295 -17.917 1.00 85.44 413 LEU A N 1
ATOM 3261 C CA . LEU A 1 413 ? 6.005 -7.379 -19.348 1.00 85.44 413 LEU A CA 1
ATOM 3262 C C . LEU A 1 413 ? 6.691 -6.296 -20.194 1.00 85.44 413 LEU A C 1
ATOM 3264 O O . LEU A 1 413 ? 7.067 -6.544 -21.340 1.00 85.44 413 LEU A O 1
ATOM 3268 N N . THR A 1 414 ? 6.884 -5.097 -19.644 1.00 90.19 414 THR A N 1
ATOM 3269 C CA . THR A 1 414 ? 7.489 -3.960 -20.364 1.00 90.19 414 THR A CA 1
ATOM 3270 C C . THR A 1 414 ? 9.021 -3.957 -20.333 1.00 90.19 414 THR A C 1
ATOM 3272 O O . THR A 1 414 ? 9.643 -3.169 -21.047 1.00 90.19 414 THR A O 1
ATOM 3275 N N . SER A 1 415 ? 9.651 -4.876 -19.595 1.00 92.94 415 SER A N 1
ATOM 3276 C CA . SER A 1 415 ? 11.116 -5.012 -19.483 1.00 92.94 415 SER A CA 1
ATOM 3277 C C . SER A 1 415 ? 11.844 -5.183 -20.827 1.00 92.94 415 SER A C 1
ATOM 3279 O O . SER A 1 415 ? 12.967 -4.707 -21.012 1.00 92.94 415 SER A O 1
ATOM 3281 N N . PHE A 1 416 ? 11.170 -5.760 -21.826 1.00 94.12 416 PHE A N 1
ATOM 3282 C CA . PHE A 1 416 ? 11.648 -5.841 -23.208 1.00 94.12 416 PHE A CA 1
ATOM 3283 C C . PHE A 1 416 ? 12.057 -4.466 -23.787 1.00 94.12 416 PHE A C 1
ATOM 3285 O O . PHE A 1 416 ? 13.039 -4.365 -24.533 1.00 94.12 416 PHE A O 1
ATOM 3292 N N . ILE A 1 417 ? 11.340 -3.394 -23.423 1.00 93.94 417 ILE A N 1
ATOM 3293 C CA . ILE A 1 417 ? 11.575 -2.024 -23.908 1.00 93.94 417 ILE A CA 1
ATOM 3294 C C . ILE A 1 417 ? 12.947 -1.516 -23.454 1.00 93.94 417 ILE A C 1
ATOM 3296 O O . ILE A 1 417 ? 13.670 -0.917 -24.260 1.00 93.94 417 ILE A O 1
ATOM 3300 N N . ALA A 1 418 ? 13.343 -1.819 -22.211 1.00 95.38 418 ALA A N 1
ATOM 3301 C CA . ALA A 1 418 ? 14.648 -1.438 -21.673 1.00 95.38 418 ALA A CA 1
ATOM 3302 C C . ALA A 1 418 ? 15.786 -2.014 -22.517 1.00 95.38 418 ALA A C 1
ATOM 3304 O O . ALA A 1 418 ? 16.673 -1.286 -22.972 1.00 95.38 418 ALA A O 1
ATOM 3305 N N . GLY A 1 419 ? 15.723 -3.320 -22.788 1.00 95.31 419 GLY A N 1
ATOM 3306 C CA . GLY A 1 419 ? 16.714 -4.016 -23.602 1.00 95.31 419 GLY A CA 1
ATOM 3307 C C . GLY A 1 419 ? 16.778 -3.481 -25.030 1.00 95.31 419 GLY A C 1
ATOM 3308 O O . GLY A 1 419 ? 17.871 -3.218 -25.544 1.00 95.31 419 GLY A O 1
ATOM 3309 N N . TYR A 1 420 ? 15.612 -3.276 -25.656 1.00 95.12 420 TYR A N 1
ATOM 3310 C CA . TYR A 1 420 ? 15.496 -2.779 -27.028 1.00 95.12 420 TYR A CA 1
ATOM 3311 C C . TYR A 1 420 ? 16.129 -1.398 -27.197 1.00 95.12 420 TYR A C 1
ATOM 3313 O O . TYR A 1 420 ? 16.992 -1.218 -28.065 1.00 95.12 420 TYR A O 1
ATOM 3321 N N . LEU A 1 421 ? 15.738 -0.431 -26.361 1.00 95.12 421 LEU A N 1
ATOM 3322 C CA . LEU A 1 421 ? 16.235 0.940 -26.456 1.00 95.12 421 LEU A CA 1
ATOM 3323 C C . LEU A 1 421 ? 17.705 1.040 -26.051 1.00 95.12 421 LEU A C 1
ATOM 3325 O O . LEU A 1 421 ? 18.471 1.691 -26.765 1.00 95.12 421 LEU A O 1
ATOM 3329 N N . SER A 1 422 ? 18.128 0.340 -24.994 1.00 95.69 422 SER A N 1
ATOM 3330 C CA . SER A 1 422 ? 19.534 0.314 -24.579 1.00 95.69 422 SER A CA 1
ATOM 3331 C C . SER A 1 422 ? 20.441 -0.237 -25.681 1.00 95.69 422 SER A C 1
ATOM 3333 O O . SER A 1 422 ? 21.340 0.456 -26.162 1.00 95.69 422 SER A O 1
ATOM 3335 N N . SER A 1 423 ? 20.151 -1.434 -26.199 1.00 94.56 423 SER A N 1
ATOM 3336 C CA . SER A 1 423 ? 21.002 -2.065 -27.219 1.00 94.56 423 SER A CA 1
ATOM 3337 C C . SER A 1 423 ? 20.972 -1.336 -28.564 1.00 94.56 423 SER A C 1
ATOM 3339 O O . SER A 1 423 ? 21.994 -1.275 -29.254 1.00 94.56 423 SER A O 1
ATOM 3341 N N . SER A 1 424 ? 19.823 -0.768 -28.948 1.00 92.44 424 SER A N 1
ATOM 3342 C CA . SER A 1 424 ? 19.700 0.055 -30.157 1.00 92.44 424 SER A CA 1
ATOM 3343 C C . SER A 1 424 ? 20.568 1.310 -30.055 1.00 92.44 424 SER A C 1
ATOM 3345 O O . SER A 1 424 ? 21.389 1.569 -30.937 1.00 92.44 424 SER A O 1
ATOM 3347 N N . THR A 1 425 ? 20.443 2.054 -28.954 1.00 90.81 425 THR A N 1
ATOM 3348 C CA . THR A 1 425 ? 21.170 3.313 -28.735 1.00 90.81 425 THR A CA 1
ATOM 3349 C C . THR A 1 425 ? 22.668 3.048 -28.596 1.00 90.81 425 THR A C 1
ATOM 3351 O O . THR A 1 425 ? 23.474 3.698 -29.260 1.00 90.81 425 THR A O 1
ATOM 3354 N N . TYR A 1 426 ? 23.055 2.011 -27.843 1.00 93.62 426 TYR A N 1
ATOM 3355 C CA . TYR A 1 426 ? 24.446 1.572 -27.722 1.00 93.62 426 TYR A CA 1
ATOM 3356 C C . TYR A 1 426 ? 25.073 1.271 -29.086 1.00 93.62 426 TYR A C 1
ATOM 3358 O O . TYR A 1 426 ? 26.192 1.704 -29.375 1.00 93.62 426 TYR A O 1
ATOM 3366 N N . ARG A 1 427 ? 24.345 0.555 -29.954 1.00 90.88 427 ARG A N 1
ATOM 3367 C CA . ARG A 1 427 ? 24.836 0.208 -31.289 1.00 90.88 427 ARG A CA 1
ATOM 3368 C C . ARG A 1 427 ? 24.930 1.426 -32.207 1.00 90.88 427 ARG A C 1
ATOM 3370 O O . ARG A 1 427 ? 25.911 1.528 -32.940 1.00 90.88 427 ARG A O 1
ATOM 3377 N N . LYS A 1 428 ? 23.959 2.341 -32.146 1.00 87.56 428 LYS A N 1
ATOM 3378 C CA . LYS A 1 428 ? 23.959 3.610 -32.895 1.00 87.56 428 LYS A CA 1
ATOM 3379 C C . LYS A 1 428 ? 25.142 4.509 -32.524 1.00 87.56 428 LYS A C 1
ATOM 3381 O O . LYS A 1 428 ? 25.722 5.122 -33.403 1.00 87.56 428 LYS A O 1
ATOM 3386 N N . MET A 1 429 ? 25.586 4.493 -31.267 1.00 88.12 429 MET A N 1
ATOM 3387 C CA . MET A 1 429 ? 26.789 5.208 -30.801 1.00 88.12 429 MET A CA 1
ATOM 3388 C C . MET A 1 429 ? 28.114 4.458 -31.082 1.00 88.12 429 MET A C 1
ATOM 3390 O O . MET A 1 429 ? 29.133 4.690 -30.421 1.00 88.12 429 MET A O 1
ATOM 3394 N N . GLY A 1 430 ? 28.119 3.497 -32.013 1.00 87.12 430 GLY A N 1
ATOM 3395 C CA . GLY A 1 430 ? 29.311 2.721 -32.381 1.00 87.12 430 GLY A CA 1
ATOM 3396 C C . GLY A 1 430 ? 29.734 1.663 -31.353 1.00 87.12 430 GLY A C 1
ATOM 3397 O O . GLY A 1 430 ? 30.885 1.228 -31.346 1.00 87.12 430 GLY A O 1
ATOM 3398 N N . GLY A 1 431 ? 28.835 1.246 -30.458 1.00 88.94 431 GLY A N 1
ATOM 3399 C CA . GLY A 1 431 ? 29.090 0.195 -29.476 1.00 88.94 431 GLY A CA 1
ATOM 3400 C C . GLY A 1 431 ? 29.293 -1.191 -30.107 1.00 88.94 431 GLY A C 1
ATOM 3401 O O . GLY A 1 431 ? 28.557 -1.614 -31.008 1.00 88.94 431 GLY A O 1
ATOM 3402 N N . VAL A 1 432 ? 30.291 -1.926 -29.605 1.00 89.12 432 VAL A N 1
ATOM 3403 C CA . VAL A 1 432 ? 30.655 -3.276 -30.086 1.00 89.12 432 VAL A CA 1
ATOM 3404 C C . VAL A 1 432 ? 30.295 -4.360 -29.063 1.00 89.12 432 VAL A C 1
ATOM 3406 O O . VAL A 1 432 ? 29.759 -5.405 -29.432 1.00 89.12 432 VAL A O 1
ATOM 3409 N N . LYS A 1 433 ? 30.520 -4.098 -27.766 1.00 92.50 433 LYS A N 1
ATOM 3410 C CA . LYS A 1 433 ? 30.305 -5.045 -26.654 1.00 92.50 433 LYS A CA 1
ATOM 3411 C C . LYS A 1 433 ? 28.823 -5.118 -26.243 1.00 92.50 433 LYS A C 1
ATOM 3413 O O . LYS A 1 433 ? 28.447 -4.715 -25.148 1.00 92.50 433 LYS A O 1
ATOM 3418 N N . TRP A 1 434 ? 27.972 -5.603 -27.146 1.00 88.00 434 TRP A N 1
ATOM 3419 C CA . TRP A 1 434 ? 26.510 -5.610 -26.977 1.00 88.00 434 TRP A CA 1
ATOM 3420 C C . TRP A 1 434 ? 26.027 -6.453 -25.782 1.00 88.00 434 TRP A C 1
ATOM 3422 O O . TRP A 1 434 ? 25.113 -6.033 -25.083 1.00 88.00 434 TRP A O 1
ATOM 3432 N N . ALA A 1 435 ? 26.662 -7.598 -25.509 1.00 91.81 435 ALA A N 1
ATOM 3433 C CA . ALA A 1 435 ? 26.297 -8.449 -24.373 1.00 91.81 435 ALA A CA 1
ATOM 3434 C C . ALA A 1 435 ? 26.522 -7.728 -23.031 1.00 91.81 435 ALA A C 1
ATOM 3436 O O . ALA A 1 435 ? 25.667 -7.761 -22.154 1.00 91.81 435 ALA A O 1
ATOM 3437 N N . TRP A 1 436 ? 27.626 -6.986 -22.909 1.00 93.19 436 TRP A N 1
ATOM 3438 C CA . TRP A 1 436 ? 27.909 -6.171 -21.726 1.00 93.19 436 TRP A CA 1
ATOM 3439 C C . TRP A 1 436 ? 26.935 -5.003 -21.564 1.00 93.19 436 TRP A C 1
ATOM 3441 O O . TRP A 1 436 ? 26.546 -4.695 -20.445 1.00 93.19 436 TRP A O 1
ATOM 3451 N N . SER A 1 437 ? 26.483 -4.389 -22.662 1.00 93.00 437 SER A N 1
ATOM 3452 C CA . SER A 1 437 ? 25.440 -3.354 -22.608 1.00 93.00 437 SER A CA 1
ATOM 3453 C C . SER A 1 437 ? 24.132 -3.892 -22.013 1.00 93.00 437 SER A C 1
ATOM 3455 O O . SER A 1 437 ? 23.519 -3.212 -21.191 1.00 93.00 437 SER A O 1
ATOM 3457 N N . LEU A 1 438 ? 23.750 -5.131 -22.337 1.00 93.69 438 LEU A N 1
ATOM 3458 C CA . LEU A 1 438 ? 22.598 -5.798 -21.725 1.00 93.69 438 LEU A CA 1
ATOM 3459 C C . LEU A 1 438 ? 22.799 -6.070 -20.231 1.00 93.69 438 LEU A C 1
ATOM 3461 O O . LEU A 1 438 ? 21.926 -5.729 -19.441 1.00 93.69 438 LEU A O 1
ATOM 3465 N N . VAL A 1 439 ? 23.959 -6.609 -19.840 1.00 94.25 439 VAL A N 1
ATOM 3466 C CA . VAL A 1 439 ? 24.287 -6.848 -18.423 1.00 94.25 439 VAL A CA 1
ATOM 3467 C C . VAL A 1 439 ? 24.199 -5.549 -17.622 1.00 94.25 439 VAL A C 1
ATOM 3469 O O . VAL A 1 439 ? 23.505 -5.514 -16.611 1.00 94.25 439 VAL A O 1
ATOM 3472 N N . VAL A 1 440 ? 24.819 -4.466 -18.109 1.00 94.31 440 VAL A N 1
ATOM 3473 C CA . VAL A 1 440 ? 24.756 -3.142 -17.465 1.00 94.31 440 VAL A CA 1
ATOM 3474 C C . VAL A 1 440 ? 23.313 -2.642 -17.372 1.00 94.31 440 VAL A C 1
ATOM 3476 O O . VAL A 1 440 ? 22.923 -2.137 -16.328 1.00 94.31 440 VAL A O 1
ATOM 3479 N N . THR A 1 441 ? 22.493 -2.841 -18.407 1.00 95.12 441 THR A N 1
ATOM 3480 C CA . THR A 1 441 ? 21.066 -2.461 -18.379 1.00 95.12 441 THR A CA 1
ATOM 3481 C C . THR A 1 441 ? 20.308 -3.184 -17.266 1.00 95.12 441 THR A C 1
ATOM 3483 O O . THR A 1 441 ? 19.551 -2.549 -16.539 1.00 95.12 441 THR A O 1
ATOM 3486 N N . CYS A 1 442 ? 20.551 -4.484 -17.078 1.00 92.75 442 CYS A N 1
ATOM 3487 C CA . CYS A 1 442 ? 19.892 -5.257 -16.027 1.00 92.75 442 CYS A CA 1
ATOM 3488 C C . CYS A 1 442 ? 20.355 -4.864 -14.617 1.00 92.75 442 CYS A C 1
ATOM 3490 O O . CYS A 1 442 ? 19.526 -4.780 -13.717 1.00 92.75 442 CYS A O 1
ATOM 3492 N N . ILE A 1 443 ? 21.657 -4.637 -14.401 1.00 93.00 443 ILE A N 1
ATOM 3493 C CA . ILE A 1 443 ? 22.210 -4.490 -13.041 1.00 93.00 443 ILE A CA 1
ATOM 3494 C C . ILE A 1 443 ? 22.290 -3.044 -12.546 1.00 93.00 443 ILE A C 1
ATOM 3496 O O . ILE A 1 443 ? 22.260 -2.828 -11.340 1.00 93.00 443 ILE A O 1
ATOM 3500 N N . MET A 1 444 ? 22.393 -2.054 -13.437 1.00 92.19 444 MET A N 1
ATOM 3501 C CA . MET A 1 444 ? 22.762 -0.680 -13.062 1.00 92.19 444 MET A CA 1
ATOM 3502 C C . MET A 1 444 ? 21.795 -0.038 -12.064 1.00 92.19 444 MET A C 1
ATOM 3504 O O . MET A 1 444 ? 22.245 0.679 -11.178 1.00 92.19 444 MET A O 1
ATOM 3508 N N . PHE A 1 445 ? 20.495 -0.321 -12.177 1.00 91.12 445 PHE A N 1
ATOM 3509 C CA . PHE A 1 445 ? 19.504 0.103 -11.183 1.00 91.12 445 PHE A CA 1
ATOM 3510 C C . PHE A 1 445 ? 19.058 -1.039 -10.270 1.00 91.12 445 PHE A C 1
ATOM 3512 O O . PHE A 1 445 ? 18.848 -0.806 -9.084 1.00 91.12 445 PHE A O 1
ATOM 3519 N N . ALA A 1 446 ? 18.954 -2.272 -10.778 1.00 90.75 446 ALA A N 1
ATOM 3520 C CA . ALA A 1 446 ? 18.476 -3.392 -9.972 1.00 90.75 446 ALA A CA 1
ATOM 3521 C C . ALA A 1 446 ? 19.403 -3.698 -8.789 1.00 90.75 446 ALA A C 1
ATOM 3523 O O . ALA A 1 446 ? 18.915 -3.924 -7.688 1.00 90.75 446 ALA A O 1
ATOM 3524 N N . LEU A 1 447 ? 20.728 -3.667 -8.984 1.00 91.88 447 LEU A N 1
ATOM 3525 C CA . LEU A 1 447 ? 21.679 -4.007 -7.927 1.00 91.88 447 LEU A CA 1
ATOM 3526 C C . LEU A 1 447 ? 21.707 -2.952 -6.804 1.00 91.88 447 LEU A C 1
ATOM 3528 O O . LEU A 1 447 ? 21.528 -3.351 -5.655 1.00 91.88 447 LEU A O 1
ATOM 3532 N N . PRO A 1 448 ? 21.857 -1.634 -7.068 1.00 94.88 448 PRO A N 1
ATOM 3533 C CA . PRO A 1 448 ? 21.786 -0.636 -6.000 1.00 94.88 448 PRO A CA 1
ATOM 3534 C C . PRO A 1 448 ? 20.446 -0.648 -5.259 1.00 94.88 448 PRO A C 1
ATOM 3536 O O . PRO A 1 448 ? 20.432 -0.596 -4.032 1.00 94.88 448 PRO A O 1
ATOM 3539 N N . LEU A 1 449 ? 19.324 -0.775 -5.979 1.00 93.25 449 LEU A N 1
ATOM 3540 C CA . LEU A 1 449 ? 17.999 -0.837 -5.358 1.00 93.25 449 LEU A CA 1
ATOM 3541 C C . LEU A 1 449 ? 17.820 -2.100 -4.513 1.00 93.25 449 LEU A C 1
ATOM 3543 O O . LEU A 1 449 ? 17.241 -2.021 -3.436 1.00 93.25 449 LEU A O 1
ATOM 3547 N N . PHE A 1 450 ? 18.352 -3.241 -4.955 1.00 92.19 450 PHE A N 1
ATOM 3548 C CA . PHE A 1 450 ? 18.348 -4.474 -4.173 1.00 92.19 450 PHE A CA 1
ATOM 3549 C C . PHE A 1 450 ? 19.178 -4.338 -2.892 1.00 92.19 450 PHE A C 1
ATOM 3551 O O . PHE A 1 450 ? 18.730 -4.765 -1.836 1.00 92.19 450 PHE A O 1
ATOM 3558 N N . VAL A 1 451 ? 20.350 -3.698 -2.950 1.00 94.88 451 VAL A N 1
ATOM 3559 C CA . VAL A 1 451 ? 21.182 -3.447 -1.759 1.00 94.88 451 VAL A CA 1
ATOM 3560 C C . VAL A 1 451 ? 20.467 -2.527 -0.767 1.00 94.88 451 VAL A C 1
ATOM 3562 O O . VAL A 1 451 ? 20.419 -2.837 0.423 1.00 94.88 451 VAL A O 1
ATOM 3565 N N . ILE A 1 452 ? 19.869 -1.433 -1.251 1.00 95.62 452 ILE A N 1
ATOM 3566 C CA . ILE A 1 452 ? 19.063 -0.523 -0.422 1.00 95.62 452 ILE A CA 1
ATOM 3567 C C . ILE A 1 452 ? 17.891 -1.284 0.201 1.00 95.62 452 ILE A C 1
ATOM 3569 O O . ILE A 1 452 ? 17.677 -1.203 1.408 1.00 95.62 452 ILE A O 1
ATOM 3573 N N . TRP A 1 453 ? 17.164 -2.063 -0.602 1.00 93.81 453 TRP A N 1
ATOM 3574 C CA . TRP A 1 453 ? 16.059 -2.883 -0.123 1.00 93.81 453 TRP A CA 1
ATOM 3575 C C . TRP A 1 453 ? 16.512 -3.891 0.940 1.00 93.81 453 TRP A C 1
ATOM 3577 O O . TRP A 1 453 ? 15.872 -3.971 1.978 1.00 93.81 453 TRP A O 1
ATOM 3587 N N . CYS A 1 454 ? 17.630 -4.598 0.754 1.00 93.62 454 CYS A N 1
ATOM 3588 C CA . CYS A 1 454 ? 18.168 -5.526 1.752 1.00 93.62 454 CYS A CA 1
ATOM 3589 C C . CYS A 1 454 ? 18.464 -4.829 3.087 1.00 93.62 454 CYS A C 1
ATOM 3591 O O . CYS A 1 454 ? 18.116 -5.363 4.141 1.00 93.62 454 CYS A O 1
ATOM 3593 N N . ALA A 1 455 ? 19.073 -3.639 3.056 1.00 95.12 455 ALA A N 1
ATOM 3594 C CA . ALA A 1 455 ? 19.362 -2.867 4.264 1.00 95.12 455 ALA A CA 1
ATOM 3595 C C . ALA A 1 455 ? 18.073 -2.425 4.977 1.00 95.12 455 ALA A C 1
ATOM 3597 O O . ALA A 1 455 ? 17.916 -2.665 6.175 1.00 95.12 455 ALA A O 1
ATOM 3598 N N . LEU A 1 456 ? 17.122 -1.849 4.233 1.00 93.38 456 LEU A N 1
ATOM 3599 C CA . LEU A 1 456 ? 15.834 -1.406 4.776 1.00 93.38 456 LEU A CA 1
ATOM 3600 C C . LEU A 1 456 ? 14.986 -2.577 5.288 1.00 93.38 456 LEU A C 1
ATOM 3602 O O . LEU A 1 456 ? 14.389 -2.481 6.354 1.00 93.38 456 LEU A O 1
ATOM 3606 N N . ASN A 1 457 ? 14.965 -3.701 4.572 1.00 93.38 457 ASN A N 1
ATOM 3607 C CA . ASN A 1 457 ? 14.229 -4.896 4.968 1.00 93.38 457 ASN A CA 1
ATOM 3608 C C . ASN A 1 457 ? 14.837 -5.541 6.219 1.00 93.38 457 ASN A C 1
ATOM 3610 O O . ASN A 1 457 ? 14.100 -5.996 7.085 1.00 93.38 457 ASN A O 1
ATOM 3614 N N . SER A 1 458 ? 16.167 -5.537 6.349 1.00 93.69 458 SER A N 1
ATOM 3615 C CA . SER A 1 458 ? 16.845 -5.998 7.568 1.00 93.69 458 SER A CA 1
ATOM 3616 C C . SER A 1 458 ? 16.480 -5.123 8.767 1.00 93.69 458 SER A C 1
ATOM 3618 O O . SER A 1 458 ? 16.170 -5.649 9.832 1.00 93.69 458 SER A O 1
ATOM 3620 N N . LEU A 1 459 ? 16.442 -3.799 8.585 1.00 93.94 459 LEU A N 1
ATOM 3621 C CA . LEU A 1 459 ? 15.996 -2.870 9.623 1.00 93.94 459 LEU A CA 1
ATOM 3622 C C . LEU A 1 459 ? 14.533 -3.126 10.008 1.00 93.94 459 LEU A C 1
ATOM 3624 O O . LEU A 1 459 ? 14.216 -3.250 11.187 1.00 93.94 459 LEU A O 1
ATOM 3628 N N . ALA A 1 460 ? 13.653 -3.277 9.018 1.00 92.38 460 ALA A N 1
ATOM 3629 C CA . ALA A 1 460 ? 12.242 -3.565 9.244 1.00 92.38 460 ALA A CA 1
ATOM 3630 C C . ALA A 1 460 ? 12.032 -4.888 10.004 1.00 92.38 460 ALA A C 1
ATOM 3632 O O . ALA A 1 460 ? 11.171 -4.948 10.878 1.00 92.38 460 ALA A O 1
ATOM 3633 N N . LEU A 1 461 ? 12.840 -5.919 9.724 1.00 91.75 461 LEU A N 1
ATOM 3634 C CA . LEU A 1 461 ? 12.817 -7.187 10.461 1.00 91.75 461 LEU A CA 1
ATOM 3635 C C . LEU A 1 461 ? 13.240 -7.012 11.925 1.00 91.75 461 LEU A C 1
ATOM 3637 O O . LEU A 1 461 ? 12.577 -7.550 12.804 1.00 91.75 461 LEU A O 1
ATOM 3641 N N . VAL A 1 462 ? 14.299 -6.240 12.200 1.00 92.94 462 VAL A N 1
ATOM 3642 C CA . VAL A 1 462 ? 14.771 -5.980 13.576 1.00 92.94 462 VAL A CA 1
ATOM 3643 C C . VAL A 1 462 ? 13.695 -5.294 14.422 1.00 92.94 462 VAL A C 1
ATOM 3645 O O . VAL A 1 462 ? 13.545 -5.616 15.598 1.00 92.94 462 VAL A O 1
ATOM 3648 N N . TYR A 1 463 ? 12.915 -4.392 13.825 1.00 90.69 463 TYR A N 1
ATOM 3649 C CA . TYR A 1 463 ? 11.818 -3.698 14.505 1.00 90.69 463 TYR A CA 1
ATOM 3650 C C . TYR A 1 463 ? 10.469 -4.437 14.448 1.00 90.69 463 TYR A C 1
ATOM 3652 O O . TYR A 1 463 ? 9.464 -3.875 14.875 1.00 90.69 463 TYR A O 1
ATOM 3660 N N . ASN A 1 464 ? 10.410 -5.674 13.933 1.00 90.69 464 ASN A N 1
ATOM 3661 C CA . ASN A 1 464 ? 9.160 -6.422 13.715 1.00 90.69 464 ASN A CA 1
ATOM 3662 C C . ASN A 1 464 ? 8.095 -5.616 12.940 1.00 90.69 464 ASN A C 1
ATOM 3664 O O . ASN A 1 464 ? 6.892 -5.705 13.199 1.00 90.69 464 ASN A O 1
ATOM 3668 N N . SER A 1 465 ? 8.536 -4.798 11.984 1.00 92.81 465 SER A N 1
ATOM 3669 C CA . SER A 1 465 ? 7.638 -4.003 11.156 1.00 92.81 465 SER A CA 1
ATOM 3670 C C . SER A 1 465 ? 6.988 -4.863 10.074 1.00 92.81 465 SER A C 1
ATOM 3672 O O . SER A 1 465 ? 7.644 -5.668 9.410 1.00 92.81 465 SER A O 1
ATOM 3674 N N . THR A 1 466 ? 5.705 -4.633 9.804 1.00 91.94 466 THR A N 1
ATOM 3675 C CA . THR A 1 466 ? 4.983 -5.294 8.705 1.00 91.94 466 THR A CA 1
ATOM 3676 C C . THR A 1 466 ? 5.430 -4.830 7.322 1.00 91.94 466 THR A C 1
ATOM 3678 O O . THR A 1 466 ? 5.123 -5.493 6.330 1.00 91.94 466 THR A O 1
ATOM 3681 N N . ALA A 1 467 ? 6.211 -3.747 7.248 1.00 87.81 467 ALA A N 1
ATOM 3682 C CA . ALA A 1 467 ? 6.911 -3.338 6.034 1.00 87.81 467 ALA A CA 1
ATOM 3683 C C . ALA A 1 467 ? 7.990 -4.352 5.604 1.00 87.81 467 ALA A C 1
ATOM 3685 O O . ALA A 1 467 ? 8.357 -4.390 4.429 1.00 87.81 467 ALA A O 1
ATOM 3686 N N . ALA A 1 468 ? 8.482 -5.193 6.525 1.00 91.62 468 ALA A N 1
ATOM 3687 C CA . ALA A 1 468 ? 9.413 -6.262 6.194 1.00 91.62 468 ALA A CA 1
ATOM 3688 C C . ALA A 1 468 ? 8.735 -7.301 5.293 1.00 91.62 468 ALA A C 1
ATOM 3690 O O . ALA A 1 468 ? 7.726 -7.914 5.661 1.00 91.62 468 ALA A O 1
ATOM 3691 N N . LEU A 1 469 ? 9.304 -7.530 4.111 1.00 90.00 469 LEU A N 1
ATOM 3692 C CA . LEU A 1 469 ? 8.830 -8.557 3.198 1.00 90.00 469 LEU A CA 1
ATOM 3693 C C . LEU A 1 469 ? 9.240 -9.945 3.714 1.00 90.00 469 LEU A C 1
ATOM 3695 O O . LEU A 1 469 ? 10.425 -10.174 3.982 1.00 90.00 469 LEU A O 1
ATOM 3699 N N . PRO A 1 470 ? 8.299 -10.904 3.799 1.00 87.56 470 PRO A N 1
ATOM 3700 C CA . PRO A 1 470 ? 8.620 -12.277 4.152 1.00 87.56 470 PRO A CA 1
ATOM 3701 C C . PRO A 1 470 ? 9.565 -12.890 3.118 1.00 87.56 470 PRO A C 1
ATOM 3703 O O . PRO A 1 470 ? 9.442 -12.622 1.918 1.00 87.56 470 PRO A O 1
ATOM 3706 N N . PHE A 1 471 ? 10.448 -13.786 3.563 1.00 87.25 471 PHE A N 1
ATOM 3707 C CA . PHE A 1 471 ? 11.442 -14.433 2.701 1.00 87.25 471 PHE A CA 1
ATOM 3708 C C . PHE A 1 471 ? 10.829 -15.070 1.442 1.00 87.25 471 PHE A C 1
ATOM 3710 O O . PHE A 1 471 ? 11.347 -14.885 0.342 1.00 87.25 471 PHE A O 1
ATOM 3717 N N . GLY A 1 472 ? 9.684 -15.750 1.574 1.00 85.00 472 GLY A N 1
ATOM 3718 C CA . GLY A 1 472 ? 8.989 -16.359 0.434 1.00 85.00 472 GLY A CA 1
ATOM 3719 C C . GLY A 1 472 ? 8.557 -15.343 -0.631 1.00 85.00 472 GLY A C 1
ATOM 3720 O O . GLY A 1 472 ? 8.683 -15.609 -1.824 1.00 85.00 472 GLY A O 1
ATOM 3721 N N . THR A 1 473 ? 8.129 -14.147 -0.214 1.00 87.62 473 THR A N 1
ATOM 3722 C CA . THR A 1 473 ? 7.746 -13.069 -1.142 1.00 87.62 473 THR A CA 1
ATOM 3723 C C . THR A 1 473 ? 8.976 -12.482 -1.825 1.00 87.62 473 THR A C 1
ATOM 3725 O O . THR A 1 473 ? 8.971 -12.285 -3.038 1.00 87.62 473 THR A O 1
ATOM 3728 N N . ALA A 1 474 ? 10.060 -12.260 -1.077 1.00 90.00 474 ALA A N 1
ATOM 3729 C CA . ALA A 1 474 ? 11.323 -11.792 -1.645 1.00 90.00 474 ALA A CA 1
ATOM 3730 C C . ALA A 1 474 ? 11.880 -12.769 -2.696 1.00 90.00 474 ALA A C 1
ATOM 3732 O O . ALA A 1 474 ? 12.278 -12.351 -3.786 1.00 90.00 474 ALA A O 1
ATOM 3733 N N . PHE A 1 475 ? 11.845 -14.073 -2.405 1.00 88.38 475 PHE A N 1
ATOM 3734 C CA . PHE A 1 475 ? 12.253 -15.113 -3.347 1.00 88.38 475 PHE A CA 1
ATOM 3735 C C . PHE A 1 475 ? 11.374 -15.131 -4.603 1.00 88.38 475 PHE A C 1
ATOM 3737 O O . PHE A 1 475 ? 11.902 -15.202 -5.712 1.00 88.38 475 PHE A O 1
ATOM 3744 N N . LEU A 1 476 ? 10.049 -15.005 -4.452 1.00 86.81 476 LEU A N 1
ATOM 3745 C CA . LEU A 1 476 ? 9.119 -14.925 -5.581 1.00 86.81 476 LEU A CA 1
ATOM 3746 C C . LEU A 1 476 ? 9.440 -13.737 -6.500 1.00 86.81 476 LEU A C 1
ATOM 3748 O O . LEU A 1 476 ? 9.534 -13.911 -7.713 1.00 86.81 476 LEU A O 1
ATOM 3752 N N . LEU A 1 477 ? 9.661 -12.543 -5.939 1.00 89.25 477 LEU A N 1
ATOM 3753 C CA . LEU A 1 477 ? 10.013 -11.351 -6.720 1.00 89.25 477 LEU A CA 1
ATOM 3754 C C . LEU A 1 477 ? 11.346 -11.525 -7.457 1.00 89.25 477 LEU A C 1
ATOM 3756 O O . LEU A 1 477 ? 11.453 -11.165 -8.632 1.00 89.25 477 LEU A O 1
ATOM 3760 N N . PHE A 1 478 ? 12.343 -12.120 -6.795 1.00 89.44 478 PHE A N 1
ATOM 3761 C CA . PHE A 1 478 ? 13.619 -12.452 -7.424 1.00 89.44 478 PHE A CA 1
ATOM 3762 C C . PHE A 1 478 ? 13.444 -13.460 -8.569 1.00 89.44 478 PHE A C 1
ATOM 3764 O O . PHE A 1 478 ? 13.997 -13.259 -9.651 1.00 89.44 478 PHE A O 1
ATOM 3771 N N . ALA A 1 479 ? 12.636 -14.504 -8.373 1.00 87.12 479 ALA A N 1
ATOM 3772 C CA . ALA A 1 479 ? 12.330 -15.488 -9.404 1.00 87.12 479 ALA A CA 1
ATOM 3773 C C . ALA A 1 479 ? 11.616 -14.846 -10.605 1.00 87.12 479 ALA A C 1
ATOM 3775 O O . ALA A 1 479 ? 12.012 -15.085 -11.745 1.00 87.12 479 ALA A O 1
ATOM 3776 N N . CYS A 1 480 ? 10.627 -13.974 -10.380 1.00 86.75 480 CYS A N 1
ATOM 3777 C CA . CYS A 1 480 ? 9.978 -13.217 -11.453 1.00 86.75 480 CYS A CA 1
ATOM 3778 C C . CYS A 1 480 ? 10.983 -12.346 -12.219 1.00 86.75 480 CYS A C 1
ATOM 3780 O O . CYS A 1 480 ? 10.982 -12.327 -13.450 1.00 86.75 480 CYS A O 1
ATOM 3782 N N . TRP A 1 481 ? 11.884 -11.659 -11.517 1.00 90.31 481 TRP A N 1
ATOM 3783 C CA . TRP A 1 481 ? 12.928 -10.868 -12.163 1.00 90.31 481 TRP A CA 1
ATOM 3784 C C . TRP A 1 481 ? 13.888 -11.738 -12.994 1.00 90.31 481 TRP A C 1
ATOM 3786 O O . TRP A 1 481 ? 14.180 -11.415 -14.148 1.00 90.31 481 TRP A O 1
ATOM 3796 N N . PHE A 1 482 ? 14.335 -12.871 -12.453 1.00 89.56 482 PHE A N 1
ATOM 3797 C CA . PHE A 1 482 ? 15.293 -13.757 -13.115 1.00 89.56 482 PHE A CA 1
ATOM 3798 C C . PHE A 1 482 ? 14.690 -14.510 -14.311 1.00 89.56 482 PHE A C 1
ATOM 3800 O O . PHE A 1 482 ? 15.308 -14.577 -15.371 1.00 89.56 482 PHE A O 1
ATOM 3807 N N . PHE A 1 483 ? 13.481 -15.060 -14.169 1.00 89.62 483 PHE A N 1
ATOM 3808 C CA . PHE A 1 483 ? 12.842 -15.892 -15.196 1.00 89.62 483 PHE A CA 1
ATOM 3809 C C . PHE A 1 483 ? 11.970 -15.115 -16.185 1.00 89.62 483 PHE A C 1
ATOM 3811 O O . PHE A 1 483 ? 11.662 -15.648 -17.249 1.00 89.62 483 PHE A O 1
ATOM 3818 N N . VAL A 1 484 ? 11.579 -13.874 -15.876 1.00 88.44 484 VAL A N 1
ATOM 3819 C CA . VAL A 1 484 ? 10.743 -13.051 -16.767 1.00 88.44 484 VAL A CA 1
ATOM 3820 C C . VAL A 1 484 ? 11.494 -11.803 -17.217 1.00 88.44 484 VAL A C 1
ATOM 3822 O O . VAL A 1 484 ? 11.784 -11.662 -18.404 1.00 88.44 484 VAL A O 1
ATOM 3825 N N . THR A 1 485 ? 11.874 -10.917 -16.294 1.00 91.25 485 THR A N 1
ATOM 3826 C CA . THR A 1 485 ? 12.479 -9.616 -16.641 1.00 91.25 485 THR A CA 1
ATOM 3827 C C . THR A 1 485 ? 13.794 -9.773 -17.402 1.00 91.25 485 THR A C 1
ATOM 3829 O O . THR A 1 485 ? 13.990 -9.146 -18.446 1.00 91.25 485 THR A O 1
ATOM 3832 N N . LEU A 1 486 ? 14.700 -10.623 -16.916 1.00 91.69 486 LEU A N 1
ATOM 3833 C CA . LEU A 1 486 ? 16.007 -10.845 -17.533 1.00 91.69 486 LEU A CA 1
ATOM 3834 C C . LEU A 1 486 ? 15.892 -11.393 -18.972 1.00 91.69 486 LEU A C 1
ATOM 3836 O O . LEU A 1 486 ? 16.444 -10.755 -19.877 1.00 91.69 486 LEU A O 1
ATOM 3840 N N . PRO A 1 487 ? 15.179 -12.504 -19.254 1.00 94.00 487 PRO A N 1
ATOM 3841 C CA . PRO A 1 487 ? 15.065 -13.010 -20.621 1.00 94.00 487 PRO A CA 1
ATOM 3842 C C . PRO A 1 487 ? 14.329 -12.043 -21.551 1.00 94.00 487 PRO A C 1
ATOM 3844 O O . PRO A 1 487 ? 14.785 -11.848 -22.680 1.00 94.00 487 PRO A O 1
ATOM 3847 N N . LEU A 1 488 ? 13.257 -11.376 -21.101 1.00 92.38 488 LEU A N 1
ATOM 3848 C CA . LEU A 1 488 ? 12.563 -10.372 -21.920 1.00 92.38 488 LEU A CA 1
ATOM 3849 C C . LEU A 1 488 ? 13.487 -9.202 -22.279 1.00 92.38 488 LEU A C 1
ATOM 3851 O O . LEU A 1 488 ? 13.506 -8.768 -23.433 1.00 92.38 488 LEU A O 1
ATOM 3855 N N . THR A 1 489 ? 14.310 -8.742 -21.335 1.00 94.44 489 THR A N 1
ATOM 3856 C CA . THR A 1 489 ? 15.313 -7.694 -21.582 1.00 94.44 489 THR A CA 1
ATOM 3857 C C . THR A 1 489 ? 16.357 -8.153 -22.606 1.00 94.44 489 THR A C 1
ATOM 3859 O O . THR A 1 489 ? 16.717 -7.393 -23.509 1.00 94.44 489 THR A O 1
ATOM 3862 N N . ILE A 1 490 ? 16.816 -9.409 -22.542 1.00 94.50 490 ILE A N 1
ATOM 3863 C CA . ILE A 1 490 ? 17.758 -9.972 -23.527 1.00 94.50 490 ILE A CA 1
ATOM 3864 C C . ILE A 1 490 ? 17.123 -10.053 -24.920 1.00 94.50 490 ILE A C 1
ATOM 3866 O O . ILE A 1 490 ? 17.743 -9.626 -25.899 1.00 94.50 490 ILE A O 1
ATOM 3870 N N . ILE A 1 491 ? 15.888 -10.555 -25.025 1.00 94.69 491 ILE A N 1
ATOM 3871 C CA . ILE A 1 491 ? 15.129 -10.609 -26.287 1.00 94.69 491 ILE A CA 1
ATOM 3872 C C . ILE A 1 491 ? 14.975 -9.191 -26.863 1.00 94.69 491 ILE A C 1
ATOM 3874 O O . ILE A 1 491 ? 15.258 -8.968 -28.046 1.00 94.69 491 ILE A O 1
ATOM 3878 N N . GLY A 1 492 ? 14.641 -8.227 -25.996 1.00 94.06 492 GLY A N 1
ATOM 3879 C CA . GLY A 1 492 ? 14.691 -6.781 -26.230 1.00 94.06 492 GLY A CA 1
ATOM 3880 C C . GLY A 1 492 ? 15.969 -6.342 -26.905 1.00 94.06 492 GLY A C 1
ATOM 3881 O O . GLY A 1 492 ? 15.951 -5.810 -28.019 1.00 94.06 492 GLY A O 1
ATOM 3882 N N . GLY A 1 493 ? 17.097 -6.606 -26.256 1.00 94.94 493 GLY A N 1
ATOM 3883 C CA . GLY A 1 493 ? 18.391 -6.162 -26.750 1.00 94.94 493 GLY A CA 1
ATOM 3884 C C . GLY A 1 493 ? 18.820 -6.806 -28.055 1.00 94.94 493 GLY A C 1
ATOM 3885 O O . GLY A 1 493 ? 19.362 -6.117 -28.924 1.00 94.94 493 GLY A O 1
ATOM 3886 N N . ILE A 1 494 ? 18.535 -8.095 -28.255 1.00 94.62 494 ILE A N 1
ATOM 3887 C CA . ILE A 1 494 ? 18.829 -8.777 -29.522 1.00 94.62 494 ILE A CA 1
ATOM 3888 C C . ILE A 1 494 ? 18.044 -8.120 -30.662 1.00 94.62 494 ILE A C 1
ATOM 3890 O O . ILE A 1 494 ? 18.620 -7.833 -31.720 1.00 94.62 494 ILE A O 1
ATOM 3894 N N . TRP A 1 495 ? 16.753 -7.841 -30.457 1.00 94.12 495 TRP A N 1
ATOM 3895 C CA . TRP A 1 495 ? 15.933 -7.190 -31.476 1.00 94.12 495 TRP A CA 1
ATOM 3896 C C . TRP A 1 495 ? 16.374 -5.738 -31.717 1.00 94.12 495 TRP A C 1
ATOM 3898 O O . TRP A 1 495 ? 16.608 -5.358 -32.871 1.00 94.12 495 TRP A O 1
ATOM 3908 N N . GLY A 1 496 ? 16.599 -4.960 -30.656 1.00 92.62 496 GLY A N 1
ATOM 3909 C CA . GLY A 1 496 ? 17.081 -3.576 -30.737 1.00 92.62 496 GLY A CA 1
ATOM 3910 C C . GLY A 1 496 ? 18.412 -3.460 -31.479 1.00 92.62 496 GLY A C 1
ATOM 3911 O O . GLY A 1 496 ? 18.562 -2.634 -32.382 1.00 92.62 496 GLY A O 1
ATOM 3912 N N . ARG A 1 497 ? 19.354 -4.369 -31.201 1.00 92.81 497 ARG A N 1
ATOM 3913 C CA . ARG A 1 497 ? 20.631 -4.460 -31.921 1.00 92.81 497 ARG A CA 1
ATOM 3914 C C . ARG A 1 497 ? 20.428 -4.759 -33.404 1.00 92.81 497 ARG A C 1
ATOM 3916 O O . ARG A 1 497 ? 21.019 -4.078 -34.241 1.00 92.81 497 ARG A O 1
ATOM 3923 N N . ARG A 1 498 ? 19.632 -5.779 -33.753 1.00 92.06 498 ARG A N 1
ATOM 3924 C CA . ARG A 1 498 ? 19.388 -6.160 -35.160 1.00 92.06 498 ARG A CA 1
ATOM 3925 C C . ARG A 1 498 ? 18.757 -5.007 -35.943 1.00 92.06 498 ARG A C 1
ATOM 3927 O O . ARG A 1 498 ? 19.173 -4.746 -37.070 1.00 92.06 498 ARG A O 1
ATOM 3934 N N . ARG A 1 499 ? 17.797 -4.297 -35.340 1.00 89.00 499 ARG A N 1
ATOM 3935 C CA . ARG A 1 499 ? 17.170 -3.097 -35.917 1.00 89.00 499 ARG A CA 1
ATOM 3936 C C . ARG A 1 499 ? 18.205 -1.996 -36.154 1.00 89.00 499 ARG A C 1
ATOM 3938 O O . ARG A 1 499 ? 18.288 -1.495 -37.270 1.00 89.00 499 ARG A O 1
ATOM 3945 N N . ALA A 1 500 ? 19.025 -1.674 -35.154 1.00 87.69 500 ALA A N 1
ATOM 3946 C CA . ALA A 1 500 ? 20.058 -0.646 -35.274 1.00 87.69 500 ALA A CA 1
ATOM 3947 C C . ALA A 1 500 ? 21.108 -0.985 -36.345 1.00 87.69 500 ALA A C 1
ATOM 3949 O O . ALA A 1 500 ? 21.486 -0.114 -37.119 1.00 87.69 500 ALA A O 1
ATOM 3950 N N . VAL A 1 501 ? 21.535 -2.249 -36.454 1.00 88.25 501 VAL A N 1
ATOM 3951 C CA . VAL A 1 501 ? 22.452 -2.696 -37.521 1.00 88.25 501 VAL A CA 1
ATOM 3952 C C . VAL A 1 501 ? 21.839 -2.491 -38.908 1.00 88.25 501 VAL A C 1
ATOM 3954 O O . VAL A 1 501 ? 22.533 -2.016 -39.801 1.00 88.25 501 VAL A O 1
ATOM 3957 N N . ARG A 1 502 ? 20.550 -2.808 -39.091 1.00 86.38 502 ARG A N 1
ATOM 3958 C CA . ARG A 1 502 ? 19.854 -2.573 -40.368 1.00 86.38 502 ARG A CA 1
ATOM 3959 C C . ARG A 1 502 ? 19.752 -1.085 -40.703 1.00 86.38 502 ARG A C 1
ATOM 3961 O O . ARG A 1 502 ? 19.994 -0.726 -41.845 1.00 86.38 502 ARG A O 1
ATOM 3968 N N . GLN A 1 503 ? 19.442 -0.236 -39.722 1.00 83.94 503 GLN A N 1
ATOM 3969 C CA . GLN A 1 503 ? 19.389 1.221 -39.915 1.00 83.94 503 GLN A CA 1
ATOM 3970 C C . GLN A 1 503 ? 20.758 1.794 -40.302 1.00 83.94 503 GLN A C 1
ATOM 3972 O O . GLN A 1 503 ? 20.854 2.551 -41.261 1.00 83.94 503 GLN A O 1
ATOM 3977 N N . LEU A 1 504 ? 21.824 1.356 -39.625 1.00 82.38 504 LEU A N 1
ATOM 3978 C CA . LEU A 1 504 ? 23.200 1.740 -39.956 1.00 82.38 504 LEU A CA 1
ATOM 3979 C C . LEU A 1 504 ? 23.602 1.281 -41.367 1.00 82.38 504 LEU A C 1
ATOM 3981 O O . LEU A 1 504 ? 24.260 2.025 -42.086 1.00 82.38 504 LEU A O 1
ATOM 3985 N N . ALA A 1 505 ? 23.191 0.078 -41.779 1.00 81.75 505 ALA A N 1
ATOM 3986 C CA . ALA A 1 505 ? 23.443 -0.435 -43.127 1.00 81.75 505 ALA A CA 1
ATOM 3987 C C . ALA A 1 505 ? 22.643 0.308 -44.215 1.00 81.75 505 ALA A C 1
ATOM 3989 O O . ALA A 1 505 ? 23.097 0.389 -45.351 1.00 81.75 505 ALA A O 1
ATOM 3990 N N . GLY A 1 506 ? 21.473 0.854 -43.868 1.00 77.50 506 GLY A N 1
ATOM 3991 C CA . GLY A 1 506 ? 20.615 1.650 -44.750 1.00 77.50 506 GLY A CA 1
ATOM 3992 C C . GLY A 1 506 ? 20.965 3.140 -44.812 1.00 77.50 506 GLY A C 1
ATOM 3993 O O . GLY A 1 506 ? 20.142 3.919 -45.264 1.00 77.50 506 GLY A O 1
ATOM 3994 N N . GLY A 1 507 ? 22.134 3.563 -44.319 1.00 70.69 507 GLY A N 1
ATOM 3995 C CA . GLY A 1 507 ? 22.567 4.966 -44.372 1.00 70.69 507 GLY A CA 1
ATOM 3996 C C . GLY A 1 507 ? 21.982 5.876 -43.283 1.00 70.69 507 GLY A C 1
ATOM 3997 O O . GLY A 1 507 ? 22.428 7.009 -43.147 1.00 70.69 507 GLY A O 1
ATOM 3998 N N . GLN A 1 508 ? 21.073 5.378 -42.438 1.00 63.62 508 GLN A N 1
ATOM 3999 C CA . GLN A 1 508 ? 20.548 6.085 -41.260 1.00 63.62 508 GLN A CA 1
ATOM 4000 C C . GLN A 1 508 ? 21.497 5.932 -40.061 1.00 63.62 508 GLN A C 1
ATOM 4002 O O . GLN A 1 508 ? 21.119 5.440 -38.988 1.00 63.62 508 GLN A O 1
ATOM 4007 N N . ALA A 1 509 ? 22.769 6.276 -40.252 1.00 59.09 509 ALA A N 1
ATOM 4008 C CA . ALA A 1 509 ? 23.739 6.227 -39.173 1.00 59.09 509 ALA A CA 1
ATOM 4009 C C . ALA A 1 509 ? 23.547 7.426 -38.245 1.00 59.09 509 ALA A C 1
ATOM 4011 O O . ALA A 1 509 ? 23.576 8.564 -38.694 1.00 59.09 509 ALA A O 1
ATOM 4012 N N . PHE A 1 510 ? 23.374 7.164 -36.944 1.00 58.38 510 PHE A N 1
ATOM 4013 C CA . PHE A 1 510 ? 23.694 8.178 -35.949 1.00 58.38 510 PHE A CA 1
ATOM 4014 C C . PHE A 1 510 ? 25.224 8.299 -35.891 1.00 58.38 510 PHE A C 1
ATOM 4016 O O . PHE A 1 510 ? 25.904 7.269 -35.839 1.00 58.38 510 PHE A O 1
ATOM 4023 N N . PRO A 1 511 ? 25.761 9.519 -35.861 1.00 56.25 511 PRO A N 1
ATOM 4024 C CA . PRO A 1 511 ? 25.030 10.778 -35.937 1.00 56.25 511 PRO A CA 1
ATOM 4025 C C . PRO A 1 511 ? 24.581 11.099 -37.366 1.00 56.25 511 PRO A C 1
ATOM 4027 O O . PRO A 1 511 ? 25.366 10.925 -38.298 1.00 56.25 511 PRO A O 1
ATOM 4030 N N . CYS A 1 512 ? 23.329 11.549 -37.520 1.00 54.47 512 CYS A N 1
ATOM 4031 C CA . CYS A 1 512 ? 22.792 11.971 -38.812 1.00 54.47 512 CYS A CA 1
ATOM 4032 C C . CYS A 1 512 ? 23.618 13.162 -39.307 1.00 54.47 512 CYS A C 1
ATOM 4034 O O . CYS A 1 512 ? 23.500 14.241 -38.733 1.00 54.47 512 CYS A O 1
ATOM 4036 N N . LYS A 1 513 ? 24.470 12.947 -40.311 1.00 47.09 513 LYS A N 1
ATOM 4037 C CA . LYS A 1 513 ? 25.156 14.027 -41.023 1.00 47.09 513 LYS A CA 1
ATOM 4038 C C . LYS A 1 513 ? 24.258 14.648 -42.076 1.00 47.09 513 LYS A C 1
ATOM 4040 O O . LYS A 1 513 ? 23.498 13.876 -42.705 1.00 47.09 513 LYS A O 1
#

Foldseek 3Di:
DDDDDDDDDDDPDVVVVVVVVLVVVVVPPPPCPVVVVVVVLVVLLVVLVCVLPDPVLPPDLCFLDPVDQADFFAWWFKWWWWKDQPVCVVFIFGPCVQLVPLDDPDWAWRDDDLLCLLVLTTTTGAQDGDTPPDWFPDWDFRDKDWAALVSLVSLQVCQVSQMWTWMQTSLQIEIGGQWHKDFDFDPDPPDPDDDDGPGQIWIWGFQEFEWEFEDDPRDGLEIYTDDPDSVVGTDTSSDHDDHPHIDMGTRTYTYDYDYCNVGDNLCSRVVSVVPNPDDPPDPDDQPQDPVRDHPPCPPVVVVVVVVVVVVVVVVVVVVVVVVCVVVVVVVVVVVVVVVCVVVDPDDDDDPPVVSCVVVVVQAQDPPLLLVLLCQLVVVLVVSLVVSLVVCCVVCVPDRRSSSVVSSLVSSLQSLLSSLLSSLLSCVLSVHDPLVVSLVCSLCVPVVVVVVVLVVVLVVCVVVNGSVRRDPVSVVVSVCSCVVGNSVSSVVSNVNNNVVNVVCVVSVVRPVPD

Mean predicted aligned error: 14.12 Å